Protein AF-A0A971NMQ1-F1 (afdb_monomer)

Structure (mmCIF, N/CA/C/O backbone):
data_AF-A0A971NMQ1-F1
#
_entry.id   AF-A0A971NMQ1-F1
#
loop_
_atom_site.group_PDB
_atom_site.id
_atom_site.type_symbol
_atom_site.label_atom_id
_atom_site.label_alt_id
_atom_site.label_comp_id
_atom_site.label_asym_id
_atom_site.label_entity_id
_atom_site.label_seq_id
_atom_site.pdbx_PDB_ins_code
_atom_site.Cartn_x
_atom_site.Cartn_y
_atom_site.Cartn_z
_atom_site.occupancy
_atom_site.B_iso_or_equiv
_atom_site.auth_seq_id
_atom_site.auth_comp_id
_atom_site.auth_asym_id
_atom_site.auth_atom_id
_atom_site.pdbx_PDB_model_num
ATOM 1 N N . MET A 1 1 ? -0.065 5.776 -20.537 1.00 37.28 1 MET A N 1
ATOM 2 C CA . MET A 1 1 ? 1.237 6.139 -19.947 1.00 37.28 1 MET A CA 1
ATOM 3 C C . MET A 1 1 ? 1.096 6.099 -18.432 1.00 37.28 1 MET A C 1
ATOM 5 O O . MET A 1 1 ? 0.321 6.885 -17.897 1.00 37.28 1 MET A O 1
ATOM 9 N N . GLN A 1 2 ? 1.708 5.125 -17.748 1.00 43.94 2 GLN A N 1
ATOM 10 C CA . GLN A 1 2 ? 1.797 5.170 -16.283 1.00 43.94 2 GLN A CA 1
ATOM 11 C C . GLN A 1 2 ? 2.832 6.233 -15.928 1.00 43.94 2 GLN A C 1
ATOM 13 O O . GLN A 1 2 ? 3.990 6.138 -16.316 1.00 43.94 2 GLN A O 1
ATOM 18 N N . LEU A 1 3 ? 2.344 7.306 -15.316 1.00 49.09 3 LEU A N 1
ATOM 19 C CA . LEU A 1 3 ? 3.115 8.505 -15.040 1.00 49.09 3 LEU A CA 1
ATOM 20 C C . LEU A 1 3 ? 4.008 8.299 -13.829 1.00 49.09 3 LEU A C 1
ATOM 22 O O . LEU A 1 3 ? 3.618 7.667 -12.843 1.00 49.09 3 LEU A O 1
ATOM 26 N N . THR A 1 4 ? 5.196 8.866 -13.931 1.00 57.69 4 THR A N 1
ATOM 27 C CA . THR A 1 4 ? 6.251 8.740 -12.946 1.00 57.69 4 THR A CA 1
ATOM 28 C C . THR A 1 4 ? 5.959 9.711 -11.802 1.00 57.69 4 THR A C 1
ATOM 30 O O . THR A 1 4 ? 5.517 10.835 -12.014 1.00 57.69 4 THR A O 1
ATOM 33 N N . GLU A 1 5 ? 6.222 9.314 -10.559 1.00 63.19 5 GLU A N 1
ATOM 34 C CA . GLU A 1 5 ? 6.249 10.261 -9.427 1.00 63.19 5 GLU A CA 1
ATOM 35 C C . GLU A 1 5 ? 7.406 11.273 -9.534 1.00 63.19 5 GLU A C 1
ATOM 37 O O . GLU A 1 5 ? 7.607 12.085 -8.638 1.00 63.19 5 GLU A O 1
ATOM 42 N N . PHE A 1 6 ? 8.185 11.185 -10.614 1.00 65.06 6 PHE A N 1
ATOM 43 C CA . PHE A 1 6 ? 9.304 12.047 -10.952 1.00 65.06 6 PHE A CA 1
ATOM 44 C C . PHE A 1 6 ? 8.887 13.184 -11.903 1.00 65.06 6 PHE A C 1
ATOM 46 O O . PHE A 1 6 ? 9.724 14.015 -12.235 1.00 65.06 6 PHE A O 1
ATOM 53 N N . ASP A 1 7 ? 7.617 13.226 -12.329 1.00 73.62 7 ASP A N 1
ATOM 54 C CA . ASP A 1 7 ? 7.053 14.262 -13.197 1.00 73.62 7 ASP A CA 1
ATOM 55 C C . ASP A 1 7 ? 5.762 14.829 -12.581 1.00 73.62 7 ASP A C 1
ATOM 57 O O . ASP A 1 7 ? 4.664 14.274 -12.714 1.00 73.62 7 ASP A O 1
ATOM 61 N N . HIS A 1 8 ? 5.904 15.952 -11.875 1.00 76.31 8 HIS A N 1
ATOM 62 C CA . HIS A 1 8 ? 4.793 16.605 -11.189 1.00 76.31 8 HIS A CA 1
ATOM 63 C C . HIS A 1 8 ? 3.729 17.139 -12.162 1.00 76.31 8 HIS A C 1
ATOM 65 O O . HIS A 1 8 ? 2.530 16.995 -11.905 1.00 76.31 8 HIS A O 1
ATOM 71 N N . GLN A 1 9 ? 4.137 17.662 -13.320 1.00 80.81 9 GLN A N 1
ATOM 72 C CA . GLN A 1 9 ? 3.217 18.201 -14.323 1.00 80.81 9 GLN A CA 1
ATOM 73 C C . GLN A 1 9 ? 2.257 17.119 -14.827 1.00 80.81 9 GLN A C 1
ATOM 75 O O . GLN A 1 9 ? 1.037 17.307 -14.878 1.00 80.81 9 GLN A O 1
ATOM 80 N N . SER A 1 10 ? 2.790 15.931 -15.089 1.00 78.38 10 SER A N 1
ATOM 81 C CA . SER A 1 10 ? 1.993 14.761 -15.436 1.00 78.38 10 SER A CA 1
ATOM 82 C C . SER A 1 10 ? 0.978 14.372 -14.347 1.00 78.38 10 SER A C 1
ATOM 84 O O . SER A 1 10 ? -0.166 14.006 -14.652 1.00 78.38 10 SER A O 1
ATOM 86 N N . LEU A 1 11 ? 1.353 14.455 -13.061 1.00 81.25 11 LEU A N 1
ATOM 87 C CA . LEU A 1 11 ? 0.430 14.194 -11.946 1.00 81.25 11 LEU A CA 1
ATOM 88 C C . LEU A 1 11 ? -0.732 15.195 -11.929 1.00 81.25 11 LEU A C 1
ATOM 90 O O . LEU A 1 11 ? -1.880 14.783 -11.716 1.00 81.25 11 LEU A O 1
ATOM 94 N N . ILE A 1 12 ? -0.460 16.476 -12.193 1.00 88.25 12 ILE A N 1
ATOM 95 C CA . ILE A 1 12 ? -1.479 17.529 -12.296 1.00 88.25 12 ILE A CA 1
ATOM 96 C C . ILE A 1 12 ? -2.451 17.218 -13.434 1.00 88.25 12 ILE A C 1
ATOM 98 O O . ILE A 1 12 ? -3.664 17.192 -13.224 1.00 88.25 12 ILE A O 1
ATOM 102 N N . GLU A 1 13 ? -1.941 16.918 -14.628 1.00 88.38 13 GLU A N 1
ATOM 103 C CA . GLU A 1 13 ? -2.766 16.634 -15.806 1.00 88.38 13 GLU A CA 1
ATOM 104 C C . GLU A 1 13 ? -3.654 15.404 -15.622 1.00 88.38 13 GLU A C 1
ATOM 106 O O . GLU A 1 13 ? -4.830 15.417 -15.995 1.00 88.38 13 GLU A O 1
ATOM 111 N N . ARG A 1 14 ? -3.129 14.339 -15.005 1.00 85.50 14 ARG A N 1
ATOM 112 C CA . ARG A 1 14 ? -3.948 13.175 -14.646 1.00 85.50 14 ARG A CA 1
ATOM 113 C C . ARG A 1 14 ? -5.037 13.562 -13.659 1.00 85.50 14 ARG A C 1
ATOM 115 O O . ARG A 1 14 ? -6.192 13.218 -13.879 1.00 85.50 14 ARG A O 1
ATOM 122 N N . THR A 1 15 ? -4.677 14.284 -12.603 1.00 89.00 15 THR A N 1
ATOM 123 C CA . THR A 1 15 ? -5.637 14.704 -11.579 1.00 89.00 15 THR A CA 1
ATOM 124 C C . THR A 1 15 ? -6.744 15.561 -12.195 1.00 89.00 15 THR A C 1
ATOM 126 O O . THR A 1 15 ? -7.912 15.324 -11.908 1.00 89.00 15 THR A O 1
ATOM 129 N N . ARG A 1 16 ? -6.415 16.470 -13.124 1.00 92.19 16 ARG A N 1
ATOM 130 C CA . ARG A 1 16 ? -7.399 17.231 -13.913 1.00 92.19 16 ARG A CA 1
ATOM 131 C C . ARG A 1 16 ? -8.368 16.341 -14.676 1.00 92.19 16 ARG A C 1
ATOM 133 O O . ARG A 1 16 ? -9.557 16.627 -14.675 1.00 92.19 16 ARG A O 1
ATOM 140 N N . ARG A 1 17 ? -7.892 15.260 -15.300 1.00 91.25 17 ARG A N 1
ATOM 141 C CA . ARG A 1 17 ? -8.766 14.302 -16.000 1.00 91.25 17 ARG A CA 1
ATOM 142 C C . ARG A 1 17 ? -9.649 13.515 -15.033 1.00 91.25 17 ARG A C 1
ATOM 144 O O . ARG A 1 17 ? -10.856 13.452 -15.234 1.00 91.25 17 ARG A O 1
ATOM 151 N N . ASP A 1 18 ? -9.060 12.950 -13.982 1.00 87.62 18 ASP A N 1
ATOM 152 C CA . ASP A 1 18 ? -9.757 12.083 -13.021 1.00 87.62 18 ASP A CA 1
ATOM 153 C C . ASP A 1 18 ? -10.814 12.853 -12.207 1.00 87.62 18 ASP A C 1
ATOM 155 O O . ASP A 1 18 ? -11.846 12.301 -11.826 1.00 87.62 18 ASP A O 1
ATOM 159 N N . PHE A 1 19 ? -10.561 14.140 -11.957 1.00 91.25 19 PHE A N 1
ATOM 160 C CA . PHE A 1 19 ? -11.415 15.032 -11.177 1.00 91.25 19 PHE A CA 1
ATOM 161 C C . PHE A 1 19 ? -12.155 16.041 -12.061 1.00 91.25 19 PHE A C 1
ATOM 163 O O . PHE A 1 19 ? -12.760 16.960 -11.521 1.00 91.25 19 PHE A O 1
ATOM 170 N N . ALA A 1 20 ? -12.152 15.885 -13.392 1.00 93.06 20 ALA A N 1
ATOM 171 C CA . ALA A 1 20 ? -12.667 16.884 -14.337 1.00 93.06 20 ALA A CA 1
ATOM 172 C C . ALA A 1 20 ? -14.026 17.512 -13.952 1.00 93.06 20 ALA A C 1
ATOM 174 O O . ALA A 1 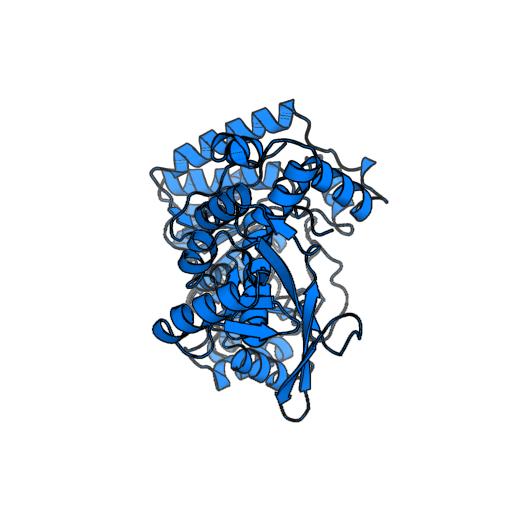20 ? -14.147 18.729 -14.065 1.00 93.06 20 ALA A O 1
ATOM 175 N N . PRO A 1 21 ? -15.029 16.768 -13.428 1.00 92.69 21 PRO A N 1
ATOM 176 C CA . PRO A 1 21 ? -16.318 17.366 -13.066 1.00 92.69 21 PRO A CA 1
ATOM 177 C C . PRO A 1 21 ? -16.278 18.329 -11.864 1.00 92.69 21 PRO A C 1
ATOM 179 O O . PRO A 1 21 ? -17.236 19.067 -11.645 1.00 92.69 21 PRO A O 1
ATOM 182 N N . PHE A 1 22 ? -15.221 18.300 -11.049 1.00 93.94 22 PHE A N 1
ATOM 183 C CA . PHE A 1 22 ? -15.130 19.066 -9.801 1.00 93.94 22 PHE A CA 1
ATOM 184 C C . PHE A 1 22 ? -13.715 19.576 -9.476 1.00 93.94 22 PHE A C 1
ATOM 186 O O . PHE A 1 22 ? -13.487 20.073 -8.376 1.00 93.94 22 PHE A O 1
ATOM 193 N N . TYR A 1 23 ? -12.771 19.497 -10.419 1.00 96.19 23 TYR A N 1
ATOM 194 C CA . TYR A 1 23 ? -11.371 19.883 -10.221 1.00 96.19 23 TYR A CA 1
ATOM 195 C C . TYR A 1 23 ? -11.237 21.340 -9.764 1.00 96.19 23 TYR A C 1
ATOM 197 O O . TYR A 1 23 ? -10.515 21.614 -8.809 1.00 96.19 23 TYR A O 1
ATOM 205 N N . ASP A 1 24 ? -11.977 22.256 -10.392 1.00 95.62 24 ASP A N 1
ATOM 206 C CA . ASP A 1 24 ? -11.922 23.694 -10.088 1.00 95.62 24 ASP A CA 1
ATOM 207 C C . ASP A 1 24 ? -12.629 24.066 -8.773 1.00 95.62 24 ASP A C 1
ATOM 209 O O . ASP A 1 24 ? -12.488 25.181 -8.282 1.00 95.62 24 ASP A O 1
ATOM 213 N N . GLN A 1 25 ? -13.377 23.131 -8.175 1.00 96.12 25 GLN A N 1
ATOM 214 C CA . GLN A 1 25 ? -13.975 23.304 -6.845 1.00 96.12 25 GLN A CA 1
ATOM 215 C C . GLN A 1 25 ? -12.990 22.936 -5.725 1.00 96.12 25 GLN A C 1
ATOM 217 O O . GLN A 1 25 ? -13.249 23.220 -4.555 1.00 96.12 25 GLN A O 1
ATOM 222 N N . LEU A 1 26 ? -11.878 22.273 -6.058 1.00 96.69 26 LEU A N 1
ATOM 223 C CA . LEU A 1 26 ? -10.853 21.902 -5.095 1.00 96.69 26 LEU A CA 1
ATOM 224 C C . LEU A 1 26 ? -9.881 23.063 -4.891 1.00 96.69 26 LEU A C 1
ATOM 226 O O . LEU A 1 26 ? -9.309 23.602 -5.836 1.00 96.69 26 LEU A O 1
ATOM 230 N N . ARG A 1 27 ? -9.644 23.409 -3.625 1.00 96.94 27 ARG A N 1
ATOM 231 C CA . ARG A 1 27 ? -8.594 24.349 -3.234 1.00 96.94 27 ARG A CA 1
ATOM 232 C C . ARG A 1 27 ? -7.231 23.666 -3.355 1.00 96.94 27 ARG A C 1
ATOM 234 O O . ARG A 1 27 ? -6.758 23.038 -2.409 1.00 96.94 27 ARG A O 1
ATOM 241 N N . TRP A 1 28 ? -6.629 23.741 -4.534 1.00 96.00 28 TRP A N 1
ATOM 242 C CA . TRP A 1 28 ? -5.276 23.235 -4.762 1.00 96.00 28 TRP A CA 1
ATOM 243 C C . TRP A 1 28 ? -4.252 24.033 -3.958 1.00 96.00 28 TRP A C 1
ATOM 245 O O . TRP A 1 28 ? -4.402 25.241 -3.765 1.00 96.00 28 TRP A O 1
ATOM 255 N N . ILE A 1 29 ? -3.227 23.339 -3.475 1.00 95.00 29 ILE A N 1
ATOM 256 C CA . ILE A 1 29 ? -2.117 23.959 -2.758 1.00 95.00 29 ILE A CA 1
ATOM 257 C C . ILE A 1 29 ? -1.389 24.975 -3.650 1.00 95.00 29 ILE A C 1
ATOM 259 O O . ILE A 1 29 ? -1.149 24.717 -4.829 1.00 95.00 29 ILE A O 1
ATOM 263 N N . THR A 1 30 ? -1.067 26.146 -3.096 1.00 94.44 30 THR A N 1
ATOM 264 C CA . THR A 1 30 ? -0.229 27.145 -3.779 1.00 94.44 30 THR A CA 1
ATOM 265 C C . THR A 1 30 ? 1.247 26.880 -3.476 1.00 94.44 30 THR A C 1
ATOM 267 O O . THR A 1 30 ? 1.537 26.241 -2.460 1.00 94.44 30 THR A O 1
ATOM 270 N N . PRO A 1 31 ? 2.191 27.374 -4.297 1.00 92.56 31 PRO A N 1
ATOM 271 C CA . PRO A 1 31 ? 3.621 27.240 -4.013 1.00 92.56 31 PRO A CA 1
ATOM 272 C C . PRO A 1 31 ? 4.004 27.734 -2.610 1.00 92.56 31 PRO A C 1
ATOM 274 O O . PRO A 1 31 ? 4.690 27.033 -1.871 1.00 92.56 31 PRO A O 1
ATOM 277 N N . GLU A 1 32 ? 3.475 28.881 -2.182 1.00 93.94 32 GLU A N 1
ATOM 278 C CA . GLU A 1 32 ? 3.764 29.466 -0.866 1.00 93.94 32 GLU A CA 1
ATOM 279 C C . GLU A 1 32 ? 3.236 28.577 0.271 1.00 93.94 32 GLU A C 1
ATOM 281 O O . GLU A 1 32 ? 3.915 28.346 1.272 1.00 93.94 32 GLU A O 1
ATOM 286 N N . ALA A 1 33 ? 2.026 28.027 0.111 1.00 94.50 33 ALA A N 1
ATOM 287 C CA . ALA A 1 33 ? 1.457 27.091 1.078 1.00 94.50 33 ALA A CA 1
ATOM 288 C C . ALA A 1 33 ? 2.234 25.762 1.117 1.00 94.50 33 ALA A C 1
ATOM 290 O O . ALA A 1 33 ? 2.392 25.171 2.187 1.00 94.50 33 ALA A O 1
ATOM 291 N N . ALA A 1 34 ? 2.742 25.296 -0.025 1.00 93.50 34 ALA A N 1
ATOM 292 C CA . ALA A 1 34 ? 3.563 24.094 -0.116 1.00 93.50 34 ALA A CA 1
ATOM 293 C C . ALA A 1 34 ? 4.923 24.259 0.573 1.00 93.50 34 ALA A C 1
ATOM 295 O O . ALA A 1 34 ? 5.380 23.328 1.246 1.00 93.50 34 ALA A O 1
ATOM 296 N N . GLU A 1 35 ? 5.553 25.429 0.459 1.00 93.94 35 GLU A N 1
ATOM 297 C CA . GLU A 1 35 ? 6.781 25.761 1.188 1.00 93.94 35 GLU A CA 1
ATOM 298 C C . GLU A 1 35 ? 6.548 25.756 2.703 1.00 93.94 35 GLU A C 1
ATOM 300 O O . GLU A 1 35 ? 7.294 25.104 3.441 1.00 93.94 35 GLU A O 1
ATOM 305 N N . GLU A 1 36 ? 5.470 26.396 3.164 1.00 94.94 36 GLU A N 1
ATOM 306 C CA . GLU A 1 36 ? 5.085 26.420 4.578 1.00 94.94 36 GLU A CA 1
ATOM 307 C C . GLU A 1 36 ? 4.844 25.007 5.125 1.00 94.94 36 GLU A C 1
ATOM 309 O O . GLU A 1 36 ? 5.415 24.609 6.143 1.00 94.94 36 GLU A O 1
ATOM 314 N N . MET A 1 37 ? 4.043 24.203 4.421 1.00 94.88 37 MET A N 1
ATOM 315 C CA . MET A 1 37 ? 3.755 22.823 4.815 1.00 94.88 37 MET A CA 1
ATOM 316 C C . MET A 1 37 ? 5.003 21.942 4.776 1.00 94.88 37 MET A C 1
ATOM 318 O O . MET A 1 37 ? 5.185 21.086 5.643 1.00 94.88 37 MET A O 1
ATOM 322 N N . THR A 1 38 ? 5.904 22.173 3.820 1.00 94.38 38 THR A N 1
ATOM 323 C CA . THR A 1 38 ? 7.195 21.482 3.760 1.00 94.38 38 THR A CA 1
ATOM 324 C C . THR A 1 38 ? 8.066 21.825 4.961 1.00 94.38 38 THR A C 1
ATOM 326 O O . THR A 1 38 ? 8.637 20.908 5.560 1.00 94.38 38 THR A O 1
ATOM 329 N N . ARG A 1 39 ? 8.146 23.106 5.346 1.00 95.44 39 ARG A N 1
ATOM 330 C CA . ARG A 1 39 ? 8.869 23.545 6.547 1.00 95.44 39 ARG A CA 1
ATOM 331 C C . ARG A 1 39 ? 8.273 22.902 7.794 1.00 95.44 39 ARG A C 1
ATOM 333 O O . ARG A 1 39 ? 8.997 22.251 8.541 1.00 95.44 39 ARG A O 1
ATOM 340 N N . ARG A 1 40 ? 6.949 22.980 7.956 1.00 96.31 40 ARG A N 1
ATOM 341 C CA . ARG A 1 40 ? 6.249 22.401 9.107 1.00 96.31 40 ARG A CA 1
ATOM 342 C C . ARG A 1 40 ? 6.436 20.890 9.210 1.00 96.31 40 ARG A C 1
ATOM 344 O O . ARG A 1 40 ? 6.680 20.359 10.290 1.00 96.31 40 ARG A O 1
ATOM 351 N N . ARG A 1 41 ? 6.349 20.180 8.086 1.00 95.31 41 ARG A N 1
ATOM 352 C CA . ARG A 1 41 ? 6.632 18.744 8.025 1.00 95.31 41 ARG A CA 1
ATOM 353 C C . ARG A 1 41 ? 8.064 18.441 8.453 1.00 95.31 41 ARG A C 1
ATOM 355 O O . ARG A 1 41 ? 8.261 17.476 9.181 1.00 95.31 41 ARG A O 1
ATOM 362 N N . ARG A 1 42 ? 9.046 19.224 7.998 1.00 94.06 42 ARG A N 1
ATOM 363 C CA . ARG A 1 42 ? 10.454 19.027 8.365 1.00 94.06 42 ARG A CA 1
ATOM 364 C C . ARG A 1 42 ? 10.648 19.165 9.872 1.00 94.06 42 ARG A C 1
ATOM 366 O O . ARG A 1 42 ? 11.159 18.234 10.469 1.00 94.06 42 ARG A O 1
ATOM 373 N N . GLU A 1 43 ? 10.122 20.226 10.483 1.00 94.94 43 GLU A N 1
ATOM 374 C CA . GLU A 1 43 ? 10.160 20.416 11.944 1.00 94.94 43 GLU A CA 1
ATOM 375 C C . GLU A 1 43 ? 9.603 19.199 12.703 1.00 94.94 43 GLU A C 1
ATOM 377 O O . GLU A 1 43 ? 10.207 18.713 13.656 1.00 94.94 43 GLU A O 1
ATOM 382 N N . LEU A 1 44 ? 8.456 18.671 12.259 1.00 95.75 44 LEU A N 1
ATOM 383 C CA . LEU A 1 44 ? 7.832 17.498 12.875 1.00 95.75 44 LEU A CA 1
ATOM 384 C C . LEU A 1 44 ? 8.661 16.222 12.676 1.00 95.75 44 LEU A C 1
ATOM 386 O O . LEU A 1 44 ? 8.767 15.411 13.592 1.00 95.75 44 LEU A O 1
ATOM 390 N N . LEU A 1 45 ? 9.249 16.028 11.494 1.00 93.12 45 LEU A N 1
ATOM 391 C CA . LEU A 1 45 ? 10.128 14.890 11.220 1.00 93.12 45 LEU A CA 1
ATOM 392 C C . LEU A 1 45 ? 11.455 14.983 11.988 1.00 93.12 45 LEU A C 1
ATOM 394 O O . LEU A 1 45 ? 11.966 13.948 12.407 1.00 93.12 45 LEU A O 1
ATOM 398 N N . ASP A 1 46 ? 11.970 16.187 12.225 1.00 92.44 46 ASP A N 1
ATOM 399 C CA . ASP A 1 46 ? 13.173 16.418 13.029 1.00 92.44 46 ASP A CA 1
ATOM 400 C C . ASP A 1 46 ? 12.914 16.091 14.511 1.00 92.44 46 ASP A C 1
ATOM 402 O O . ASP A 1 46 ? 13.736 15.449 15.159 1.00 92.44 46 ASP A O 1
ATOM 406 N N . ILE A 1 47 ? 11.730 16.416 15.049 1.00 90.56 47 ILE A N 1
ATOM 407 C CA . ILE A 1 47 ? 11.318 15.943 16.389 1.00 90.56 47 ILE A CA 1
ATOM 408 C C . ILE A 1 47 ? 11.305 14.405 16.442 1.00 90.56 47 ILE A C 1
ATOM 410 O O . ILE A 1 47 ? 11.705 13.785 17.434 1.00 90.56 47 ILE A O 1
ATOM 414 N N . LEU A 1 48 ? 10.850 13.774 15.358 1.00 90.12 48 LEU A N 1
ATOM 415 C CA . LEU A 1 48 ? 10.745 12.324 15.245 1.00 90.12 48 LEU A CA 1
ATOM 416 C C . LEU A 1 48 ? 12.099 11.631 15.057 1.00 90.12 48 LEU A C 1
ATOM 418 O O . LEU A 1 48 ? 12.217 10.477 15.462 1.00 90.12 48 LEU A O 1
ATOM 422 N N . SER A 1 49 ? 13.124 12.288 14.505 1.00 84.88 49 SER A N 1
ATOM 423 C CA . SER A 1 49 ? 14.394 11.626 14.163 1.00 84.88 49 SER A CA 1
ATOM 424 C C . SER A 1 49 ? 15.112 11.008 15.363 1.00 84.88 49 SER A C 1
ATOM 426 O O . SER A 1 49 ? 15.870 10.056 15.198 1.00 84.88 49 SER A O 1
ATOM 428 N N . SER A 1 50 ? 14.861 11.531 16.566 1.00 79.75 50 SER A N 1
ATOM 429 C CA . SER A 1 50 ? 15.477 11.051 17.810 1.00 79.75 50 SER A CA 1
ATOM 430 C C . SER A 1 50 ? 14.608 10.052 18.581 1.00 79.75 50 SER A C 1
ATOM 432 O O . SER A 1 50 ? 15.129 9.311 19.408 1.00 79.75 50 SER A O 1
ATOM 434 N N . ASN A 1 51 ? 13.294 10.026 18.329 1.00 81.19 51 ASN A N 1
ATOM 435 C CA . ASN A 1 51 ? 12.311 9.358 19.198 1.00 81.19 51 ASN A CA 1
ATOM 436 C C . ASN A 1 51 ? 11.340 8.429 18.449 1.00 81.19 51 ASN A C 1
ATOM 438 O O . ASN A 1 51 ? 10.446 7.829 19.050 1.00 81.19 51 ASN A O 1
ATOM 442 N N . ALA A 1 52 ? 11.488 8.310 17.134 1.00 88.19 52 ALA A N 1
ATOM 443 C CA . ALA A 1 52 ? 10.653 7.486 16.281 1.00 88.19 52 ALA A CA 1
ATOM 444 C C . ALA A 1 52 ? 11.494 6.787 15.213 1.00 88.19 52 ALA A C 1
ATOM 446 O O . ALA A 1 52 ? 12.611 7.182 14.886 1.00 88.19 52 ALA A O 1
ATOM 447 N N . ALA A 1 53 ? 10.928 5.726 14.655 1.00 92.31 53 ALA A N 1
ATOM 448 C CA . ALA A 1 53 ? 11.512 5.006 13.541 1.00 92.31 53 ALA A CA 1
ATOM 449 C C . ALA A 1 53 ? 10.717 5.286 12.267 1.00 92.31 53 ALA A C 1
ATOM 451 O O . ALA A 1 53 ? 9.562 5.718 12.292 1.00 92.31 53 ALA A O 1
ATOM 452 N N . THR A 1 54 ? 11.332 5.004 11.124 1.00 92.38 54 THR A N 1
ATOM 453 C CA . THR A 1 54 ? 10.638 5.009 9.840 1.00 92.38 54 THR A CA 1
ATOM 454 C C . THR A 1 54 ? 10.798 3.658 9.158 1.00 92.38 54 THR A C 1
ATOM 456 O O . THR A 1 54 ? 11.780 2.945 9.358 1.00 92.38 54 THR A O 1
ATOM 459 N N . ALA A 1 55 ? 9.793 3.269 8.379 1.00 92.06 55 ALA A N 1
ATOM 460 C CA . ALA A 1 55 ? 9.810 2.047 7.587 1.00 92.06 55 ALA A CA 1
ATOM 461 C C . ALA A 1 55 ? 9.403 2.333 6.139 1.00 92.06 55 ALA A C 1
ATOM 463 O O . ALA A 1 55 ? 8.843 3.389 5.829 1.00 92.06 55 ALA A O 1
ATOM 464 N N . PHE A 1 56 ? 9.655 1.350 5.267 1.00 90.44 56 PHE A N 1
ATOM 465 C CA . PHE A 1 56 ? 9.236 1.362 3.863 1.00 90.44 56 PHE A CA 1
ATOM 466 C C . PHE A 1 56 ? 9.736 2.621 3.146 1.00 90.44 56 PHE A C 1
ATOM 468 O O . PHE A 1 56 ? 8.954 3.490 2.759 1.00 90.44 56 PHE A O 1
ATOM 475 N N . GLY A 1 57 ? 11.064 2.746 3.044 1.00 87.88 57 GLY A N 1
ATOM 476 C CA . GLY A 1 57 ? 11.726 3.882 2.402 1.00 87.88 57 GLY A CA 1
ATOM 477 C C . GLY A 1 57 ? 11.307 5.214 3.014 1.00 87.88 57 GLY A C 1
ATOM 478 O O . GLY A 1 57 ? 10.901 6.106 2.287 1.00 87.88 57 GLY A O 1
ATOM 479 N N . ASN A 1 58 ? 11.330 5.338 4.341 1.00 90.19 58 ASN A N 1
ATOM 480 C CA . ASN A 1 58 ? 11.009 6.570 5.074 1.00 90.19 58 ASN A CA 1
ATOM 481 C C . ASN A 1 58 ? 9.598 7.144 4.815 1.00 90.19 58 ASN A C 1
ATOM 483 O O . ASN A 1 58 ? 9.358 8.327 5.038 1.00 90.19 58 ASN A O 1
ATOM 487 N N . THR A 1 59 ? 8.651 6.329 4.339 1.00 90.00 59 THR A N 1
ATOM 488 C CA . THR A 1 59 ? 7.277 6.781 4.024 1.00 90.00 59 THR A CA 1
ATOM 489 C C . THR A 1 59 ? 6.274 6.532 5.150 1.00 90.00 59 THR A C 1
ATOM 491 O O . THR A 1 59 ? 5.125 6.982 5.071 1.00 90.00 59 THR A O 1
ATOM 494 N N . LYS A 1 60 ? 6.700 5.802 6.187 1.00 92.44 60 LYS A N 1
ATOM 495 C CA . LYS A 1 60 ? 5.861 5.349 7.297 1.00 92.44 60 LYS A CA 1
ATOM 496 C C . LYS A 1 60 ? 6.568 5.586 8.636 1.00 92.44 60 LYS A C 1
ATOM 498 O O . LYS A 1 60 ? 7.252 4.676 9.109 1.00 92.44 60 LYS A O 1
ATOM 503 N N . PRO A 1 61 ? 6.479 6.798 9.210 1.00 95.00 61 PRO A N 1
ATOM 504 C CA . PRO A 1 61 ? 7.023 7.084 10.531 1.00 95.00 61 PRO A CA 1
ATOM 505 C C . PRO A 1 61 ? 6.126 6.491 11.630 1.00 95.00 61 PRO A C 1
ATOM 507 O O . PRO A 1 61 ? 4.897 6.456 11.495 1.00 95.00 61 PRO A O 1
ATOM 510 N N . PHE A 1 62 ? 6.738 5.995 12.706 1.00 96.50 62 PHE A N 1
ATOM 511 C CA . PHE A 1 62 ? 6.039 5.361 13.823 1.00 96.50 62 PHE A CA 1
ATOM 512 C C . PHE A 1 62 ? 6.826 5.423 15.142 1.00 96.50 62 PHE A C 1
ATOM 514 O O . PHE A 1 62 ? 8.056 5.445 15.143 1.00 96.50 62 PHE A O 1
ATOM 521 N N . THR A 1 63 ? 6.113 5.383 16.268 1.00 95.88 63 THR A N 1
ATOM 522 C CA . THR A 1 63 ? 6.668 5.189 17.615 1.00 95.88 63 THR A CA 1
ATOM 523 C C . THR A 1 63 ? 6.498 3.741 18.065 1.00 95.88 63 THR A C 1
ATOM 525 O O . THR A 1 63 ? 5.575 3.042 17.641 1.00 95.88 63 THR A O 1
ATOM 528 N N . GLY A 1 64 ? 7.394 3.268 18.935 1.00 93.69 64 GLY A N 1
ATOM 529 C CA . GLY A 1 64 ? 7.348 1.900 19.452 1.00 93.69 64 GLY A CA 1
ATOM 530 C C . GLY A 1 64 ? 7.499 0.861 18.338 1.00 93.69 64 GLY A C 1
ATOM 531 O O . GLY A 1 64 ? 8.585 0.677 17.795 1.00 93.69 64 GLY A O 1
ATOM 532 N N . SER A 1 65 ? 6.411 0.168 17.992 1.00 94.94 65 SER A N 1
ATOM 533 C CA . SER A 1 65 ? 6.413 -0.841 16.931 1.00 94.94 65 SER A CA 1
ATOM 534 C C . SER A 1 65 ? 5.200 -0.720 16.011 1.00 94.94 65 SER A C 1
ATOM 536 O O . SER A 1 65 ? 4.117 -0.310 16.417 1.00 94.94 65 SER A O 1
ATOM 538 N N . LEU A 1 66 ? 5.360 -1.117 14.749 1.00 96.88 66 LEU A N 1
ATOM 539 C CA . LEU A 1 66 ? 4.219 -1.295 13.849 1.00 96.88 66 LEU A CA 1
ATOM 540 C C . LEU A 1 66 ? 3.366 -2.488 14.292 1.00 96.88 66 LEU A C 1
ATOM 542 O O . LEU A 1 66 ? 3.931 -3.519 14.648 1.00 96.88 66 LEU A O 1
ATOM 546 N N . SER A 1 67 ? 2.037 -2.417 14.158 1.00 97.31 67 SER A N 1
ATOM 547 C CA . SER A 1 67 ? 1.206 -3.613 14.366 1.00 97.31 67 SER A CA 1
ATOM 548 C C . SER A 1 67 ? 1.594 -4.738 13.390 1.00 97.31 67 SER A C 1
ATOM 550 O O . SER A 1 67 ? 2.077 -4.446 12.282 1.00 97.31 67 SER A O 1
ATOM 552 N N . PRO A 1 68 ? 1.405 -6.025 13.743 1.00 97.69 68 PRO A N 1
ATOM 553 C CA . PRO A 1 68 ? 1.732 -7.128 12.839 1.00 97.69 68 PRO A CA 1
ATOM 554 C C . PRO A 1 68 ? 1.034 -6.992 11.478 1.00 97.69 68 PRO A C 1
ATOM 556 O O . PRO A 1 68 ? 1.686 -7.139 10.441 1.00 97.69 68 PRO A O 1
ATOM 559 N N . GLY A 1 69 ? -0.239 -6.572 11.458 1.00 97.31 69 GLY A N 1
ATOM 560 C CA . GLY A 1 69 ? -0.959 -6.288 10.213 1.00 97.31 69 GLY A CA 1
ATOM 561 C C . GLY A 1 69 ? -0.329 -5.153 9.392 1.00 97.31 69 GLY A C 1
ATOM 562 O O . GLY A 1 69 ? -0.235 -5.237 8.168 1.00 97.31 69 GLY A O 1
ATOM 563 N N . CYS A 1 70 ? 0.186 -4.105 10.045 1.00 96.25 70 CYS A N 1
ATOM 564 C CA . CYS A 1 70 ? 0.914 -3.017 9.382 1.00 96.25 70 CYS A CA 1
ATOM 565 C C . CYS A 1 70 ? 2.250 -3.469 8.763 1.00 96.25 70 CYS A C 1
ATOM 567 O O . CYS A 1 70 ? 2.600 -3.000 7.677 1.00 96.25 70 CYS A O 1
ATOM 569 N N . ARG A 1 71 ? 2.987 -4.378 9.419 1.00 95.81 71 ARG A N 1
ATOM 570 C CA . ARG A 1 71 ? 4.215 -4.972 8.857 1.00 95.81 71 ARG A CA 1
ATOM 571 C C . ARG A 1 71 ? 3.905 -5.820 7.623 1.00 95.81 71 ARG A C 1
ATOM 573 O O . ARG A 1 71 ? 4.528 -5.617 6.584 1.00 95.81 71 ARG A O 1
ATOM 580 N N . LEU A 1 72 ? 2.892 -6.685 7.711 1.00 96.38 72 LEU A N 1
ATOM 581 C CA . LEU A 1 72 ? 2.446 -7.544 6.606 1.00 96.38 72 LEU A CA 1
ATOM 582 C C . LEU A 1 72 ? 1.934 -6.736 5.406 1.00 96.38 72 LEU A C 1
ATOM 584 O O . LEU A 1 72 ? 2.256 -7.056 4.262 1.00 96.38 72 LEU A O 1
ATOM 588 N N . CYS A 1 73 ? 1.187 -5.655 5.657 1.00 94.25 73 CYS A N 1
ATOM 589 C CA . CYS A 1 73 ? 0.735 -4.734 4.613 1.00 94.25 73 CYS A CA 1
ATOM 590 C C . CYS A 1 73 ? 1.918 -4.139 3.834 1.00 94.25 73 CYS A C 1
ATOM 592 O O . CYS A 1 73 ? 1.914 -4.161 2.605 1.00 94.25 73 CYS A O 1
ATOM 594 N N . GLY A 1 74 ? 2.945 -3.633 4.524 1.00 90.19 74 GLY A N 1
ATOM 595 C CA . GLY A 1 74 ? 4.096 -3.019 3.855 1.00 90.19 74 GLY A CA 1
ATOM 596 C C . GLY A 1 74 ? 5.067 -4.019 3.227 1.00 90.19 74 GLY A C 1
ATOM 597 O O . GLY A 1 74 ? 5.675 -3.707 2.204 1.00 90.19 74 GLY A O 1
ATOM 598 N N . GLY A 1 75 ? 5.174 -5.225 3.793 1.00 90.62 75 GLY A N 1
ATOM 599 C CA . GLY A 1 75 ? 5.909 -6.344 3.194 1.00 90.62 75 GLY A CA 1
ATOM 600 C C . GLY A 1 75 ? 5.227 -6.924 1.952 1.00 90.62 75 GLY A C 1
ATOM 601 O O . GLY A 1 75 ? 5.859 -7.626 1.171 1.00 90.62 75 GLY A O 1
ATOM 602 N N . GLY A 1 76 ? 3.949 -6.600 1.736 1.00 91.88 76 GLY A N 1
ATOM 603 C CA . GLY A 1 76 ? 3.179 -7.065 0.589 1.00 91.88 76 GLY A CA 1
ATOM 604 C C . GLY A 1 76 ? 2.618 -8.478 0.720 1.00 91.88 76 GLY A C 1
ATOM 605 O O . GLY A 1 76 ? 2.210 -9.081 -0.273 1.00 91.88 76 GLY A O 1
ATOM 606 N N . GLU A 1 77 ? 2.533 -8.980 1.947 1.00 94.31 77 GLU A N 1
ATOM 607 C CA . GLU A 1 77 ? 2.162 -10.360 2.274 1.00 94.31 77 GLU A CA 1
ATOM 608 C C . GLU A 1 77 ? 0.696 -10.478 2.726 1.00 94.31 77 GLU A C 1
ATOM 610 O O . GLU A 1 77 ? 0.297 -11.475 3.329 1.00 94.31 77 GLU A O 1
ATOM 615 N N . TRP A 1 78 ? -0.115 -9.453 2.437 1.00 95.88 78 TRP A N 1
ATOM 616 C CA . TRP A 1 78 ? -1.499 -9.319 2.892 1.00 95.88 78 TRP A CA 1
ATOM 617 C C . TRP A 1 78 ? -2.528 -9.171 1.764 1.00 95.88 78 TRP A C 1
ATOM 619 O O . TRP A 1 78 ? -2.274 -8.503 0.755 1.00 95.88 78 TRP A O 1
ATOM 629 N N . SER A 1 79 ? -3.717 -9.740 1.992 1.00 97.25 79 SER A N 1
ATOM 630 C CA . SER A 1 79 ? -4.925 -9.539 1.186 1.00 97.25 79 SER A CA 1
ATOM 631 C C . SER A 1 79 ? -6.063 -8.887 1.987 1.00 97.25 79 SER A C 1
ATOM 633 O O . SER A 1 79 ? -6.462 -9.388 3.043 1.00 97.25 79 SER A O 1
ATOM 635 N N . CYS A 1 80 ? -6.640 -7.812 1.437 1.00 97.44 80 CYS A N 1
ATOM 636 C CA . CYS A 1 80 ? -7.855 -7.181 1.957 1.00 97.44 80 CYS A CA 1
ATOM 637 C C . CYS A 1 80 ? -9.107 -7.844 1.383 1.00 97.44 80 CYS A C 1
ATOM 639 O O . CYS A 1 80 ? -9.301 -7.819 0.166 1.00 97.44 80 CYS A O 1
ATOM 641 N N . LEU A 1 81 ? -9.981 -8.346 2.250 1.00 98.56 81 LEU A N 1
ATOM 642 C CA . LEU A 1 81 ? -11.331 -8.755 1.889 1.00 98.56 81 LEU A CA 1
ATOM 643 C C . LEU A 1 81 ? -12.326 -7.666 2.293 1.00 98.56 81 LEU A C 1
ATOM 645 O O . LEU A 1 81 ? -12.552 -7.433 3.480 1.00 98.56 81 LEU A O 1
ATOM 649 N N . PHE A 1 82 ? -12.967 -7.036 1.319 1.00 98.31 82 PHE A N 1
ATOM 650 C CA . PHE A 1 82 ? -14.186 -6.266 1.531 1.00 98.31 82 PHE A CA 1
ATOM 651 C C . PHE A 1 82 ? -15.346 -7.257 1.674 1.00 98.31 82 PHE A C 1
ATOM 653 O O . PHE A 1 82 ? -15.680 -7.940 0.716 1.00 98.31 82 PHE A O 1
ATOM 660 N N . ILE A 1 83 ? -15.921 -7.403 2.871 1.00 98.31 83 ILE A N 1
ATOM 661 C CA . ILE A 1 83 ? -16.953 -8.422 3.161 1.00 98.31 83 ILE A CA 1
ATOM 662 C C . ILE A 1 83 ? -18.364 -8.007 2.717 1.00 98.31 83 ILE A C 1
ATOM 664 O O . ILE A 1 83 ? -19.250 -8.851 2.551 1.00 98.31 83 ILE A O 1
ATOM 668 N N . ASN A 1 84 ? -18.568 -6.694 2.592 1.00 97.31 84 ASN A N 1
ATOM 669 C CA . ASN A 1 84 ? -19.796 -6.026 2.182 1.00 97.31 84 ASN A CA 1
ATOM 670 C C . ASN A 1 84 ? -19.488 -4.570 1.770 1.00 97.31 84 ASN A C 1
ATOM 672 O O . ASN A 1 84 ? -18.363 -4.091 1.944 1.00 97.31 84 ASN A O 1
ATOM 676 N N . ASN A 1 85 ? -20.518 -3.846 1.328 1.00 96.94 85 ASN A N 1
ATOM 677 C CA . ASN A 1 85 ? -20.466 -2.415 1.035 1.00 96.94 85 ASN A CA 1
ATOM 678 C C . ASN A 1 85 ? -21.623 -1.648 1.713 1.00 96.94 85 ASN A C 1
ATOM 680 O O . ASN A 1 85 ? -22.255 -0.774 1.117 1.00 96.94 85 ASN A O 1
ATOM 684 N N . ILE A 1 86 ? -21.943 -1.996 2.964 1.00 98.00 86 ILE A N 1
ATOM 685 C CA . ILE A 1 86 ? -23.016 -1.365 3.747 1.00 98.00 86 ILE A CA 1
ATOM 686 C C . ILE A 1 86 ? -22.466 -0.855 5.074 1.00 98.00 86 ILE A C 1
ATOM 688 O O . ILE A 1 86 ? -21.770 -1.580 5.779 1.00 98.00 86 ILE A O 1
ATOM 692 N N . CYS A 1 87 ? -22.785 0.385 5.436 1.00 98.25 87 CYS A N 1
ATOM 693 C CA . CYS A 1 87 ? -22.317 0.981 6.682 1.00 98.25 87 CYS A CA 1
ATOM 694 C C . CYS A 1 87 ? -23.435 1.755 7.383 1.00 98.25 87 CYS A C 1
ATOM 696 O O . CYS A 1 87 ? -24.247 2.426 6.748 1.00 98.25 87 CYS A O 1
ATOM 698 N N . ASN A 1 88 ? -23.468 1.664 8.710 1.00 97.31 88 ASN A N 1
ATOM 699 C CA . ASN A 1 88 ? -24.393 2.396 9.577 1.00 97.31 88 ASN A CA 1
ATOM 700 C C . ASN A 1 88 ? -23.836 3.750 10.057 1.00 97.31 88 ASN A C 1
ATOM 702 O O . ASN A 1 88 ? -24.537 4.481 10.753 1.00 97.31 88 ASN A O 1
ATOM 706 N N . ALA A 1 89 ? -22.602 4.097 9.682 1.00 96.88 89 ALA A N 1
ATOM 707 C CA . ALA A 1 89 ? -22.008 5.410 9.917 1.00 96.88 89 ALA A CA 1
ATOM 708 C C . ALA A 1 89 ? -22.139 6.318 8.679 1.00 96.88 89 ALA A C 1
ATOM 710 O O . ALA A 1 89 ? -22.371 5.859 7.561 1.00 96.88 89 ALA A O 1
ATOM 711 N N . ARG A 1 90 ? -21.967 7.631 8.874 1.00 95.56 90 ARG A N 1
ATOM 712 C CA . ARG A 1 90 ? -22.001 8.650 7.806 1.00 95.56 90 ARG A CA 1
ATOM 713 C C . ARG A 1 90 ? -20.839 9.633 7.937 1.00 95.56 90 ARG A C 1
ATOM 715 O O . ARG A 1 90 ? -21.030 10.846 7.940 1.00 95.56 90 ARG A O 1
ATOM 722 N N . CYS A 1 91 ? -19.629 9.105 8.109 1.00 97.19 91 CYS A N 1
ATOM 723 C CA . CYS A 1 91 ? -18.438 9.926 8.300 1.00 97.19 91 CYS A CA 1
ATOM 724 C C . CYS A 1 91 ? -18.209 10.849 7.095 1.00 97.19 91 CYS A C 1
ATOM 726 O O . CYS A 1 91 ? -18.206 10.386 5.955 1.00 97.19 91 CYS A O 1
ATOM 728 N N . PHE A 1 92 ? -17.944 12.134 7.340 1.00 97.38 92 PHE A N 1
ATOM 729 C CA . PHE A 1 92 ? -17.761 13.126 6.272 1.00 97.38 92 PHE A CA 1
ATOM 730 C C . PHE A 1 92 ? -16.578 12.794 5.338 1.00 97.38 92 PHE A C 1
ATOM 732 O O . PHE A 1 92 ? -16.603 13.131 4.158 1.00 97.38 92 PHE A O 1
ATOM 739 N N . TYR A 1 93 ? -15.567 12.091 5.860 1.00 97.38 93 TYR A N 1
ATOM 740 C CA . TYR A 1 93 ? -14.373 11.649 5.137 1.00 97.38 93 TYR A CA 1
ATOM 741 C C . TYR A 1 93 ? -14.538 10.303 4.409 1.00 97.38 93 TYR A C 1
ATOM 743 O O . TYR A 1 93 ? -13.596 9.867 3.745 1.00 97.38 93 TYR A O 1
ATOM 751 N N . CYS A 1 94 ? -15.682 9.615 4.534 1.00 97.44 94 CYS A N 1
ATOM 752 C CA . CYS A 1 94 ? -15.893 8.285 3.947 1.00 97.44 94 CYS A CA 1
ATOM 753 C C . CYS A 1 94 ? -15.633 8.317 2.431 1.00 97.44 94 CYS A C 1
ATOM 755 O O . CYS A 1 94 ? -16.290 9.088 1.748 1.00 97.44 94 CYS A O 1
ATOM 757 N N . PRO A 1 95 ? -14.709 7.520 1.866 1.00 94.62 95 PRO A N 1
ATOM 758 C CA . PRO A 1 95 ? -14.252 7.704 0.486 1.00 94.62 95 PRO A CA 1
ATOM 759 C C . PRO A 1 95 ? -15.166 7.072 -0.576 1.00 94.62 95 PRO A C 1
ATOM 761 O O . PRO A 1 95 ? -14.818 7.072 -1.756 1.00 94.62 95 PRO A O 1
ATOM 764 N N . SER A 1 96 ? -16.281 6.458 -0.181 1.00 94.00 96 SER A N 1
ATOM 765 C CA . SER A 1 96 ? -17.178 5.739 -1.089 1.00 94.00 96 SER A CA 1
ATOM 766 C C . SER A 1 96 ? -18.586 5.625 -0.519 1.00 94.00 96 SER A C 1
ATOM 768 O O . SER A 1 96 ? -18.781 5.610 0.693 1.00 94.00 96 SER A O 1
ATOM 770 N N . ARG A 1 97 ? -19.577 5.462 -1.397 1.00 93.94 97 ARG A N 1
ATOM 771 C CA . ARG A 1 97 ? -20.949 5.144 -0.995 1.00 93.94 97 ARG A CA 1
ATOM 772 C C . ARG A 1 97 ? -21.014 3.710 -0.460 1.00 93.94 97 ARG A C 1
ATOM 774 O O . ARG A 1 97 ? -20.581 2.803 -1.157 1.00 93.94 97 ARG A O 1
ATOM 781 N N . GLN A 1 98 ? -21.590 3.522 0.731 1.00 94.06 98 GLN A N 1
ATOM 782 C CA . GLN A 1 98 ? -21.700 2.218 1.403 1.00 94.06 98 GLN A CA 1
ATOM 783 C C . GLN A 1 98 ? -23.156 1.932 1.801 1.00 94.06 98 GLN A C 1
ATOM 785 O O . GLN A 1 98 ? -23.548 2.105 2.956 1.00 94.06 98 GLN A O 1
ATOM 790 N N . GLN A 1 99 ? -23.987 1.574 0.821 1.00 94.19 99 GLN A N 1
ATOM 791 C CA . GLN A 1 99 ? -25.443 1.446 0.986 1.00 94.19 99 GLN A CA 1
ATOM 792 C C . GLN A 1 99 ? -26.001 0.066 0.613 1.00 94.19 99 GLN A C 1
ATOM 794 O O . GLN A 1 99 ? -27.208 -0.129 0.724 1.00 94.19 99 GLN A O 1
ATOM 799 N N . GLN A 1 100 ? -25.167 -0.872 0.159 1.00 93.50 100 GLN A N 1
ATOM 800 C CA . GLN A 1 100 ? -25.629 -2.141 -0.406 1.00 93.50 100 GLN A CA 1
ATOM 801 C C . GLN A 1 100 ? -24.828 -3.323 0.136 1.00 93.50 100 GLN A C 1
ATOM 803 O O . GLN A 1 100 ? -23.656 -3.216 0.493 1.00 93.50 100 GLN A O 1
ATOM 808 N N . VAL A 1 101 ? -25.485 -4.473 0.254 1.00 93.94 101 VAL A N 1
ATOM 809 C CA . VAL A 1 101 ? -24.824 -5.700 0.698 1.00 93.94 101 VAL A CA 1
ATOM 810 C C . VAL A 1 101 ? -24.185 -6.378 -0.511 1.00 93.94 101 VAL A C 1
ATOM 812 O O . VAL A 1 101 ? -24.733 -7.338 -1.041 1.00 93.94 101 VAL A O 1
ATOM 815 N N . ASP A 1 102 ? -23.025 -5.875 -0.921 1.00 94.06 102 ASP A N 1
ATOM 816 C CA . ASP A 1 102 ? -22.252 -6.442 -2.033 1.00 94.06 102 ASP A CA 1
ATOM 817 C C . ASP A 1 102 ? -21.652 -7.815 -1.664 1.00 94.06 102 ASP A C 1
ATOM 819 O O . ASP A 1 102 ? -21.558 -8.199 -0.483 1.00 94.06 102 ASP A O 1
ATOM 823 N N . GLU A 1 103 ? -21.244 -8.573 -2.680 1.00 96.56 103 GLU A N 1
ATOM 824 C CA . GLU A 1 103 ? -20.508 -9.822 -2.526 1.00 96.56 103 GLU A CA 1
ATOM 825 C C . GLU A 1 103 ? -19.114 -9.585 -1.921 1.00 96.56 103 GLU A C 1
ATOM 827 O O . GLU A 1 103 ? -18.467 -8.573 -2.208 1.00 96.56 103 GLU A O 1
ATOM 832 N N . PRO A 1 104 ? -18.593 -10.527 -1.109 1.00 97.88 104 PRO A N 1
ATOM 833 C CA . PRO A 1 104 ? -17.238 -10.417 -0.594 1.00 97.88 104 PRO A CA 1
ATOM 834 C C . PRO A 1 104 ? -16.214 -10.396 -1.723 1.00 97.88 104 PRO A C 1
ATOM 836 O O . PRO A 1 104 ? -16.295 -11.202 -2.646 1.00 97.88 104 PRO A O 1
ATOM 839 N N . GLY A 1 105 ? -15.210 -9.532 -1.639 1.00 97.69 105 GLY A N 1
ATOM 840 C CA . GLY A 1 105 ? -14.229 -9.389 -2.706 1.00 97.69 105 GLY A CA 1
ATOM 841 C C . GLY A 1 105 ? -12.953 -8.677 -2.289 1.00 97.69 105 GLY A C 1
ATOM 842 O O . GLY A 1 105 ? -12.891 -8.001 -1.267 1.00 97.69 105 GLY A O 1
ATOM 843 N N . THR A 1 106 ? -11.911 -8.821 -3.097 1.00 95.88 106 THR A N 1
ATOM 844 C CA . THR A 1 106 ? -10.795 -7.870 -3.121 1.00 95.88 106 THR A CA 1
ATOM 845 C C . THR A 1 106 ? -11.154 -6.719 -4.067 1.00 95.88 106 THR A C 1
ATOM 847 O O . THR A 1 106 ? -12.258 -6.648 -4.600 1.00 95.88 106 THR A O 1
ATOM 850 N N . SER A 1 107 ? -10.214 -5.816 -4.340 1.00 89.12 107 SER A N 1
ATOM 851 C CA . SER A 1 107 ? -10.422 -4.746 -5.324 1.00 89.12 107 SER A CA 1
ATOM 852 C C . SER A 1 107 ? -10.649 -5.237 -6.762 1.00 89.12 107 SER A C 1
ATOM 854 O O . SER A 1 107 ? -11.043 -4.439 -7.604 1.00 89.12 107 SER A O 1
ATOM 856 N N . THR A 1 108 ? -10.336 -6.500 -7.074 1.00 92.25 108 THR A N 1
ATOM 857 C CA . THR A 1 108 ? -10.396 -7.040 -8.446 1.00 92.25 108 THR A CA 1
ATOM 858 C C . THR A 1 108 ? -11.125 -8.374 -8.568 1.00 92.25 108 THR A C 1
ATOM 860 O O . THR A 1 108 ? -11.507 -8.747 -9.676 1.00 92.25 108 THR A O 1
ATOM 863 N N . LEU A 1 109 ? -11.311 -9.110 -7.470 1.00 96.56 109 LEU A N 1
ATOM 864 C CA . LEU A 1 109 ? -11.878 -10.457 -7.477 1.00 96.56 109 LEU A CA 1
ATOM 865 C C . LEU A 1 109 ? -13.028 -10.566 -6.483 1.00 96.56 109 LEU A C 1
ATOM 867 O O . LEU A 1 109 ? -12.909 -10.106 -5.353 1.00 96.56 109 LEU A O 1
ATOM 871 N N . ILE A 1 110 ? -14.096 -11.254 -6.877 1.00 97.31 110 ILE A N 1
ATOM 872 C CA . ILE A 1 110 ? -15.232 -11.590 -6.008 1.00 97.31 110 ILE A CA 1
ATOM 873 C C . ILE A 1 110 ? -15.048 -13.007 -5.458 1.00 97.31 110 ILE A C 1
ATOM 875 O O . ILE A 1 110 ? -14.541 -13.884 -6.157 1.00 97.31 110 ILE A O 1
ATOM 879 N N . PHE A 1 111 ? -15.478 -13.253 -4.227 1.00 97.25 111 PHE A N 1
ATOM 880 C CA . PHE A 1 111 ? -15.435 -14.524 -3.514 1.00 97.25 111 PHE A CA 1
ATOM 881 C C . PHE A 1 111 ? -16.782 -14.775 -2.829 1.00 97.25 111 PHE A C 1
ATOM 883 O O . PHE A 1 111 ? -16.949 -14.500 -1.646 1.00 97.25 111 PHE A O 1
ATOM 890 N N . GLU A 1 112 ? -17.745 -15.338 -3.557 1.00 92.06 112 GLU A N 1
ATOM 891 C CA . GLU A 1 112 ? -19.063 -15.685 -2.998 1.00 92.06 112 GLU A CA 1
ATOM 892 C C . GLU A 1 112 ? -18.962 -16.653 -1.809 1.00 92.06 112 GLU A C 1
ATOM 894 O O . GLU A 1 112 ? -19.751 -16.598 -0.863 1.00 92.06 112 GLU A O 1
ATOM 899 N N . HIS A 1 113 ? -17.960 -17.535 -1.832 1.00 94.62 113 HIS A N 1
ATOM 900 C CA . HIS A 1 113 ? -17.732 -18.528 -0.795 1.00 94.62 113 HIS A CA 1
ATOM 901 C C . HIS A 1 113 ? -16.378 -18.331 -0.113 1.00 94.62 113 HIS A C 1
ATOM 903 O O . HIS A 1 113 ? -15.343 -18.191 -0.765 1.00 94.62 113 HIS A O 1
ATOM 909 N N . ALA A 1 114 ? -16.360 -18.448 1.217 1.00 97.00 114 ALA A N 1
ATOM 910 C CA . ALA A 1 114 ? -15.139 -18.338 2.014 1.00 97.00 114 ALA A CA 1
ATOM 911 C C . ALA A 1 114 ? -14.036 -19.313 1.574 1.00 97.00 114 ALA A C 1
ATOM 913 O O . ALA A 1 114 ? -12.858 -18.964 1.602 1.00 97.00 114 ALA A O 1
ATOM 914 N N . LYS A 1 115 ? -14.406 -20.514 1.103 1.00 96.75 115 LYS A N 1
ATOM 915 C CA . LYS A 1 115 ? -13.445 -21.499 0.589 1.00 96.75 115 LYS A CA 1
ATOM 916 C C . LYS A 1 115 ? -12.639 -20.954 -0.594 1.00 96.75 115 LYS A C 1
ATOM 918 O O . LYS A 1 115 ? -11.436 -21.182 -0.654 1.00 96.75 115 LYS A O 1
ATOM 923 N N . ASP A 1 116 ? -13.280 -20.224 -1.501 1.00 97.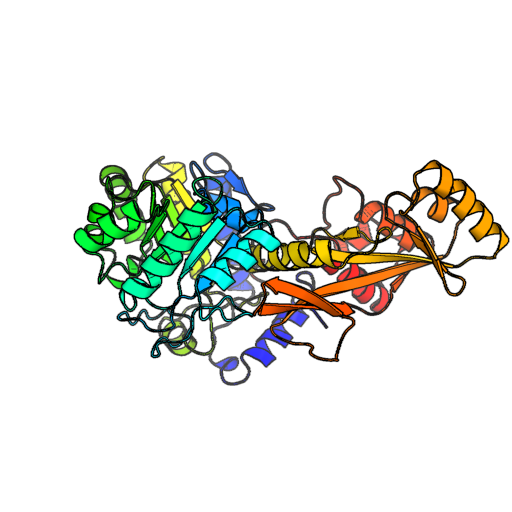38 116 ASP A N 1
ATOM 924 C CA . ASP A 1 116 ? -12.612 -19.663 -2.674 1.00 97.38 116 ASP A CA 1
ATOM 925 C C . ASP A 1 116 ? -11.580 -18.609 -2.280 1.00 97.38 116 ASP A C 1
ATOM 927 O O . ASP A 1 116 ? -10.493 -18.557 -2.853 1.00 97.38 116 ASP A O 1
ATOM 931 N N . TYR A 1 117 ? -11.908 -17.793 -1.275 1.00 98.44 117 TYR A N 1
ATOM 932 C CA . TYR A 1 117 ? -10.971 -16.821 -0.728 1.00 98.44 117 TYR A CA 1
ATOM 933 C C . TYR A 1 117 ? -9.797 -17.509 -0.029 1.00 98.44 117 TYR A C 1
ATOM 935 O O . TYR A 1 117 ? -8.650 -17.132 -0.230 1.00 98.44 117 TYR A O 1
ATOM 943 N N . VAL A 1 118 ? -10.059 -18.563 0.742 1.00 98.44 118 VAL A N 1
ATOM 944 C CA . VAL A 1 118 ? -9.017 -19.350 1.413 1.00 98.44 118 VAL A CA 1
ATOM 945 C C . VAL A 1 118 ? -8.075 -20.030 0.413 1.00 98.44 118 VAL A C 1
ATOM 947 O O . VAL A 1 118 ? -6.863 -19.981 0.599 1.00 98.44 118 VAL A O 1
ATOM 950 N N . ASP A 1 119 ? -8.600 -20.624 -0.660 1.00 98.31 119 ASP A N 1
ATOM 951 C CA . ASP A 1 119 ? -7.765 -21.241 -1.698 1.00 98.31 119 ASP A CA 1
ATOM 952 C C . ASP A 1 119 ? -6.943 -20.176 -2.459 1.00 98.31 119 ASP A C 1
ATOM 954 O O . ASP A 1 119 ? -5.789 -20.414 -2.808 1.00 98.31 119 ASP A O 1
ATOM 958 N N . TYR A 1 120 ? -7.495 -18.971 -2.654 1.00 98.00 120 TYR A N 1
ATOM 959 C CA . TYR A 1 120 ? -6.753 -17.811 -3.163 1.00 98.00 120 TYR A CA 1
ATOM 960 C C . TYR A 1 120 ? -5.613 -17.391 -2.224 1.00 98.00 120 TYR A C 1
ATOM 962 O O . TYR A 1 120 ? -4.489 -17.174 -2.685 1.00 98.00 120 TYR A O 1
ATOM 970 N N . LEU A 1 121 ? -5.882 -17.308 -0.916 1.00 98.19 121 LEU A N 1
ATOM 971 C CA . LEU A 1 121 ? -4.871 -16.973 0.086 1.00 98.19 121 LEU A CA 1
ATOM 972 C C . LEU A 1 121 ? -3.707 -17.974 0.061 1.00 98.19 121 LEU A C 1
ATOM 974 O O . LEU A 1 121 ? -2.544 -17.575 0.083 1.00 98.19 121 LEU A O 1
ATOM 978 N N . GLU A 1 122 ? -4.031 -19.265 -0.032 1.00 97.62 122 GLU A N 1
ATOM 979 C CA . GLU A 1 122 ? -3.063 -20.362 -0.057 1.00 97.62 122 GLU A CA 1
ATOM 980 C C . GLU A 1 122 ? -2.232 -20.359 -1.342 1.00 97.62 122 GLU A C 1
ATOM 982 O O . GLU A 1 122 ? -1.005 -20.402 -1.279 1.00 97.62 122 GLU A O 1
ATOM 987 N N . TYR A 1 123 ? -2.880 -20.234 -2.505 1.00 96.44 123 TYR A N 1
ATOM 988 C CA . TYR A 1 123 ? -2.198 -20.256 -3.800 1.00 96.44 123 TYR A CA 1
ATOM 989 C C . TYR A 1 123 ? -1.140 -19.148 -3.927 1.00 96.44 123 TYR A C 1
ATOM 991 O O . TYR A 1 123 ? -0.047 -19.362 -4.461 1.00 96.44 123 TYR A O 1
ATOM 999 N N . PHE A 1 124 ? -1.454 -17.951 -3.433 1.00 95.50 124 PHE A N 1
ATOM 1000 C CA . PHE A 1 124 ? -0.551 -16.801 -3.490 1.00 95.50 124 PHE A CA 1
ATOM 1001 C C . PHE A 1 124 ? 0.313 -16.627 -2.236 1.00 95.50 124 PHE A C 1
ATOM 1003 O O . PHE A 1 124 ? 1.065 -15.659 -2.162 1.00 95.50 124 PHE A O 1
ATOM 1010 N N . GLY A 1 125 ? 0.247 -17.562 -1.282 1.00 95.81 125 GLY A N 1
ATOM 1011 C CA . GLY A 1 125 ? 1.134 -17.589 -0.119 1.00 95.81 125 GLY A CA 1
ATOM 1012 C C . GLY A 1 125 ? 0.980 -16.384 0.809 1.00 95.81 125 GLY A C 1
ATOM 1013 O O . GLY A 1 125 ? 1.970 -15.893 1.349 1.00 95.81 125 GLY A O 1
ATOM 1014 N N . PHE A 1 126 ? -0.242 -15.876 0.978 1.00 97.44 126 PHE A N 1
ATOM 1015 C CA . PHE A 1 126 ? -0.497 -14.758 1.883 1.00 97.44 126 PHE A CA 1
ATOM 1016 C C . PHE A 1 126 ? -0.230 -15.151 3.342 1.00 97.44 126 PHE A C 1
ATOM 1018 O O . PHE A 1 126 ? -0.665 -16.205 3.803 1.00 97.44 126 PHE A O 1
ATOM 1025 N N . LYS A 1 127 ? 0.447 -14.263 4.080 1.00 98.00 127 LYS A N 1
ATOM 1026 C CA . LYS A 1 127 ? 0.731 -14.400 5.521 1.00 98.00 127 LYS A CA 1
ATOM 1027 C C . LYS A 1 127 ? -0.172 -13.520 6.386 1.00 98.00 127 LYS A C 1
ATOM 1029 O O . LYS A 1 127 ? -0.216 -13.680 7.601 1.00 98.00 127 LYS A O 1
ATOM 1034 N N . GLY A 1 128 ? -0.913 -12.602 5.767 1.00 98.38 128 GLY A N 1
ATOM 1035 C CA . GLY A 1 128 ? -1.926 -11.785 6.422 1.00 98.38 128 GLY A CA 1
ATOM 1036 C C . GLY A 1 128 ? -3.227 -11.715 5.632 1.00 98.38 128 GLY A C 1
ATOM 1037 O O . GLY A 1 128 ? -3.228 -11.676 4.400 1.00 98.38 128 GLY A O 1
ATOM 1038 N N . ALA A 1 129 ? -4.345 -11.613 6.339 1.00 98.56 129 ALA A N 1
ATOM 1039 C CA . ALA A 1 129 ? -5.640 -11.296 5.753 1.00 98.56 129 ALA A CA 1
ATOM 1040 C C . ALA A 1 129 ? -6.362 -10.266 6.617 1.00 98.56 129 ALA A C 1
ATOM 1042 O O . ALA A 1 129 ? -6.260 -10.290 7.839 1.00 98.56 129 ALA A O 1
ATOM 1043 N N . SER A 1 130 ? -7.132 -9.381 5.988 1.00 98.50 130 SER A N 1
ATOM 1044 C CA . SER A 1 130 ? -8.040 -8.518 6.738 1.00 98.50 130 SER A CA 1
ATOM 1045 C C . SER A 1 130 ? -9.455 -8.562 6.225 1.00 98.50 130 SER A C 1
ATOM 1047 O O . SER A 1 130 ? -9.677 -8.770 5.034 1.00 98.50 130 SER A O 1
ATOM 1049 N N . ILE A 1 131 ? -10.391 -8.245 7.110 1.00 98.81 131 ILE A N 1
ATOM 1050 C CA . ILE A 1 131 ? -11.800 -8.083 6.785 1.00 98.81 131 ILE A CA 1
ATOM 1051 C C . ILE A 1 131 ? -12.184 -6.610 6.962 1.00 98.81 131 ILE A C 1
ATOM 1053 O O . ILE A 1 131 ? -12.086 -6.057 8.054 1.00 98.81 131 ILE A O 1
ATOM 1057 N N . SER A 1 132 ? -12.586 -5.974 5.866 1.00 97.75 132 SER A N 1
ATOM 1058 C CA . SER A 1 132 ? -12.985 -4.567 5.754 1.00 97.75 132 SER A CA 1
ATOM 1059 C C . SER A 1 132 ? -14.265 -4.459 4.909 1.00 97.75 132 SER A C 1
ATOM 1061 O O . SER A 1 132 ? -14.983 -5.445 4.751 1.00 97.75 132 SER A O 1
ATOM 1063 N N . GLY A 1 133 ? -14.565 -3.289 4.346 1.00 95.81 133 GLY A N 1
ATOM 1064 C CA . GLY A 1 133 ? -15.752 -3.040 3.523 1.00 95.81 133 GLY A CA 1
ATOM 1065 C C . GLY A 1 133 ? -16.477 -1.783 3.974 1.00 95.81 133 GLY A C 1
ATOM 1066 O O . GLY A 1 133 ? -15.846 -0.755 4.226 1.00 95.81 133 GLY A O 1
ATOM 1067 N N . GLY A 1 134 ? -17.799 -1.889 4.089 1.00 97.00 134 GLY A N 1
ATOM 1068 C CA . GLY A 1 134 ? -18.601 -0.984 4.900 1.00 97.00 134 GLY A CA 1
ATOM 1069 C C . GLY A 1 134 ? -18.351 -1.212 6.385 1.00 97.00 134 GLY A C 1
ATOM 1070 O O . GLY A 1 134 ? -17.317 -0.830 6.923 1.00 97.00 134 GLY A O 1
ATOM 1071 N N . GLU A 1 135 ? -19.299 -1.864 7.041 1.00 98.19 135 GLU A N 1
ATOM 1072 C CA . GLU A 1 135 ? -19.198 -2.263 8.437 1.00 98.19 135 GLU A CA 1
ATOM 1073 C C . GLU A 1 135 ? -19.328 -3.791 8.540 1.00 98.19 135 GLU A C 1
ATOM 1075 O O . GLU A 1 135 ? -20.423 -4.328 8.336 1.00 98.19 135 GLU A O 1
ATOM 1080 N N . PRO A 1 136 ? -18.251 -4.534 8.859 1.00 98.50 136 PRO A N 1
ATOM 1081 C CA . PRO A 1 136 ? -18.308 -5.991 8.985 1.00 98.50 136 PRO A CA 1
ATOM 1082 C C . PRO A 1 136 ? -19.334 -6.506 10.003 1.00 98.50 136 PRO A C 1
ATOM 1084 O O . PRO A 1 136 ? -19.848 -7.616 9.836 1.00 98.50 136 PRO A O 1
ATOM 1087 N N . PHE A 1 137 ? -19.695 -5.715 11.020 1.00 98.38 137 PHE A N 1
ATOM 1088 C CA . PHE A 1 137 ? -20.737 -6.082 11.983 1.00 98.38 137 PHE A CA 1
ATOM 1089 C C . PHE A 1 137 ? -22.169 -5.986 11.424 1.00 98.38 137 PHE A C 1
ATOM 1091 O O . PHE A 1 137 ? -23.073 -6.579 12.019 1.00 98.38 137 PHE A O 1
ATOM 1098 N N . MET A 1 138 ? -22.389 -5.305 10.289 1.00 98.19 138 MET A N 1
ATOM 1099 C CA . MET A 1 138 ? -23.684 -5.285 9.583 1.00 98.19 138 MET A CA 1
ATOM 1100 C C . MET A 1 138 ? -23.993 -6.627 8.907 1.00 98.19 138 MET A C 1
ATOM 1102 O O . MET A 1 138 ? -25.154 -6.988 8.748 1.00 98.19 138 MET A O 1
ATOM 1106 N N . THR A 1 139 ? -22.961 -7.393 8.543 1.00 97.94 139 THR A N 1
ATOM 1107 C CA . THR A 1 139 ? -23.078 -8.750 7.983 1.00 97.94 139 THR A CA 1
ATOM 1108 C C . THR A 1 139 ? -22.325 -9.752 8.855 1.00 97.94 139 THR A C 1
ATOM 1110 O O . THR A 1 139 ? -21.522 -10.541 8.360 1.00 97.94 139 THR A O 1
ATOM 1113 N N . PHE A 1 140 ? -22.546 -9.689 10.171 1.00 98.62 140 PHE A N 1
ATOM 1114 C CA . PHE A 1 140 ? -21.694 -10.353 11.160 1.00 98.62 140 PHE A CA 1
ATOM 1115 C C . PHE A 1 140 ? -21.540 -11.866 10.948 1.00 98.62 140 PHE A C 1
ATOM 1117 O O . PHE A 1 140 ? -20.425 -12.372 11.000 1.00 98.62 140 PHE A O 1
ATOM 1124 N N . GLU A 1 141 ? -22.617 -12.589 10.637 1.00 98.31 141 GLU A N 1
ATOM 1125 C CA . GLU A 1 141 ? -22.538 -14.039 10.398 1.00 98.31 141 GLU A CA 1
ATOM 1126 C C . GLU A 1 141 ? -21.669 -14.379 9.178 1.00 98.31 141 GLU A C 1
ATOM 1128 O O . GLU A 1 141 ? -20.889 -15.331 9.203 1.00 98.31 141 GLU A O 1
ATOM 1133 N N . ARG A 1 142 ? -21.731 -13.555 8.123 1.00 98.31 142 ARG A N 1
ATOM 1134 C CA . ARG A 1 142 ? -20.865 -13.692 6.944 1.00 98.31 142 ARG A CA 1
ATOM 1135 C C . ARG A 1 142 ? -19.407 -13.415 7.311 1.00 98.31 142 ARG A C 1
ATOM 1137 O O . ARG A 1 142 ? -18.527 -14.195 6.961 1.00 98.31 142 ARG A O 1
ATOM 1144 N N . THR A 1 143 ? -19.165 -12.331 8.043 1.00 98.69 143 THR A N 1
ATOM 1145 C CA . THR A 1 143 ? -17.846 -11.961 8.571 1.00 98.69 143 THR A CA 1
ATOM 1146 C C . THR A 1 143 ? -17.237 -13.100 9.388 1.00 98.69 143 THR A C 1
ATOM 1148 O O . THR A 1 143 ? -16.101 -13.501 9.134 1.00 98.69 143 THR A O 1
ATOM 1151 N N . LEU A 1 144 ? -18.013 -13.672 10.312 1.00 98.75 144 LEU A N 1
ATOM 1152 C CA . LEU A 1 144 ? -17.591 -14.784 11.154 1.00 98.75 144 LEU A CA 1
ATOM 1153 C C . LEU A 1 144 ? -17.286 -16.034 10.321 1.00 98.75 144 LEU A C 1
ATOM 1155 O O . LEU A 1 144 ? -16.240 -16.645 10.509 1.00 98.75 144 LEU A O 1
ATOM 1159 N N . ALA A 1 145 ? -18.141 -16.378 9.352 1.00 98.56 145 ALA A N 1
ATOM 1160 C CA . ALA A 1 145 ? -17.922 -17.530 8.480 1.00 98.56 145 ALA A CA 1
ATOM 1161 C C . ALA A 1 145 ? -16.603 -17.429 7.693 1.00 98.56 145 ALA A C 1
ATOM 1163 O O . ALA A 1 145 ? -15.865 -18.412 7.603 1.00 98.56 145 ALA A O 1
ATOM 1164 N N . PHE A 1 146 ? -16.276 -16.251 7.151 1.00 98.75 146 PHE A N 1
ATOM 1165 C CA . PHE A 1 146 ? -14.996 -16.032 6.472 1.00 98.75 146 PHE A CA 1
ATOM 1166 C C . PHE A 1 146 ? -13.817 -16.096 7.447 1.00 98.75 146 PHE A C 1
ATOM 1168 O O . PHE A 1 146 ? -12.859 -16.818 7.172 1.00 98.75 146 PHE A O 1
ATOM 1175 N N . ALA A 1 147 ? -13.899 -15.418 8.596 1.00 98.81 147 ALA A N 1
ATOM 1176 C CA . ALA A 1 147 ? -12.855 -15.447 9.622 1.00 98.81 147 ALA A CA 1
ATOM 1177 C C . ALA A 1 147 ? -12.543 -16.882 10.085 1.00 98.81 147 ALA A C 1
ATOM 1179 O O . ALA A 1 147 ? -11.395 -17.324 10.017 1.00 98.81 147 ALA A O 1
ATOM 1180 N N . SER A 1 148 ? -13.577 -17.648 10.449 1.00 98.69 148 SER A N 1
ATOM 1181 C CA . SER A 1 148 ? -13.432 -19.036 10.890 1.00 98.69 148 SER A CA 1
ATOM 1182 C C . SER A 1 148 ? -12.843 -19.936 9.805 1.00 98.69 148 SER A C 1
ATOM 1184 O O . SER A 1 148 ? -12.021 -20.792 10.112 1.00 98.69 148 SER A O 1
ATOM 1186 N N . GLN A 1 149 ? -13.223 -19.773 8.532 1.00 98.62 149 GLN A N 1
ATOM 1187 C CA . GLN A 1 149 ? -12.658 -20.587 7.445 1.00 98.62 149 GLN A CA 1
ATOM 1188 C C . GLN A 1 149 ? -11.185 -20.264 7.180 1.00 98.62 149 GLN A C 1
ATOM 1190 O O . GLN A 1 149 ? -10.402 -21.184 6.932 1.00 98.62 149 GLN A O 1
ATOM 1195 N N . ILE A 1 150 ? -10.796 -18.989 7.277 1.00 98.75 150 ILE A N 1
ATOM 1196 C CA . ILE A 1 150 ? -9.395 -18.565 7.180 1.00 98.75 150 ILE A CA 1
ATOM 1197 C C . ILE A 1 150 ? -8.585 -19.230 8.299 1.00 98.75 150 ILE A C 1
ATOM 1199 O O . ILE A 1 150 ? -7.668 -20.004 8.015 1.00 98.75 150 ILE A O 1
ATOM 1203 N N . LYS A 1 151 ? -8.956 -19.024 9.568 1.00 98.56 151 LYS A N 1
ATOM 1204 C CA . LYS A 1 151 ? -8.194 -19.588 10.694 1.00 98.56 151 LYS A CA 1
ATOM 1205 C C . LYS A 1 151 ? -8.274 -21.114 10.753 1.00 98.56 151 LYS A C 1
ATOM 1207 O O . LYS A 1 151 ? -7.284 -21.743 11.103 1.00 98.56 151 LYS A O 1
ATOM 1212 N N . LYS A 1 152 ? -9.359 -21.746 10.291 1.00 98.56 152 LYS A N 1
ATOM 1213 C CA . LYS A 1 152 ? -9.424 -23.212 10.144 1.00 98.56 152 LYS A CA 1
ATOM 1214 C C . LYS A 1 152 ? -8.387 -23.756 9.153 1.00 98.56 152 LYS A C 1
ATOM 1216 O O . LYS A 1 152 ? -7.856 -24.838 9.384 1.00 98.56 152 LYS A O 1
ATOM 1221 N N . ARG A 1 153 ? -8.111 -23.057 8.042 1.00 98.44 153 ARG A N 1
ATOM 1222 C CA . ARG A 1 153 ? -7.097 -23.494 7.059 1.00 98.44 153 ARG A CA 1
ATOM 1223 C C . ARG A 1 153 ? -5.679 -23.198 7.532 1.00 98.44 153 ARG A C 1
ATOM 1225 O O . ARG A 1 153 ? -4.788 -24.028 7.360 1.00 98.44 153 ARG A O 1
ATOM 1232 N N . PHE A 1 154 ? -5.453 -22.003 8.062 1.00 98.56 154 PHE A N 1
ATOM 1233 C CA . PHE A 1 154 ? -4.101 -21.489 8.264 1.00 98.56 154 PHE A CA 1
ATOM 1234 C C . PHE A 1 154 ? -3.625 -21.553 9.718 1.00 98.56 154 PHE A C 1
ATOM 1236 O O . PHE A 1 154 ? -2.423 -21.706 9.938 1.00 98.56 154 PHE A O 1
ATOM 1243 N N . GLY A 1 155 ? -4.535 -21.489 10.692 1.00 98.00 155 GLY A N 1
ATOM 1244 C CA . GLY A 1 155 ? -4.199 -21.316 12.104 1.00 98.00 155 GLY A CA 1
ATOM 1245 C C . GLY A 1 155 ? -3.327 -20.077 12.303 1.00 98.00 155 GLY A C 1
ATOM 1246 O O . GLY A 1 155 ? -3.588 -19.029 11.716 1.00 98.00 155 GLY A O 1
ATOM 1247 N N . GLU A 1 156 ? -2.241 -20.241 13.050 1.00 96.69 156 GLU A N 1
ATOM 1248 C CA . GLU A 1 156 ? -1.253 -19.191 13.339 1.00 96.69 156 GLU A CA 1
ATOM 1249 C C . GLU A 1 156 ? -0.344 -18.836 12.151 1.00 96.69 156 GLU A C 1
ATOM 1251 O O . GLU A 1 156 ? 0.418 -17.876 12.212 1.00 96.69 156 GLU A O 1
ATOM 1256 N N . ARG A 1 157 ? -0.415 -19.577 11.032 1.00 97.75 157 ARG A N 1
ATOM 1257 C CA . ARG A 1 157 ? 0.367 -19.256 9.822 1.00 97.75 157 ARG A CA 1
ATOM 1258 C C . ARG A 1 157 ? -0.144 -18.013 9.094 1.00 97.75 157 ARG A C 1
ATOM 1260 O O . ARG A 1 157 ? 0.550 -17.518 8.208 1.00 97.75 157 ARG A O 1
ATOM 1267 N N . ILE A 1 158 ? -1.352 -17.547 9.420 1.00 98.56 158 ILE A N 1
ATOM 1268 C CA . ILE A 1 158 ? -1.911 -16.312 8.880 1.00 98.56 158 ILE A CA 1
ATOM 1269 C C . ILE A 1 158 ? -2.357 -15.404 10.019 1.00 98.56 158 ILE A C 1
ATOM 1271 O O . ILE A 1 158 ? -3.068 -15.834 10.926 1.00 98.56 158 ILE A O 1
ATOM 1275 N N . TYR A 1 159 ? -1.964 -14.141 9.930 1.00 98.81 159 TYR A N 1
ATOM 1276 C CA . TYR A 1 159 ? -2.442 -13.104 10.831 1.00 98.81 159 TYR A CA 1
ATOM 1277 C C . TYR A 1 159 ? -3.727 -12.484 10.273 1.00 98.81 159 TYR A C 1
ATOM 1279 O O . TYR A 1 159 ? -3.740 -11.972 9.147 1.00 98.81 159 TYR A O 1
ATOM 1287 N N . LEU A 1 160 ? -4.811 -12.537 11.039 1.00 98.88 160 LEU A N 1
ATOM 1288 C CA . LEU A 1 160 ? -6.141 -12.089 10.653 1.00 98.88 160 LEU A CA 1
ATOM 1289 C C . LEU A 1 160 ? -6.562 -10.864 11.466 1.00 98.88 160 LEU A C 1
ATOM 1291 O O . LEU A 1 160 ? -6.635 -10.923 12.692 1.00 98.88 160 LEU A O 1
ATOM 1295 N N . TRP A 1 161 ? -6.931 -9.778 10.780 1.00 98.81 161 TRP A N 1
ATOM 1296 C CA . TRP A 1 161 ? -7.483 -8.591 11.439 1.00 98.81 161 TRP A CA 1
ATOM 1297 C C . TRP A 1 161 ? -8.780 -8.074 10.827 1.00 98.81 161 TRP A C 1
ATOM 1299 O O . TRP A 1 161 ? -9.096 -8.330 9.666 1.00 98.81 161 TRP A O 1
ATOM 1309 N N . LEU A 1 162 ? -9.553 -7.328 11.612 1.00 98.88 162 LEU A N 1
ATOM 1310 C CA . LEU A 1 162 ? -10.864 -6.826 11.209 1.00 98.88 162 LEU A CA 1
ATOM 1311 C C . LEU A 1 162 ? -10.994 -5.327 11.473 1.00 98.88 162 LEU A C 1
ATOM 1313 O O . LEU A 1 162 ? -10.662 -4.855 12.554 1.00 98.88 162 LEU A O 1
ATOM 1317 N N . TYR A 1 163 ? -11.513 -4.592 10.493 1.00 98.75 163 TYR A N 1
ATOM 1318 C CA . TYR A 1 163 ? -11.854 -3.176 10.618 1.00 98.75 163 TYR A CA 1
ATOM 1319 C C . TYR A 1 163 ? -13.307 -3.012 11.066 1.00 98.75 163 TYR A C 1
ATOM 1321 O O . TYR A 1 163 ? -14.183 -3.715 10.575 1.00 98.75 163 TYR A O 1
ATOM 1329 N N . THR A 1 164 ? -13.588 -2.065 11.956 1.00 98.69 164 THR A N 1
ATOM 1330 C CA . THR A 1 164 ? -14.957 -1.719 12.361 1.00 98.69 164 THR A CA 1
ATOM 1331 C C . THR A 1 164 ? -15.057 -0.249 12.762 1.00 98.69 164 THR A C 1
ATOM 1333 O O . THR A 1 164 ? -14.099 0.354 13.241 1.00 98.69 164 THR A O 1
ATOM 1336 N N . ASN A 1 165 ? -16.233 0.341 12.594 1.00 97.94 165 ASN A N 1
ATOM 1337 C CA . ASN A 1 165 ? -16.603 1.637 13.155 1.00 97.94 165 ASN A CA 1
ATOM 1338 C C . ASN A 1 165 ? -17.019 1.546 14.639 1.00 97.94 165 ASN A C 1
ATOM 1340 O O . ASN A 1 165 ? -17.216 2.567 15.293 1.00 97.94 165 ASN A O 1
ATOM 1344 N N . GLY A 1 166 ? -17.160 0.330 15.179 1.00 97.44 166 GLY A N 1
ATOM 1345 C CA . GLY A 1 166 ? -17.412 0.058 16.593 1.00 97.44 166 GLY A CA 1
ATOM 1346 C C . GLY A 1 166 ? -18.856 0.230 17.072 1.00 97.44 166 GLY A C 1
ATOM 1347 O O . GLY A 1 166 ? -19.172 -0.245 18.161 1.00 97.44 166 GLY A O 1
ATOM 1348 N N . ILE A 1 167 ? -19.761 0.831 16.288 1.00 98.06 167 ILE A N 1
ATOM 1349 C CA . ILE A 1 167 ? -21.145 1.126 16.715 1.00 98.06 167 ILE A CA 1
ATOM 1350 C C . ILE A 1 167 ? -21.882 -0.151 17.145 1.00 98.06 167 ILE A C 1
ATOM 1352 O O . ILE A 1 167 ? -22.599 -0.163 18.146 1.00 98.06 167 ILE A O 1
ATOM 1356 N N . LEU A 1 168 ? -21.686 -1.237 16.394 1.00 97.94 168 LEU A N 1
ATOM 1357 C CA . LEU A 1 168 ? -22.343 -2.529 16.613 1.00 97.94 168 LEU A CA 1
ATOM 1358 C C . LEU A 1 168 ? -21.474 -3.531 17.385 1.00 97.94 168 LEU A C 1
ATOM 1360 O O . LEU A 1 168 ? -21.847 -4.705 17.478 1.00 97.94 168 LEU A O 1
ATOM 1364 N N . ALA A 1 169 ? -20.332 -3.092 17.923 1.00 97.06 169 ALA A N 1
ATOM 1365 C CA . ALA A 1 169 ? -19.465 -3.939 18.727 1.00 97.06 169 ALA A CA 1
ATOM 1366 C C . ALA A 1 169 ? -20.120 -4.238 20.082 1.00 97.06 169 ALA A C 1
ATOM 1368 O O . ALA A 1 169 ? -20.437 -3.335 20.867 1.00 97.06 169 ALA A O 1
ATOM 1369 N N . ALA A 1 170 ? -20.325 -5.525 20.341 1.00 96.50 170 ALA A N 1
ATOM 1370 C CA . ALA A 1 170 ? -20.939 -6.065 21.545 1.00 96.50 170 ALA A CA 1
ATOM 1371 C C . ALA A 1 170 ? -20.133 -7.274 22.035 1.00 96.50 170 ALA A C 1
ATOM 1373 O O . ALA A 1 170 ? -19.484 -7.951 21.235 1.00 96.50 170 ALA A O 1
ATOM 1374 N N . ASP A 1 171 ? -20.163 -7.524 23.342 1.00 97.62 171 ASP A N 1
ATOM 1375 C CA . ASP A 1 171 ? -19.347 -8.536 24.015 1.00 97.62 171 ASP A CA 1
ATOM 1376 C C . ASP A 1 171 ? -19.520 -9.939 23.415 1.00 97.62 171 ASP A C 1
ATOM 1378 O O . ASP A 1 171 ? -18.535 -10.651 23.221 1.00 97.62 171 ASP A O 1
ATOM 1382 N N . ASP A 1 172 ? -20.750 -10.332 23.072 1.00 98.12 172 ASP A N 1
ATOM 1383 C CA . ASP A 1 172 ? -21.048 -11.623 22.443 1.00 98.12 172 ASP A CA 1
ATOM 1384 C C . ASP A 1 172 ? -20.354 -11.749 21.078 1.00 98.12 172 ASP A C 1
ATOM 1386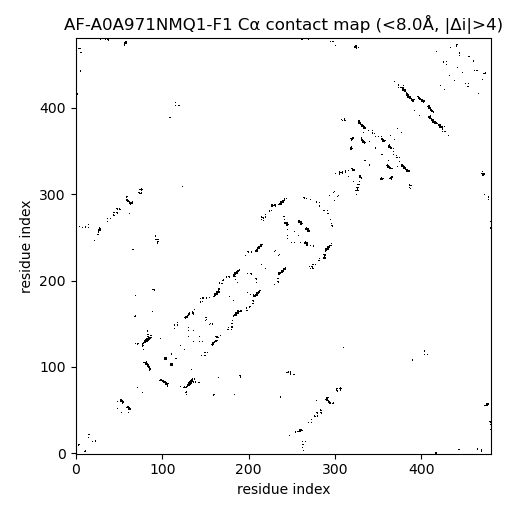 O O . ASP A 1 172 ? -19.687 -12.747 20.798 1.00 98.12 172 ASP A O 1
ATOM 1390 N N . LYS A 1 173 ? -20.431 -10.704 20.249 1.00 98.56 173 LYS A N 1
ATOM 1391 C CA . LYS A 1 173 ? -19.798 -10.671 18.928 1.00 98.56 173 LYS A CA 1
ATOM 1392 C C . LYS A 1 173 ? -18.276 -10.664 19.026 1.00 98.56 173 LYS A C 1
ATOM 1394 O O . LYS A 1 173 ? -17.617 -11.366 18.263 1.00 98.56 173 LYS A O 1
ATOM 1399 N N . LEU A 1 174 ? -17.712 -9.916 19.973 1.00 98.81 174 LEU A N 1
ATOM 1400 C CA . LEU A 1 174 ? -16.266 -9.873 20.205 1.00 98.81 174 LEU A CA 1
ATOM 1401 C C . LEU A 1 174 ? -15.732 -11.244 20.642 1.00 98.81 174 LEU A C 1
ATOM 1403 O O . LEU A 1 174 ? -14.734 -11.711 20.096 1.00 98.81 174 LEU A O 1
ATOM 1407 N N . ARG A 1 175 ? -16.431 -11.943 21.546 1.00 98.81 175 ARG A N 1
ATOM 1408 C CA . ARG A 1 175 ? -16.066 -13.313 21.952 1.00 98.81 175 ARG A CA 1
ATOM 1409 C C . ARG A 1 175 ? -16.161 -14.298 20.790 1.00 98.81 175 ARG A C 1
ATOM 1411 O O . ARG A 1 175 ? -15.251 -15.094 20.605 1.00 98.81 175 ARG A O 1
ATOM 1418 N N . ARG A 1 176 ? -17.197 -14.197 19.952 1.00 98.88 176 ARG A N 1
ATOM 1419 C CA . ARG A 1 176 ? -17.324 -15.034 18.746 1.00 98.88 176 ARG A CA 1
ATOM 1420 C C . ARG A 1 176 ? -16.188 -14.791 17.747 1.00 98.88 176 ARG A C 1
ATOM 1422 O O . ARG A 1 176 ? -15.693 -15.747 17.163 1.00 98.88 176 ARG A O 1
ATOM 1429 N N . LEU A 1 177 ? -15.744 -13.543 17.568 1.00 98.81 177 LEU A N 1
ATOM 1430 C CA . LEU A 1 177 ? -14.576 -13.227 16.735 1.00 98.81 177 LEU A CA 1
ATOM 1431 C C . LEU A 1 177 ? -13.275 -13.800 17.316 1.00 98.81 177 LEU A C 1
ATOM 1433 O O . LEU A 1 177 ? -12.497 -14.386 16.566 1.00 98.81 177 LEU A O 1
ATOM 1437 N N . ARG A 1 178 ? -13.065 -13.692 18.636 1.00 98.69 178 ARG A N 1
ATOM 1438 C CA . ARG A 1 178 ? -11.948 -14.354 19.334 1.00 98.69 178 ARG A CA 1
ATOM 1439 C C . ARG A 1 178 ? -11.966 -15.861 19.092 1.00 98.69 178 ARG A C 1
ATOM 1441 O O . ARG A 1 178 ? -10.952 -16.427 18.708 1.00 98.69 178 ARG A O 1
ATOM 1448 N N . ASP A 1 179 ? -13.118 -16.503 19.280 1.00 98.69 179 ASP A N 1
ATOM 1449 C CA . ASP A 1 179 ? -13.266 -17.957 19.137 1.00 98.69 179 ASP A CA 1
ATOM 1450 C C . ASP A 1 179 ? -13.081 -18.415 17.680 1.00 98.69 179 ASP A C 1
ATOM 1452 O O . ASP A 1 179 ? -12.660 -19.541 17.423 1.00 98.69 179 ASP A O 1
ATOM 1456 N N . ALA A 1 180 ? -13.336 -17.529 16.712 1.00 98.56 180 ALA A N 1
ATOM 1457 C CA . ALA A 1 180 ? -12.990 -17.740 15.309 1.00 98.56 180 ALA A CA 1
ATOM 1458 C C . ALA A 1 180 ? -11.494 -17.545 15.001 1.00 98.56 180 ALA A C 1
ATOM 1460 O O . ALA A 1 180 ? -11.085 -17.824 13.875 1.00 98.56 180 ALA A O 1
ATOM 1461 N N . GLY A 1 181 ? -10.693 -17.090 15.968 1.00 98.44 181 GLY A N 1
ATOM 1462 C CA . GLY A 1 181 ? -9.252 -16.880 15.853 1.00 98.44 181 GLY A CA 1
ATOM 1463 C C . GLY A 1 181 ? -8.849 -15.500 15.327 1.00 98.44 181 GLY A C 1
ATOM 1464 O O . GLY A 1 181 ? -7.816 -15.391 14.677 1.00 98.44 181 GLY A O 1
ATOM 1465 N N . LEU A 1 182 ? -9.660 -14.455 15.528 1.00 98.81 182 LEU A N 1
ATOM 1466 C CA . LEU A 1 182 ? -9.264 -13.091 15.164 1.00 98.81 182 LEU A CA 1
ATOM 1467 C C . LEU A 1 182 ? -8.066 -12.630 16.012 1.00 98.81 182 LEU A C 1
ATOM 1469 O O . LEU A 1 182 ? -8.153 -12.643 17.239 1.00 98.81 182 LEU A O 1
ATOM 1473 N N . ASP A 1 183 ? -6.997 -12.167 15.361 1.00 98.88 183 ASP A N 1
ATOM 1474 C CA . ASP A 1 183 ? -5.760 -11.758 16.037 1.00 98.88 183 ASP A CA 1
ATOM 1475 C C . ASP A 1 183 ? -5.773 -10.262 16.404 1.00 98.88 183 ASP A C 1
ATOM 1477 O O . ASP A 1 183 ? -5.304 -9.871 17.470 1.00 98.88 183 ASP A O 1
ATOM 1481 N N . GLU A 1 184 ? -6.354 -9.413 15.547 1.00 98.88 184 GLU A N 1
ATOM 1482 C CA . GLU A 1 184 ? -6.414 -7.958 15.754 1.00 98.88 184 GLU A CA 1
ATOM 1483 C C . GLU A 1 184 ? -7.755 -7.356 15.326 1.00 98.88 184 GLU A C 1
ATOM 1485 O O . GLU A 1 184 ? -8.325 -7.702 14.289 1.00 98.88 184 GLU A O 1
ATOM 1490 N N . ILE A 1 185 ? -8.253 -6.393 16.097 1.00 98.88 185 ILE A N 1
ATOM 1491 C CA . ILE A 1 185 ? -9.420 -5.588 15.728 1.00 98.88 185 ILE A CA 1
ATOM 1492 C C . ILE A 1 185 ? -9.051 -4.105 15.682 1.00 98.88 185 ILE A C 1
ATOM 1494 O O . ILE A 1 185 ? -8.374 -3.590 16.571 1.00 98.88 185 ILE A O 1
ATOM 1498 N N . ARG A 1 186 ? -9.486 -3.416 14.622 1.00 98.81 186 ARG A N 1
ATOM 1499 C CA . ARG A 1 186 ? -9.197 -2.003 14.363 1.00 98.81 186 ARG A CA 1
ATOM 1500 C C . ARG A 1 186 ? -10.463 -1.166 14.411 1.00 98.81 186 ARG A C 1
ATOM 1502 O O . ARG A 1 186 ? -11.341 -1.331 13.564 1.00 98.81 186 ARG A O 1
ATOM 1509 N N . PHE A 1 187 ? -10.532 -0.244 15.361 1.00 98.75 187 PHE A N 1
ATOM 1510 C CA . PHE A 1 187 ? -11.670 0.648 15.549 1.00 98.75 187 PHE A CA 1
ATOM 1511 C C . PHE A 1 187 ? -11.433 2.012 14.904 1.00 98.75 187 PHE A C 1
ATOM 1513 O O . PHE A 1 187 ? -10.506 2.728 15.280 1.00 98.75 187 PHE A O 1
ATOM 1520 N N . ASN A 1 188 ? -12.328 2.420 14.006 1.00 98.25 188 ASN A N 1
ATOM 1521 C CA . ASN A 1 188 ? -12.435 3.811 13.583 1.00 98.25 188 ASN A CA 1
ATOM 1522 C C . ASN A 1 188 ? -13.371 4.573 14.527 1.00 98.25 188 ASN A C 1
ATOM 1524 O O . ASN A 1 188 ? -14.565 4.733 14.265 1.00 98.25 188 ASN A O 1
ATOM 1528 N N . ILE A 1 189 ? -12.803 5.062 15.631 1.00 97.81 189 ILE A N 1
ATOM 1529 C CA . ILE A 1 189 ? -13.538 5.799 16.669 1.00 97.81 189 ILE A CA 1
ATOM 1530 C C . ILE A 1 189 ? -14.112 7.137 16.177 1.00 97.81 189 ILE A C 1
ATOM 1532 O O . ILE A 1 189 ? -14.999 7.703 16.815 1.00 97.81 189 ILE A O 1
ATOM 1536 N N . GLY A 1 190 ? -13.692 7.627 15.004 1.00 96.75 190 GLY A N 1
ATOM 1537 C CA . GLY A 1 190 ? -14.261 8.830 14.397 1.00 96.75 190 GLY A CA 1
ATOM 1538 C C . GLY A 1 190 ? -15.755 8.701 14.066 1.00 96.75 190 GLY A C 1
ATOM 1539 O O . GLY A 1 190 ? -16.435 9.718 13.950 1.00 96.75 190 GLY A O 1
ATOM 1540 N N . ALA A 1 191 ? -16.284 7.477 13.960 1.00 94.56 191 ALA A N 1
ATOM 1541 C CA . ALA A 1 191 ? -17.713 7.218 13.766 1.00 94.56 191 ALA A CA 1
ATOM 1542 C C . ALA A 1 191 ? -18.561 7.387 15.041 1.00 94.56 191 ALA A C 1
ATOM 1544 O O . ALA A 1 191 ? -19.776 7.544 14.948 1.00 94.56 191 ALA A O 1
ATOM 1545 N N . VAL A 1 192 ? -17.930 7.359 16.218 1.00 95.56 192 VAL A N 1
ATOM 1546 C CA . VAL A 1 192 ? -18.582 7.425 17.538 1.00 95.56 192 VAL A CA 1
ATOM 1547 C C . VAL A 1 192 ? -18.090 8.619 18.355 1.00 95.56 192 VAL A C 1
ATOM 1549 O O . VAL A 1 192 ? -18.063 8.582 19.581 1.00 95.56 192 VAL A O 1
ATOM 1552 N N . GLY A 1 193 ? -17.656 9.681 17.671 1.00 95.75 193 GLY A N 1
ATOM 1553 C CA . GLY A 1 193 ? -17.198 10.901 18.331 1.00 95.75 193 GLY A CA 1
ATOM 1554 C C . GLY A 1 193 ? -15.951 10.700 19.191 1.00 95.75 193 GLY A C 1
ATOM 1555 O O . GLY A 1 193 ? -15.804 11.416 20.165 1.00 95.75 193 GLY A O 1
ATOM 1556 N N . TYR A 1 194 ? -15.074 9.758 18.823 1.00 97.12 194 TYR A N 1
ATOM 1557 C CA . TYR A 1 194 ? -13.817 9.437 19.514 1.00 97.12 194 TYR A CA 1
ATOM 1558 C C . TYR A 1 194 ? -13.985 8.812 20.913 1.00 97.12 194 TYR A C 1
ATOM 1560 O O . TYR A 1 194 ? -13.009 8.662 21.642 1.00 97.12 194 TYR A O 1
ATOM 1568 N N . SER A 1 195 ? -15.190 8.333 21.255 1.00 97.12 195 SER A N 1
ATOM 1569 C CA . SER A 1 195 ? -15.397 7.507 22.453 1.00 97.12 195 SER A CA 1
ATOM 1570 C C . SER A 1 195 ? -14.564 6.217 22.407 1.00 97.12 195 SER A C 1
ATOM 1572 O O . SER A 1 195 ? -14.542 5.499 21.400 1.00 97.12 195 SER A O 1
ATOM 1574 N N . LEU A 1 196 ? -13.931 5.892 23.538 1.00 98.12 196 LEU A N 1
ATOM 1575 C CA . LEU A 1 196 ? -13.146 4.671 23.738 1.00 98.12 196 LEU A CA 1
ATOM 1576 C C . LEU A 1 196 ? -13.970 3.502 24.303 1.00 98.12 196 LEU A C 1
ATOM 1578 O O . LEU A 1 196 ? -13.447 2.398 24.437 1.00 98.12 196 LEU A O 1
ATOM 1582 N N . ASP A 1 197 ? -15.263 3.682 24.589 1.00 96.44 197 ASP A N 1
ATOM 1583 C CA . ASP A 1 197 ? -16.072 2.674 25.297 1.00 96.44 197 ASP A CA 1
ATOM 1584 C C . ASP A 1 197 ? -16.171 1.348 24.538 1.00 96.44 197 ASP A C 1
ATOM 1586 O O . ASP A 1 197 ? -16.092 0.267 25.120 1.00 96.44 197 ASP A O 1
ATOM 1590 N N . ARG A 1 198 ? -16.326 1.416 23.211 1.00 95.44 198 ARG A N 1
ATOM 1591 C CA . ARG A 1 198 ? -16.382 0.223 22.349 1.00 95.44 198 ARG A CA 1
ATOM 1592 C C . ARG A 1 198 ? -15.015 -0.426 22.181 1.00 95.44 198 ARG A C 1
ATOM 1594 O O . ARG A 1 198 ? -14.946 -1.647 22.074 1.00 95.44 198 ARG A O 1
ATOM 1601 N N . VAL A 1 199 ? -13.955 0.379 22.203 1.00 97.75 199 VAL A N 1
ATOM 1602 C CA . VAL A 1 199 ? -12.568 -0.090 22.139 1.00 97.75 199 VAL A CA 1
ATOM 1603 C C . VAL A 1 199 ? -12.237 -0.884 23.401 1.00 97.75 199 VAL A C 1
ATOM 1605 O O . VAL A 1 199 ? -11.797 -2.026 23.304 1.00 97.75 199 VAL A O 1
ATOM 1608 N N . SER A 1 200 ? -12.552 -0.336 24.580 1.00 97.12 200 SER A N 1
ATOM 1609 C CA . SER A 1 200 ? -12.308 -0.983 25.875 1.00 97.12 200 SER A CA 1
ATOM 1610 C C . SER A 1 200 ? -12.981 -2.345 26.011 1.00 97.12 200 SER A C 1
ATOM 1612 O O . SER A 1 200 ? -12.424 -3.233 26.643 1.00 97.12 200 SER A O 1
ATOM 1614 N N . LYS A 1 201 ? -14.145 -2.552 25.384 1.00 97.44 201 LYS A N 1
ATOM 1615 C CA . LYS A 1 201 ? -14.820 -3.861 25.390 1.00 97.44 201 LYS A CA 1
ATOM 1616 C C . LYS A 1 201 ? -14.050 -4.953 24.653 1.00 97.44 201 LYS A C 1
ATOM 1618 O O . LYS A 1 201 ? -14.248 -6.125 24.946 1.00 97.44 201 LYS A O 1
ATOM 1623 N N . ALA A 1 202 ? -13.228 -4.596 23.668 1.00 98.38 202 ALA A N 1
ATOM 1624 C CA . ALA A 1 202 ? -12.426 -5.565 22.928 1.00 98.38 202 ALA A CA 1
ATOM 1625 C C . ALA A 1 202 ? -11.127 -5.932 23.653 1.00 98.38 202 ALA A C 1
ATOM 1627 O O . ALA A 1 202 ? -10.598 -7.022 23.427 1.00 98.38 202 ALA A O 1
ATOM 1628 N N . VAL A 1 203 ? -10.629 -5.048 24.522 1.00 98.19 203 VAL A N 1
ATOM 1629 C CA . VAL A 1 203 ? -9.396 -5.272 25.281 1.00 98.19 203 VAL A CA 1
ATOM 1630 C C . VAL A 1 203 ? -9.589 -6.447 26.236 1.00 98.19 203 VAL A C 1
ATOM 1632 O O . VAL A 1 203 ? -10.609 -6.568 26.912 1.00 98.19 203 VAL A O 1
ATOM 1635 N N . GLY A 1 204 ? -8.627 -7.369 26.237 1.00 96.88 204 GLY A N 1
ATOM 1636 C CA . GLY A 1 204 ? -8.710 -8.625 26.987 1.00 96.88 204 GLY A CA 1
ATOM 1637 C C . GLY A 1 204 ? -9.625 -9.688 26.361 1.00 96.88 204 GLY A C 1
ATOM 1638 O O . GLY A 1 204 ? -9.652 -10.818 26.846 1.00 96.88 204 GLY A O 1
ATOM 1639 N N . ILE A 1 205 ? -10.352 -9.370 25.280 1.00 98.50 205 ILE A N 1
ATOM 1640 C CA . ILE A 1 205 ? -11.110 -10.349 24.482 1.00 98.50 205 ILE A CA 1
ATOM 1641 C C . ILE A 1 205 ? -10.355 -10.701 23.199 1.00 98.50 205 ILE A C 1
ATOM 1643 O O . ILE A 1 205 ? -10.196 -11.883 22.902 1.00 98.50 205 ILE A O 1
ATOM 1647 N N . ILE A 1 206 ? -9.914 -9.695 22.441 1.00 98.62 206 ILE A N 1
ATOM 1648 C CA . ILE A 1 206 ? -9.117 -9.861 21.218 1.00 98.62 206 ILE A CA 1
ATOM 1649 C C . ILE A 1 206 ? -7.635 -9.652 21.568 1.00 98.62 206 ILE A C 1
ATOM 1651 O O . ILE A 1 206 ? -7.354 -8.736 22.342 1.00 98.62 206 ILE A O 1
ATOM 1655 N N . PRO A 1 207 ? -6.692 -10.452 21.024 1.00 98.19 207 PRO A N 1
ATOM 1656 C CA . PRO A 1 207 ? -5.274 -10.354 21.379 1.00 98.19 207 PRO A CA 1
ATOM 1657 C C . PRO A 1 207 ? -4.670 -8.967 21.159 1.00 98.19 207 PRO A C 1
ATOM 1659 O O . PRO A 1 207 ? -3.932 -8.497 22.019 1.00 98.19 207 PRO A O 1
ATOM 1662 N N . HIS A 1 208 ? -5.013 -8.312 20.043 1.00 98.62 208 HIS A N 1
ATOM 1663 C CA . HIS A 1 208 ? -4.586 -6.946 19.759 1.00 98.62 208 HIS A CA 1
ATOM 1664 C C . HIS A 1 208 ? -5.758 -6.016 19.438 1.00 98.62 208 HIS A C 1
ATOM 1666 O O . HIS A 1 208 ? -6.607 -6.302 18.586 1.00 98.62 208 HIS A O 1
ATOM 1672 N N . VAL A 1 209 ? -5.764 -4.848 20.073 1.00 98.81 209 VAL A N 1
ATOM 1673 C CA . VAL A 1 209 ? -6.743 -3.786 19.849 1.00 98.81 209 VAL A CA 1
ATOM 1674 C C . VAL A 1 209 ? -6.032 -2.556 19.309 1.00 98.81 209 VAL A C 1
ATOM 1676 O O . VAL A 1 209 ? -5.131 -1.989 19.920 1.00 98.81 209 VAL A O 1
ATOM 1679 N N . THR A 1 210 ? -6.459 -2.131 18.128 1.00 98.81 210 THR A N 1
ATOM 1680 C CA . THR A 1 210 ? -5.916 -0.971 17.426 1.00 98.81 210 THR A CA 1
ATOM 1681 C C . THR A 1 210 ? -7.008 0.065 17.233 1.00 98.81 210 THR A C 1
ATOM 1683 O O . THR A 1 210 ? -8.148 -0.263 16.905 1.00 98.81 210 THR A O 1
ATOM 1686 N N . ILE A 1 211 ? -6.658 1.334 17.363 1.00 98.81 211 ILE A N 1
ATOM 1687 C CA . ILE A 1 211 ? -7.477 2.434 16.862 1.00 98.81 211 ILE A CA 1
ATOM 1688 C C . ILE A 1 211 ? -6.923 2.817 15.492 1.00 98.81 211 ILE A C 1
ATOM 1690 O O . ILE A 1 211 ? -5.728 3.053 15.355 1.00 98.81 211 ILE A O 1
ATOM 1694 N N . GLU A 1 212 ? -7.767 2.854 14.462 1.00 98.50 212 GLU A N 1
ATOM 1695 C CA . GLU A 1 212 ? -7.382 3.305 13.123 1.00 98.50 212 GLU A CA 1
ATOM 1696 C C . GLU A 1 212 ? -8.333 4.394 12.640 1.00 98.50 212 GLU A C 1
ATOM 1698 O O . GLU A 1 212 ? -9.504 4.133 12.367 1.00 98.50 212 GLU A O 1
ATOM 1703 N N . VAL A 1 213 ? -7.828 5.622 12.535 1.00 98.06 213 VAL A N 1
ATOM 1704 C CA . VAL A 1 213 ? -8.628 6.796 12.179 1.00 98.06 213 VAL A CA 1
ATOM 1705 C C . VAL A 1 213 ? -7.931 7.641 11.115 1.00 98.06 213 VAL A C 1
ATOM 1707 O O . VAL A 1 213 ? -6.697 7.722 11.092 1.00 98.06 213 VAL A O 1
ATOM 1710 N N . PRO A 1 214 ? -8.692 8.327 10.244 1.00 97.69 214 PRO A N 1
ATOM 1711 C CA . PRO A 1 214 ? -8.117 9.413 9.475 1.00 97.69 214 PRO A CA 1
ATOM 1712 C C . PRO A 1 214 ? -7.615 10.497 10.426 1.00 97.69 214 PRO A C 1
ATOM 1714 O O . PRO A 1 214 ? -8.279 10.827 11.412 1.00 97.69 214 PRO A O 1
ATOM 1717 N N . ALA A 1 215 ? -6.474 11.094 10.103 1.00 98.19 215 ALA A N 1
ATOM 1718 C CA . ALA A 1 215 ? -5.991 12.268 10.812 1.00 98.19 215 ALA A CA 1
ATOM 1719 C C . ALA A 1 215 ? -6.823 13.489 10.397 1.00 98.19 215 ALA A C 1
ATOM 1721 O O . ALA A 1 215 ? -6.549 14.133 9.384 1.00 98.19 215 ALA A O 1
ATOM 1722 N N . VAL A 1 216 ? -7.892 13.752 11.149 1.00 98.19 216 VAL A N 1
ATOM 1723 C CA . VAL A 1 216 ? -8.771 14.912 10.968 1.00 98.19 216 VAL A CA 1
ATOM 1724 C C . VAL A 1 216 ? -8.107 16.136 11.615 1.00 98.19 216 VAL A C 1
ATOM 1726 O O . VAL A 1 216 ? -7.892 16.097 12.829 1.00 98.19 216 VAL A O 1
ATOM 1729 N N . PRO A 1 217 ? -7.788 17.205 10.855 1.00 98.12 217 PRO A N 1
ATOM 1730 C CA . PRO A 1 217 ? -7.083 18.381 11.377 1.00 98.12 217 PRO A CA 1
ATOM 1731 C C . PRO A 1 217 ? -7.720 18.997 12.627 1.00 98.12 217 PRO A C 1
ATOM 1733 O O . PRO A 1 217 ? -7.027 19.322 13.582 1.00 98.12 217 PRO A O 1
ATOM 1736 N N . GLU A 1 218 ? -9.048 19.076 12.669 1.00 97.50 218 GLU A N 1
ATOM 1737 C CA . GLU A 1 218 ? -9.807 19.680 13.768 1.00 97.50 218 GLU A CA 1
ATOM 1738 C C . GLU A 1 218 ? -9.860 18.805 15.034 1.00 97.50 218 GLU A C 1
ATOM 1740 O O . GLU A 1 218 ? -10.455 19.205 16.030 1.00 97.50 218 GLU A O 1
ATOM 1745 N N . ARG A 1 219 ? -9.294 17.591 15.002 1.00 97.69 219 ARG A N 1
ATOM 1746 C CA . ARG A 1 219 ? -9.334 16.616 16.109 1.00 97.69 219 ARG A CA 1
ATOM 1747 C C . ARG A 1 219 ? -7.946 16.287 16.661 1.00 97.69 219 ARG A C 1
ATOM 1749 O O . ARG A 1 219 ? -7.812 15.326 17.412 1.00 97.69 219 ARG A O 1
ATOM 1756 N N . VAL A 1 220 ? -6.915 17.050 16.286 1.00 98.50 220 VAL A N 1
ATOM 1757 C CA . VAL A 1 220 ? -5.529 16.826 16.737 1.00 98.50 220 VAL A CA 1
ATOM 1758 C C . VAL A 1 220 ? -5.416 16.920 18.257 1.00 98.50 220 VAL A C 1
ATOM 1760 O O . VAL A 1 220 ? -4.912 15.985 18.874 1.00 98.50 220 VAL A O 1
ATOM 1763 N N . ASP A 1 221 ? -5.934 17.992 18.860 1.00 98.50 221 ASP A N 1
ATOM 1764 C CA . ASP A 1 221 ? -5.826 18.213 20.309 1.00 98.50 221 ASP A CA 1
ATOM 1765 C C . ASP A 1 221 ? -6.552 17.131 21.114 1.00 98.50 221 ASP A C 1
ATOM 1767 O O . ASP A 1 221 ? -6.047 16.655 22.128 1.00 98.50 221 ASP A O 1
ATOM 1771 N N . GLU A 1 222 ? -7.711 16.687 20.630 1.00 98.31 222 GLU A N 1
ATOM 1772 C CA . GLU A 1 222 ? -8.460 15.595 21.250 1.00 98.31 222 GLU A CA 1
ATOM 1773 C C . GLU A 1 222 ? -7.761 14.244 21.087 1.00 98.31 222 GLU A C 1
ATOM 1775 O O . GLU A 1 222 ? -7.700 13.460 22.027 1.00 98.31 222 GLU A O 1
ATOM 1780 N N . LEU A 1 223 ? -7.183 13.960 19.917 1.00 97.94 223 LEU A N 1
ATOM 1781 C CA . LEU A 1 223 ? -6.379 12.752 19.744 1.00 97.94 223 LEU A CA 1
ATOM 1782 C C . LEU A 1 223 ? -5.183 12.738 20.695 1.00 97.94 223 LEU A C 1
ATOM 1784 O O . LEU A 1 223 ? -4.909 11.701 21.291 1.00 97.94 223 LEU A O 1
ATOM 1788 N N . ILE A 1 224 ? -4.501 13.877 20.849 1.00 98.56 224 ILE A N 1
ATOM 1789 C CA . ILE A 1 224 ? -3.382 14.036 21.780 1.00 98.56 224 ILE A CA 1
ATOM 1790 C C . ILE A 1 224 ? -3.837 13.812 23.226 1.00 98.56 224 ILE A C 1
ATOM 1792 O O . ILE A 1 224 ? -3.184 13.059 23.950 1.00 98.56 224 ILE A O 1
ATOM 1796 N N . SER A 1 225 ? -4.952 14.419 23.646 1.00 98.31 225 SER A N 1
ATOM 1797 C CA . SER A 1 225 ? -5.447 14.284 25.021 1.00 98.31 225 SER A CA 1
ATOM 1798 C C . SER A 1 225 ? -5.890 12.857 25.356 1.00 98.31 225 SER A C 1
ATOM 1800 O O . SER A 1 225 ? -5.746 12.434 26.501 1.00 98.31 225 SER A O 1
ATOM 1802 N N . LEU A 1 226 ? -6.348 12.090 24.361 1.00 98.38 226 LEU A N 1
ATOM 1803 C CA . LEU A 1 226 ? -6.734 10.688 24.518 1.00 98.38 226 LEU A CA 1
ATOM 1804 C C . LEU A 1 226 ? -5.545 9.714 24.543 1.00 98.38 226 LEU A C 1
ATOM 1806 O O . LEU A 1 226 ? -5.733 8.568 24.951 1.00 98.38 226 LEU A O 1
ATOM 1810 N N . LEU A 1 227 ? -4.329 10.113 24.139 1.00 98.62 227 LEU A N 1
ATOM 1811 C CA . LEU A 1 227 ? -3.175 9.198 24.079 1.00 98.62 227 LEU A CA 1
ATOM 1812 C C . LEU A 1 227 ? -2.933 8.451 25.407 1.00 98.62 227 LEU A C 1
ATOM 1814 O O . LEU A 1 227 ? -2.838 7.220 25.364 1.00 98.62 227 LEU A O 1
ATOM 1818 N N . PRO A 1 228 ? -2.857 9.112 26.584 1.00 98.44 228 PRO A N 1
ATOM 1819 C CA . PRO A 1 228 ? -2.640 8.410 27.849 1.00 98.44 228 PRO A CA 1
ATOM 1820 C C . PRO A 1 228 ? -3.772 7.429 28.171 1.00 98.44 228 PRO A C 1
ATOM 1822 O O . PRO A 1 228 ? -3.502 6.288 28.541 1.00 98.44 228 PRO A O 1
ATOM 1825 N N . GLU A 1 229 ? -5.021 7.844 27.951 1.00 98.31 229 GLU A N 1
ATOM 1826 C CA . GLU A 1 229 ? -6.207 7.031 28.229 1.00 98.31 229 GLU A CA 1
ATOM 1827 C C . GLU A 1 229 ? -6.279 5.792 27.322 1.00 98.31 229 GLU A C 1
ATOM 1829 O O . GLU A 1 229 ? -6.609 4.702 27.786 1.00 98.31 229 GLU A O 1
ATOM 1834 N N . MET A 1 230 ? -5.913 5.914 26.039 1.00 98.56 230 MET A N 1
ATOM 1835 C CA . MET A 1 230 ? -5.806 4.768 25.128 1.00 98.56 230 MET A CA 1
ATOM 1836 C C . MET A 1 230 ? -4.849 3.708 25.688 1.00 98.56 230 MET A C 1
ATOM 1838 O O . MET A 1 230 ? -5.178 2.521 25.697 1.00 98.56 230 MET A O 1
ATOM 1842 N N . LYS A 1 231 ? -3.680 4.133 26.184 1.00 97.56 231 LYS A N 1
ATOM 1843 C CA . LYS A 1 231 ? -2.680 3.229 26.768 1.00 97.56 231 LYS A CA 1
ATOM 1844 C C . LYS A 1 231 ? -3.179 2.593 28.063 1.00 97.56 231 LYS A C 1
ATOM 1846 O O . LYS A 1 231 ? -3.044 1.385 28.225 1.00 97.56 231 LYS A O 1
ATOM 1851 N N . GLU A 1 232 ? -3.769 3.383 28.959 1.00 98.12 232 GLU A N 1
ATOM 1852 C CA . GLU A 1 232 ? -4.337 2.898 30.226 1.00 98.12 232 GLU A CA 1
ATOM 1853 C C . GLU A 1 232 ? -5.435 1.854 29.993 1.00 98.12 232 GLU A C 1
ATO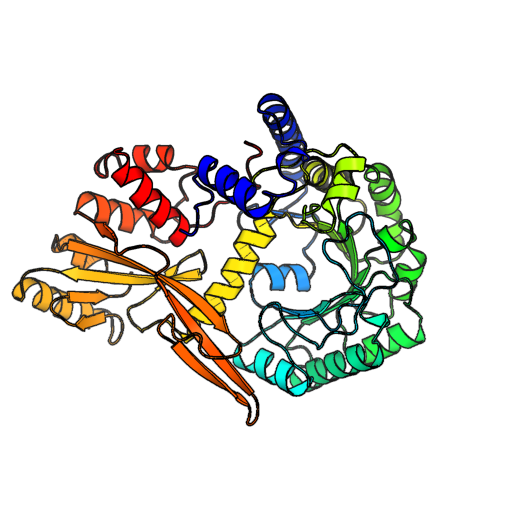M 1855 O O . GLU A 1 232 ? -5.475 0.822 30.660 1.00 98.12 232 GLU A O 1
ATOM 1860 N N . ARG A 1 233 ? -6.281 2.077 28.982 1.00 97.62 233 ARG A N 1
ATOM 1861 C CA . ARG A 1 233 ? -7.339 1.145 28.580 1.00 97.62 233 ARG A CA 1
ATOM 1862 C C . ARG A 1 233 ? -6.823 -0.098 27.852 1.00 97.62 233 ARG A C 1
ATOM 1864 O O . ARG A 1 233 ? -7.647 -0.943 27.525 1.00 97.62 233 ARG A O 1
ATOM 1871 N N . GLY A 1 234 ? -5.518 -0.224 27.598 1.00 97.94 234 GLY A N 1
ATOM 1872 C CA . GLY A 1 234 ? -4.900 -1.400 26.978 1.00 97.94 234 GLY A CA 1
ATOM 1873 C C . GLY A 1 234 ? -4.971 -1.444 25.449 1.00 97.94 234 GLY A C 1
ATOM 1874 O O . GLY A 1 234 ? -4.959 -2.528 24.874 1.00 97.94 234 GLY A O 1
ATOM 1875 N N . VAL A 1 235 ? -5.065 -0.293 24.777 1.00 98.56 235 VAL A N 1
ATOM 1876 C CA . VAL A 1 235 ? -4.909 -0.213 23.314 1.00 98.56 235 VAL A CA 1
ATOM 1877 C C . VAL A 1 235 ? -3.440 -0.432 22.949 1.00 98.56 235 VAL A C 1
ATOM 1879 O O . VAL A 1 235 ? -2.559 0.219 23.508 1.00 98.56 235 VAL A O 1
ATOM 1882 N N . ASP A 1 236 ? -3.169 -1.303 21.977 1.00 98.50 236 ASP A N 1
ATOM 1883 C CA . ASP A 1 236 ? -1.805 -1.601 21.531 1.00 98.50 236 ASP A CA 1
ATOM 1884 C C . ASP A 1 236 ? -1.273 -0.544 20.551 1.00 98.50 236 ASP A C 1
ATOM 1886 O O . ASP A 1 236 ? -0.121 -0.106 20.643 1.00 98.50 236 ASP A O 1
ATOM 1890 N N . PHE A 1 237 ? -2.119 -0.135 19.593 1.00 98.69 237 PHE A N 1
ATOM 1891 C CA . PHE A 1 237 ? -1.707 0.681 18.448 1.00 98.69 237 PHE A CA 1
ATOM 1892 C C . PHE A 1 237 ? -2.697 1.807 18.119 1.00 98.69 237 PHE A C 1
ATOM 1894 O O . PHE A 1 237 ? -3.914 1.617 18.155 1.00 98.69 237 PHE A O 1
ATOM 1901 N N . LEU A 1 238 ? -2.165 2.953 17.685 1.00 98.75 238 LEU A N 1
ATOM 1902 C CA . LEU A 1 238 ? -2.903 4.029 17.019 1.00 98.75 238 LEU A CA 1
ATOM 1903 C C . LEU A 1 238 ? -2.380 4.199 15.586 1.00 98.75 238 LEU A C 1
ATOM 1905 O O . LEU A 1 238 ? -1.286 4.709 15.354 1.00 98.75 238 LEU A O 1
ATOM 1909 N N . ASN A 1 239 ? -3.180 3.799 14.603 1.00 98.50 239 ASN A N 1
ATOM 1910 C CA . ASN A 1 239 ? -2.908 4.007 13.188 1.00 98.50 239 ASN A CA 1
ATOM 1911 C C . ASN A 1 239 ? -3.619 5.270 12.695 1.00 98.50 239 ASN A C 1
ATOM 1913 O O . ASN A 1 239 ? -4.844 5.321 12.593 1.00 98.50 239 ASN A O 1
ATOM 1917 N N . LEU A 1 240 ? -2.836 6.272 12.322 1.00 98.56 240 LEU A N 1
ATOM 1918 C CA . LEU A 1 240 ? -3.310 7.478 11.661 1.00 98.56 240 LEU A CA 1
ATOM 1919 C C . LEU A 1 240 ? -3.118 7.318 10.159 1.00 98.56 240 LEU A C 1
ATOM 1921 O O . LEU A 1 240 ? -2.066 6.863 9.712 1.00 98.56 240 LEU A O 1
ATOM 1925 N N . HIS A 1 241 ? -4.105 7.706 9.361 1.00 96.94 241 HIS A N 1
ATOM 1926 C CA . HIS A 1 241 ? -3.946 7.745 7.910 1.00 96.94 241 HIS A CA 1
ATOM 1927 C C . HIS A 1 241 ? -4.366 9.091 7.333 1.00 96.94 241 HIS A C 1
ATOM 1929 O O . HIS A 1 241 ? -5.276 9.753 7.833 1.00 96.94 241 HIS A O 1
ATOM 1935 N N . GLN A 1 242 ? -3.710 9.491 6.249 1.00 96.31 242 GLN A N 1
ATOM 1936 C CA . GLN A 1 242 ? -4.052 10.731 5.564 1.00 96.31 242 GLN A CA 1
ATOM 1937 C C . GLN A 1 242 ? -5.420 10.604 4.872 1.00 96.31 242 GLN A C 1
ATOM 1939 O O . GLN A 1 242 ? -5.770 9.554 4.315 1.00 96.31 242 GLN A O 1
ATOM 1944 N N . ILE A 1 243 ? -6.215 11.673 4.916 1.00 97.38 243 ILE A N 1
ATOM 1945 C CA . ILE A 1 243 ? -7.518 11.735 4.248 1.00 97.38 243 ILE A CA 1
ATOM 1946 C C . ILE A 1 243 ? -7.313 11.791 2.730 1.00 97.38 243 ILE A C 1
ATOM 1948 O O . ILE A 1 243 ? -6.611 12.656 2.208 1.00 97.38 243 ILE A O 1
ATOM 1952 N N . ARG A 1 244 ? -7.971 10.870 2.017 1.00 95.69 244 ARG A N 1
ATOM 1953 C CA . ARG A 1 244 ? -8.020 10.827 0.549 1.00 95.69 244 ARG A CA 1
ATOM 1954 C C . ARG A 1 244 ? -9.255 11.557 0.029 1.00 95.69 244 ARG A C 1
ATOM 1956 O O . ARG A 1 244 ? -10.366 11.259 0.474 1.00 95.69 244 ARG A O 1
ATOM 1963 N N . CYS A 1 245 ? -9.073 12.406 -0.975 1.00 96.25 245 CYS A N 1
ATOM 1964 C CA . CYS A 1 245 ? -10.165 13.000 -1.738 1.00 96.25 245 CYS A CA 1
ATOM 1965 C C . CYS A 1 245 ? -10.650 12.045 -2.842 1.00 96.25 245 CYS A C 1
ATOM 1967 O O . CYS A 1 245 ? -9.861 11.364 -3.498 1.00 96.25 245 CYS A O 1
ATOM 1969 N N . THR A 1 246 ? -11.962 11.966 -3.026 1.00 95.62 246 THR A N 1
ATOM 1970 C CA . THR A 1 246 ? -12.646 11.124 -4.015 1.00 95.62 246 THR A CA 1
ATOM 1971 C C . THR A 1 246 ? -13.875 11.856 -4.541 1.00 95.62 246 THR A C 1
ATOM 1973 O O . THR A 1 246 ? -14.405 12.730 -3.860 1.00 95.62 246 THR A O 1
ATOM 1976 N N . ALA A 1 247 ? -14.413 11.421 -5.680 1.00 94.69 247 ALA A N 1
ATOM 1977 C CA . ALA A 1 247 ? -15.666 11.959 -6.216 1.00 94.69 247 ALA A CA 1
ATOM 1978 C C . ALA A 1 247 ? -16.862 11.866 -5.245 1.00 94.69 247 ALA A C 1
ATOM 1980 O O . ALA A 1 247 ? -17.831 12.600 -5.397 1.00 94.69 247 ALA A O 1
ATOM 1981 N N . PHE A 1 248 ? -16.813 10.982 -4.243 1.00 95.56 248 PHE A N 1
ATOM 1982 C CA . PHE A 1 248 ? -17.893 10.836 -3.270 1.00 95.56 248 PHE A CA 1
ATOM 1983 C C . PHE A 1 248 ? -17.778 11.805 -2.084 1.00 95.56 248 PHE A C 1
ATOM 1985 O O . PHE A 1 248 ? -18.776 12.401 -1.689 1.00 95.56 248 PHE A O 1
ATOM 1992 N N . ASN A 1 249 ? -16.584 11.968 -1.504 1.00 97.50 249 ASN A N 1
ATOM 1993 C CA . ASN A 1 249 ? -16.400 12.802 -0.308 1.00 97.50 249 ASN A CA 1
ATOM 1994 C C . ASN A 1 249 ? -15.967 14.238 -0.590 1.00 97.50 249 ASN A C 1
ATOM 1996 O O . ASN A 1 249 ? -15.997 15.038 0.343 1.00 97.50 249 ASN A O 1
ATOM 2000 N N . TYR A 1 250 ? -15.597 14.583 -1.829 1.00 97.19 250 TYR A N 1
ATOM 2001 C CA . TYR A 1 250 ? -15.103 15.925 -2.137 1.00 97.19 250 TYR A CA 1
ATOM 2002 C C . TYR A 1 250 ? -16.017 17.059 -1.634 1.00 97.19 250 TYR A C 1
ATOM 2004 O O . TYR A 1 250 ? -15.456 18.002 -1.079 1.00 97.19 250 TYR A O 1
ATOM 2012 N N . PRO A 1 251 ? -17.371 16.993 -1.698 1.00 97.25 251 PRO A N 1
ATOM 2013 C CA . PRO A 1 251 ? -18.199 18.118 -1.260 1.00 97.25 251 PRO A CA 1
ATOM 2014 C C . PRO A 1 251 ? -18.043 18.384 0.241 1.00 97.25 251 PRO A C 1
ATOM 2016 O O . PRO A 1 251 ? -17.950 19.531 0.667 1.00 97.25 251 PRO A O 1
ATOM 2019 N N . ASN A 1 252 ? -17.933 17.313 1.036 1.00 98.00 252 ASN A N 1
ATOM 2020 C CA . ASN A 1 252 ? -17.740 17.391 2.484 1.00 98.00 252 ASN A CA 1
ATOM 2021 C C . ASN A 1 252 ? -16.337 17.882 2.867 1.00 98.00 252 ASN A C 1
ATOM 2023 O O . ASN A 1 252 ? -16.154 18.451 3.941 1.00 98.00 252 ASN A O 1
ATOM 2027 N N . LEU A 1 253 ? -15.328 17.599 2.037 1.00 98.25 253 LEU A N 1
ATOM 2028 C CA . LEU A 1 253 ? -13.959 18.071 2.259 1.00 98.25 253 LEU A CA 1
ATOM 2029 C C . LEU A 1 253 ? -13.827 19.548 1.860 1.00 98.25 253 LEU A C 1
ATOM 2031 O O . LEU A 1 253 ? -13.233 20.329 2.598 1.00 98.25 253 LEU A O 1
ATOM 2035 N N . VAL A 1 254 ? -14.442 19.946 0.742 1.00 97.56 254 VAL A N 1
ATOM 2036 C CA . VAL A 1 254 ? -14.498 21.342 0.280 1.00 97.56 254 VAL A CA 1
ATOM 2037 C C . VAL A 1 254 ? -15.233 22.224 1.286 1.00 97.56 254 VAL A C 1
ATOM 2039 O O . VAL A 1 254 ? -14.734 23.294 1.623 1.00 97.56 254 VAL A O 1
ATOM 2042 N N . SER A 1 255 ? -16.356 21.766 1.853 1.00 97.69 255 SER A N 1
ATOM 2043 C CA . SER A 1 255 ? -17.101 22.537 2.861 1.00 97.69 255 SER A CA 1
ATOM 2044 C C . SER A 1 255 ? -16.313 22.807 4.149 1.00 97.69 255 SER A C 1
ATOM 2046 O O . SER A 1 255 ? -16.747 23.607 4.972 1.00 97.69 255 SER A O 1
ATOM 2048 N N . ARG A 1 256 ? -15.179 22.125 4.350 1.00 97.75 256 ARG A N 1
ATOM 2049 C CA . ARG A 1 256 ? -14.264 22.318 5.485 1.00 97.75 256 ARG A CA 1
ATOM 2050 C C . ARG A 1 256 ? -13.067 23.210 5.162 1.00 97.75 256 ARG A C 1
ATOM 2052 O O . ARG A 1 256 ? -12.264 23.479 6.046 1.00 97.75 256 ARG A O 1
ATOM 2059 N N . GLY A 1 257 ? -12.937 23.671 3.917 1.00 97.06 257 GLY A N 1
ATOM 2060 C CA . GLY A 1 257 ? -11.870 24.585 3.503 1.00 97.06 257 GLY A CA 1
ATOM 2061 C C . GLY A 1 257 ? -10.477 23.954 3.406 1.00 97.06 257 GLY A C 1
ATOM 2062 O O . GLY A 1 257 ? -9.490 24.692 3.375 1.00 97.06 257 GLY A O 1
ATOM 2063 N N . TYR A 1 258 ? -10.396 22.620 3.357 1.00 98.06 258 TYR A N 1
ATOM 2064 C CA . TYR A 1 258 ? -9.139 21.878 3.239 1.00 98.06 258 TYR A CA 1
ATOM 2065 C C . TYR A 1 258 ? -8.400 22.146 1.927 1.00 98.06 258 TYR A C 1
ATOM 2067 O O . TYR A 1 258 ? -9.016 22.444 0.900 1.00 98.06 258 TYR A O 1
ATOM 2075 N N . THR A 1 259 ? -7.082 21.957 1.968 1.00 97.62 259 THR A N 1
ATOM 2076 C CA . THR A 1 259 ? -6.185 22.114 0.824 1.00 97.62 259 THR A CA 1
ATOM 2077 C C . THR A 1 259 ? -5.814 20.751 0.238 1.00 97.62 259 THR A C 1
ATOM 2079 O O . THR A 1 259 ? -5.527 19.795 0.964 1.00 97.62 259 THR A O 1
ATOM 2082 N N . PHE A 1 260 ? -5.806 20.648 -1.092 1.00 96.19 260 PHE A N 1
ATOM 2083 C CA . PHE A 1 260 ? -5.556 19.400 -1.814 1.00 96.19 260 PHE A CA 1
ATOM 2084 C C . PHE A 1 260 ? -4.192 19.395 -2.498 1.00 96.19 260 PHE A C 1
ATOM 2086 O O . PHE A 1 260 ? -3.777 20.393 -3.088 1.00 96.19 260 PHE A O 1
ATOM 2093 N N . VAL A 1 261 ? -3.527 18.239 -2.454 1.00 93.31 261 VAL A N 1
ATOM 2094 C CA . VAL A 1 261 ? -2.216 18.021 -3.083 1.00 93.31 261 VAL A CA 1
ATOM 2095 C C . VAL A 1 261 ? -2.336 17.124 -4.303 1.00 93.31 261 VAL A C 1
ATOM 2097 O O . VAL A 1 261 ? -3.088 16.138 -4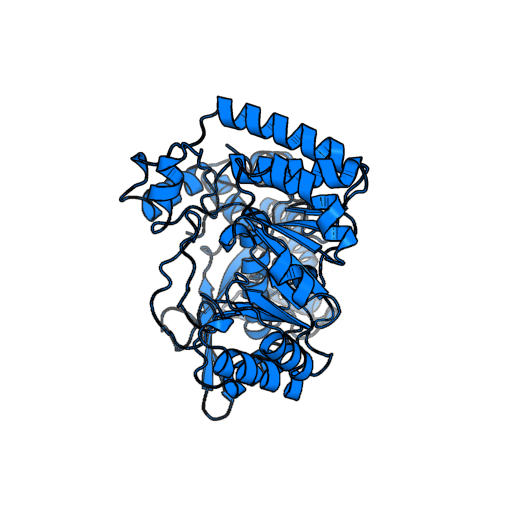.303 1.00 93.31 261 VAL A O 1
ATOM 2100 N N . HIS A 1 262 ? -1.569 17.446 -5.339 1.00 89.94 262 HIS A N 1
ATOM 2101 C CA . HIS A 1 262 ? -1.375 16.566 -6.481 1.00 89.94 262 HIS A CA 1
ATOM 2102 C C . HIS A 1 262 ? -0.450 15.422 -6.084 1.00 89.94 262 HIS A C 1
ATOM 2104 O O . HIS A 1 262 ? 0.574 15.602 -5.441 1.00 89.94 262 HIS A O 1
ATOM 2110 N N . GLY A 1 263 ? -0.831 14.208 -6.453 1.00 84.38 263 GLY A N 1
ATOM 2111 C CA . GLY A 1 263 ? -0.089 13.009 -6.097 1.00 84.38 263 GLY A CA 1
ATOM 2112 C C . GLY A 1 263 ? -0.681 11.792 -6.783 1.00 84.38 263 GLY A C 1
ATOM 2113 O O . GLY A 1 263 ? -1.744 11.898 -7.401 1.00 84.38 263 GLY A O 1
ATOM 2114 N N . PRO A 1 264 ? -0.051 10.608 -6.673 1.00 79.50 264 PRO A N 1
ATOM 2115 C CA . PRO A 1 264 ? -0.624 9.344 -7.150 1.00 79.50 264 PRO A CA 1
ATOM 2116 C C . PRO A 1 264 ? -2.070 9.115 -6.682 1.00 79.50 264 PRO A C 1
ATOM 2118 O O . PRO A 1 264 ? -2.870 8.517 -7.396 1.00 79.50 264 PRO A O 1
ATOM 2121 N N . ALA A 1 265 ? -2.418 9.650 -5.511 1.00 86.69 265 ALA A N 1
ATOM 2122 C CA . ALA A 1 265 ? -3.790 9.934 -5.119 1.00 86.69 265 ALA A CA 1
ATOM 2123 C C . ALA A 1 265 ? -3.874 11.334 -4.502 1.00 86.69 265 ALA A C 1
ATOM 2125 O O . ALA A 1 265 ? -2.963 11.740 -3.783 1.00 86.69 265 ALA A O 1
ATOM 2126 N N . THR A 1 266 ? -4.988 12.027 -4.733 1.00 92.19 266 THR A N 1
ATOM 2127 C CA . THR A 1 266 ? -5.250 13.349 -4.153 1.00 92.19 266 THR A CA 1
ATOM 2128 C C . THR A 1 266 ? -5.545 13.233 -2.659 1.00 92.19 266 THR A C 1
ATOM 2130 O O . THR A 1 266 ? -6.501 12.564 -2.246 1.00 92.19 266 THR A O 1
ATOM 2133 N N . GLY A 1 267 ? -4.710 13.877 -1.846 1.00 94.00 267 GLY A N 1
ATOM 2134 C CA . GLY A 1 267 ? -4.816 13.912 -0.388 1.00 94.00 267 GLY A CA 1
ATOM 2135 C C . GLY A 1 267 ? -5.177 15.292 0.145 1.00 94.00 267 GLY A C 1
ATOM 2136 O O . GLY A 1 267 ? -5.017 16.288 -0.557 1.00 94.00 267 GLY A O 1
ATOM 2137 N N . VAL A 1 268 ? -5.638 15.336 1.394 1.00 97.06 268 VAL A N 1
ATOM 2138 C CA . VAL A 1 268 ? -5.725 16.576 2.180 1.00 97.06 268 VAL A CA 1
ATOM 2139 C C . VAL A 1 268 ? -4.357 16.853 2.800 1.00 97.06 268 VAL A C 1
ATOM 2141 O O . VAL A 1 268 ? -3.812 15.985 3.493 1.00 97.06 268 VAL A O 1
ATOM 2144 N N . ALA A 1 269 ? -3.798 18.035 2.554 1.00 96.19 269 ALA A N 1
ATOM 2145 C CA . ALA A 1 269 ? -2.473 18.402 3.044 1.00 96.19 269 ALA A CA 1
ATOM 2146 C C . ALA A 1 269 ? -2.428 18.494 4.575 1.00 96.19 269 ALA A C 1
ATOM 2148 O O . ALA A 1 269 ? -1.583 17.878 5.224 1.00 96.19 269 ALA A O 1
ATOM 2149 N N . GLU A 1 270 ? -3.403 19.184 5.165 1.00 97.75 270 GLU A N 1
ATOM 2150 C CA . 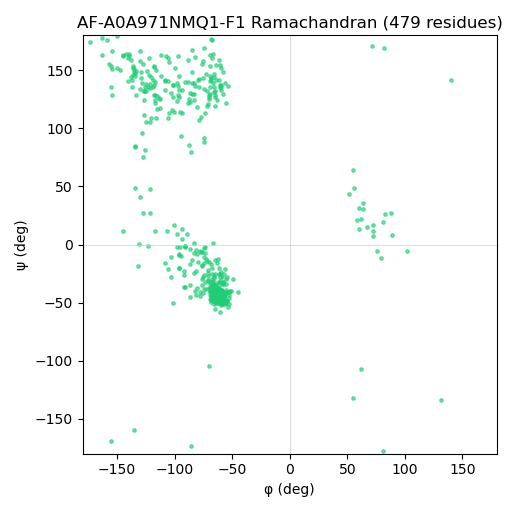GLU A 1 270 ? -3.496 19.406 6.609 1.00 97.75 270 GLU A CA 1
ATOM 2151 C C . GLU A 1 270 ? -3.633 18.087 7.387 1.00 97.75 270 GLU A C 1
ATOM 2153 O O . GLU A 1 270 ? -3.233 17.999 8.543 1.00 97.75 270 GLU A O 1
ATOM 2158 N N . SER A 1 271 ? -4.152 17.035 6.747 1.00 98.00 271 SER A N 1
ATOM 2159 C CA . SER A 1 271 ? -4.286 15.701 7.337 1.00 98.00 271 SER A CA 1
ATOM 2160 C C . SER A 1 271 ? -2.930 15.015 7.557 1.00 98.00 271 SER A C 1
ATOM 2162 O O . SER A 1 271 ? -2.762 14.309 8.550 1.00 98.00 271 SER A O 1
ATOM 2164 N N . GLU A 1 272 ? -1.940 15.240 6.683 1.00 97.19 272 GLU A N 1
ATOM 2165 C CA . GLU A 1 272 ? -0.570 14.760 6.926 1.00 97.19 272 GLU A CA 1
ATOM 2166 C C . GLU A 1 272 ? 0.053 15.486 8.121 1.00 97.19 272 GLU A C 1
ATOM 2168 O O . GLU A 1 272 ? 0.579 14.840 9.028 1.00 97.19 272 GLU A O 1
ATOM 2173 N N . ILE A 1 273 ? -0.063 16.817 8.162 1.00 97.88 273 ILE A N 1
ATOM 2174 C CA . ILE A 1 273 ? 0.452 17.626 9.273 1.00 97.88 273 ILE A CA 1
ATOM 2175 C C . ILE A 1 273 ? -0.213 17.226 10.593 1.00 97.88 273 ILE A C 1
ATOM 2177 O O . ILE A 1 273 ? 0.474 17.068 11.601 1.00 97.88 273 ILE A O 1
ATOM 2181 N N . ALA A 1 274 ? -1.523 16.978 10.590 1.00 98.56 274 ALA A N 1
ATOM 2182 C CA . ALA A 1 274 ? -2.256 16.464 11.741 1.00 98.56 274 ALA A CA 1
ATOM 2183 C C . ALA A 1 274 ? -1.703 15.113 12.226 1.00 98.56 274 ALA A C 1
ATOM 2185 O O . ALA A 1 274 ? -1.418 14.958 13.414 1.00 98.56 274 ALA A O 1
ATOM 2186 N N . ALA A 1 275 ? -1.490 14.152 11.318 1.00 98.25 275 ALA A N 1
ATOM 2187 C CA . ALA A 1 275 ? -0.939 12.844 11.671 1.00 98.25 275 ALA A CA 1
ATOM 2188 C C . ALA A 1 275 ? 0.464 12.956 12.282 1.00 98.25 275 ALA A C 1
ATOM 2190 O O . ALA A 1 275 ? 0.740 12.357 13.322 1.00 98.25 275 ALA A O 1
ATOM 2191 N N . LEU A 1 276 ? 1.336 13.745 11.649 1.00 97.88 276 LEU A N 1
ATOM 2192 C CA . LEU A 1 276 ? 2.703 13.970 12.111 1.00 97.88 276 LEU A CA 1
ATOM 2193 C C . LEU A 1 276 ? 2.747 14.729 13.440 1.00 97.88 276 LEU A C 1
ATOM 2195 O O . LEU A 1 276 ? 3.616 14.449 14.254 1.00 97.88 276 LEU A O 1
ATOM 2199 N N . THR A 1 277 ? 1.800 15.633 13.692 1.00 98.44 277 THR A N 1
ATOM 2200 C CA . THR A 1 277 ? 1.717 16.390 14.951 1.00 98.44 277 THR A CA 1
ATOM 2201 C C . THR A 1 277 ? 1.369 15.472 16.122 1.00 98.44 277 THR A C 1
ATOM 2203 O O . THR A 1 277 ? 2.065 15.488 17.135 1.00 98.44 277 THR A O 1
ATOM 2206 N N . VAL A 1 278 ? 0.348 14.617 15.975 1.00 98.50 278 VAL A N 1
ATOM 2207 C CA . VAL A 1 278 ? -0.008 13.615 16.999 1.00 98.50 278 VAL A CA 1
ATOM 2208 C C . VAL A 1 278 ? 1.153 12.642 17.227 1.00 98.50 278 VAL A C 1
ATOM 2210 O O . VAL A 1 278 ? 1.497 12.344 18.370 1.00 98.50 278 VAL A O 1
ATOM 2213 N N . LEU A 1 279 ? 1.785 12.172 16.146 1.00 97.81 279 LEU A N 1
ATOM 2214 C CA . LEU A 1 279 ? 2.920 11.252 16.212 1.00 97.81 279 LEU A CA 1
ATOM 2215 C C . LEU A 1 279 ? 4.136 11.876 16.917 1.00 97.81 279 LEU A C 1
ATOM 2217 O O . LEU A 1 279 ? 4.710 11.241 17.798 1.00 97.81 279 LEU A O 1
ATOM 2221 N N . ALA A 1 280 ? 4.511 13.107 16.558 1.00 97.12 280 ALA A N 1
ATOM 2222 C CA . ALA A 1 280 ? 5.622 13.839 17.167 1.00 97.12 280 ALA A CA 1
ATOM 2223 C C . ALA A 1 280 ? 5.374 14.096 18.655 1.00 97.12 280 ALA A C 1
ATOM 2225 O O . ALA A 1 280 ? 6.263 13.864 19.470 1.00 97.12 280 ALA A O 1
ATOM 2226 N N . HIS A 1 281 ? 4.148 14.476 19.023 1.00 97.12 281 HIS A N 1
ATOM 2227 C CA . HIS A 1 281 ? 3.770 14.676 20.419 1.00 97.12 281 HIS A CA 1
ATOM 2228 C C . HIS A 1 281 ? 3.866 13.380 21.240 1.00 97.12 281 HIS A C 1
ATOM 2230 O O . HIS A 1 281 ? 4.408 13.378 22.346 1.00 97.12 281 HIS A O 1
ATOM 2236 N N . ALA A 1 282 ? 3.369 12.264 20.693 1.00 96.69 282 ALA A N 1
ATOM 2237 C CA . ALA A 1 282 ? 3.484 10.953 21.329 1.00 96.69 282 ALA A CA 1
ATOM 2238 C C . ALA A 1 282 ? 4.953 10.531 21.500 1.00 96.69 282 ALA A C 1
ATOM 2240 O O . ALA A 1 282 ? 5.326 10.025 22.558 1.00 96.69 282 ALA A O 1
ATOM 2241 N N . ALA A 1 283 ? 5.783 10.764 20.476 1.00 95.50 283 ALA A N 1
ATOM 2242 C CA . ALA A 1 283 ? 7.202 10.420 20.467 1.00 95.50 283 ALA A CA 1
ATOM 2243 C C . ALA A 1 283 ? 8.003 11.223 21.499 1.00 95.50 283 ALA A C 1
ATOM 2245 O O . ALA A 1 283 ? 8.709 10.635 22.312 1.00 95.50 283 ALA A O 1
ATOM 2246 N N . GLU A 1 284 ? 7.863 12.551 21.496 1.00 95.12 284 GLU A N 1
ATOM 2247 C CA . GLU A 1 284 ? 8.599 13.459 22.384 1.00 95.12 284 GLU A CA 1
ATOM 2248 C C . GLU A 1 284 ? 8.302 13.184 23.863 1.00 95.12 284 GLU A C 1
ATOM 2250 O O . GLU A 1 284 ? 9.192 13.248 24.708 1.00 95.12 284 GLU A O 1
ATOM 2255 N N . ARG A 1 285 ? 7.048 12.846 24.183 1.00 94.12 285 ARG A N 1
ATOM 2256 C CA . ARG A 1 285 ? 6.610 12.623 25.567 1.00 94.12 285 ARG A CA 1
ATOM 2257 C C . ARG A 1 285 ? 6.626 11.162 26.002 1.00 94.12 285 ARG A C 1
ATOM 2259 O O . ARG A 1 285 ? 6.390 10.886 27.176 1.00 94.12 285 ARG A O 1
ATOM 2266 N N . GLY A 1 286 ? 6.848 10.223 25.082 1.00 94.06 286 GLY A N 1
ATOM 2267 C CA . GLY A 1 286 ? 6.778 8.788 25.367 1.00 94.06 286 GLY A CA 1
ATOM 2268 C C . GLY A 1 286 ? 5.403 8.323 25.871 1.00 94.06 286 GLY A C 1
ATOM 2269 O O . GLY A 1 286 ? 5.319 7.393 26.680 1.00 94.06 286 GLY A O 1
ATOM 2270 N N . ILE A 1 287 ? 4.322 8.976 25.430 1.00 95.19 287 ILE A N 1
ATOM 2271 C CA . ILE A 1 287 ? 2.950 8.700 25.883 1.00 95.19 287 ILE A CA 1
ATOM 2272 C C . ILE A 1 287 ? 2.141 7.934 24.839 1.00 95.19 287 ILE A C 1
ATOM 2274 O O . ILE A 1 287 ? 2.388 8.016 23.639 1.00 95.19 287 ILE A O 1
ATOM 2278 N N . GLY A 1 288 ? 1.112 7.239 25.317 1.00 96.69 288 GLY A N 1
ATOM 2279 C CA . GLY A 1 288 ? 0.152 6.551 24.465 1.00 96.69 288 GLY A CA 1
ATOM 2280 C C . GLY A 1 288 ? 0.591 5.183 23.934 1.00 96.69 288 GLY A C 1
ATOM 2281 O O . GLY A 1 288 ? 1.645 4.664 24.327 1.00 96.69 288 GLY A O 1
ATOM 2282 N N . PRO A 1 289 ? -0.267 4.562 23.104 1.00 97.75 289 PRO A N 1
ATOM 2283 C CA . PRO A 1 289 ? 0.047 3.326 22.392 1.00 97.75 289 PRO A CA 1
ATOM 2284 C C . PRO A 1 289 ? 1.138 3.559 21.339 1.00 97.75 289 PRO A C 1
ATOM 2286 O O . PRO A 1 289 ? 1.546 4.692 21.084 1.00 97.75 289 PRO A O 1
ATOM 2289 N N . ALA A 1 290 ? 1.591 2.496 20.671 1.00 97.69 290 ALA A N 1
ATOM 2290 C CA . ALA A 1 290 ? 2.467 2.662 19.515 1.00 97.69 290 ALA A CA 1
ATOM 2291 C C . ALA A 1 290 ? 1.706 3.372 18.381 1.00 97.69 290 ALA A C 1
ATOM 2293 O O . ALA A 1 290 ? 0.681 2.884 17.898 1.00 97.69 290 ALA A O 1
ATOM 2294 N N . VAL A 1 291 ? 2.189 4.543 17.968 1.00 98.06 291 VAL A N 1
ATOM 2295 C CA . VAL A 1 291 ? 1.520 5.399 16.984 1.00 98.06 291 VAL A CA 1
ATOM 2296 C C . VAL A 1 291 ? 2.195 5.232 15.631 1.00 98.06 291 VAL A C 1
ATOM 2298 O O . VAL A 1 291 ? 3.416 5.198 15.529 1.00 98.06 291 VAL A O 1
ATOM 2301 N N . ASN A 1 292 ? 1.413 5.141 14.565 1.00 96.56 292 ASN A N 1
ATOM 2302 C CA . ASN A 1 292 ? 1.918 4.963 13.212 1.00 96.56 292 ASN A CA 1
ATOM 2303 C C . ASN A 1 292 ? 1.170 5.862 12.226 1.00 96.56 292 ASN A C 1
ATOM 2305 O O . ASN A 1 292 ? -0.059 5.872 12.215 1.00 96.56 292 ASN A O 1
ATOM 2309 N N . TYR A 1 293 ? 1.901 6.519 11.325 1.00 96.94 293 TYR A N 1
ATOM 2310 C CA . TYR A 1 293 ? 1.322 7.287 10.224 1.00 96.94 293 TYR A CA 1
ATOM 2311 C C . TYR A 1 293 ? 1.402 6.525 8.890 1.00 96.94 293 TYR A C 1
ATOM 2313 O O . TYR A 1 293 ? 2.472 6.255 8.350 1.00 96.94 293 TYR A O 1
ATOM 2321 N N . CYS A 1 294 ? 0.238 6.193 8.336 1.00 94.44 294 CYS A N 1
ATOM 2322 C CA . CYS A 1 294 ? 0.048 5.611 7.012 1.00 94.44 294 CYS A CA 1
ATOM 2323 C C . CYS A 1 294 ? -0.240 6.720 5.983 1.00 94.44 294 CYS A C 1
ATOM 2325 O O . CYS A 1 294 ? -1.390 7.133 5.791 1.00 94.44 294 CYS A O 1
ATOM 2327 N N . SER A 1 295 ? 0.811 7.208 5.323 1.00 92.44 295 SER A N 1
ATOM 2328 C CA . SER A 1 295 ? 0.699 8.223 4.270 1.00 92.44 295 SER A CA 1
ATOM 2329 C C . SER A 1 295 ? 0.028 7.673 3.004 1.00 92.44 295 SER A C 1
ATOM 2331 O O . SER A 1 295 ? 0.099 6.474 2.701 1.00 92.44 295 SER A O 1
ATOM 2333 N N . LEU A 1 296 ? -0.606 8.546 2.209 1.00 90.25 296 LEU A N 1
ATOM 2334 C CA . LEU A 1 296 ? -1.149 8.122 0.912 1.00 90.25 296 LEU A CA 1
ATOM 2335 C C . LEU A 1 296 ? -0.048 7.653 -0.034 1.00 90.25 296 LEU A C 1
ATOM 2337 O O . LEU A 1 296 ? -0.270 6.717 -0.802 1.00 90.25 296 LEU A O 1
ATOM 2341 N N . ILE A 1 297 ? 1.141 8.248 0.047 1.00 88.31 297 ILE A N 1
ATOM 2342 C CA . ILE A 1 297 ? 2.263 7.850 -0.798 1.00 88.31 297 ILE A CA 1
ATOM 2343 C C . ILE A 1 297 ? 2.794 6.465 -0.430 1.00 88.31 297 ILE A C 1
ATOM 2345 O O . ILE A 1 297 ? 3.020 5.651 -1.325 1.00 88.31 297 ILE A O 1
ATOM 2349 N N . TYR A 1 298 ? 2.878 6.135 0.866 1.00 90.25 298 TYR A N 1
ATOM 2350 C CA . TYR A 1 298 ? 3.167 4.772 1.311 1.00 90.25 298 TYR A CA 1
ATOM 2351 C C . TYR A 1 298 ? 2.156 3.792 0.713 1.00 90.25 298 TYR A C 1
ATOM 2353 O O . TYR A 1 298 ? 2.538 2.793 0.099 1.00 90.25 298 TYR A O 1
ATOM 2361 N N . ARG A 1 299 ? 0.859 4.100 0.852 1.00 87.50 299 ARG A N 1
ATOM 2362 C CA . ARG A 1 299 ? -0.219 3.252 0.339 1.00 87.50 299 ARG A CA 1
ATOM 2363 C C . ARG A 1 299 ? -0.038 2.990 -1.156 1.00 87.50 299 ARG A C 1
ATOM 2365 O O . ARG A 1 299 ? -0.110 1.841 -1.578 1.00 87.50 299 ARG A O 1
ATOM 2372 N N . GLN A 1 300 ? 0.207 4.032 -1.942 1.00 86.44 300 GLN A N 1
ATOM 2373 C CA . GLN A 1 300 ? 0.323 3.918 -3.395 1.00 86.44 300 GLN A CA 1
ATOM 2374 C C . GLN A 1 300 ? 1.588 3.171 -3.818 1.00 86.44 300 GLN A C 1
ATOM 2376 O O . GLN A 1 300 ? 1.499 2.232 -4.607 1.00 86.44 300 GLN A O 1
ATOM 2381 N N . ARG A 1 301 ? 2.749 3.506 -3.247 1.00 87.38 301 ARG A N 1
ATOM 2382 C CA . ARG A 1 301 ? 4.020 2.849 -3.580 1.00 87.38 301 ARG A CA 1
ATOM 2383 C C . ARG A 1 301 ? 4.013 1.384 -3.173 1.00 87.38 301 ARG A C 1
ATOM 2385 O O . ARG A 1 301 ? 4.210 0.507 -4.010 1.00 87.38 301 ARG A O 1
ATOM 2392 N N . TYR A 1 302 ? 3.748 1.105 -1.900 1.00 89.25 302 TYR A N 1
ATOM 2393 C CA . TYR A 1 302 ? 4.007 -0.212 -1.325 1.00 89.25 302 TYR A CA 1
ATOM 2394 C C . TYR A 1 302 ? 2.853 -1.194 -1.517 1.00 89.25 302 TYR A C 1
ATOM 2396 O O . TYR A 1 302 ? 3.128 -2.362 -1.781 1.00 89.25 302 TYR A O 1
ATOM 2404 N N . GLN A 1 303 ? 1.581 -0.765 -1.493 1.00 88.12 303 GLN A N 1
ATOM 2405 C CA . GLN A 1 303 ? 0.479 -1.696 -1.791 1.00 88.12 303 GLN A CA 1
ATOM 2406 C C . GLN A 1 303 ? 0.417 -2.048 -3.282 1.00 88.12 303 GLN A C 1
ATOM 2408 O O . GLN A 1 303 ? 0.181 -3.208 -3.623 1.00 88.12 303 GLN A O 1
ATOM 2413 N N . ALA A 1 304 ? 0.668 -1.086 -4.181 1.00 86.31 304 ALA A N 1
ATOM 2414 C CA . ALA A 1 304 ? 0.704 -1.379 -5.613 1.00 86.31 304 ALA A CA 1
ATOM 2415 C C . ALA A 1 304 ? 1.911 -2.257 -5.966 1.00 86.31 304 ALA A C 1
ATOM 2417 O O . ALA A 1 304 ? 1.751 -3.260 -6.660 1.00 86.31 304 ALA A O 1
ATOM 2418 N N . ARG A 1 305 ? 3.098 -1.940 -5.427 1.00 91.31 305 ARG A N 1
ATOM 2419 C CA . ARG A 1 305 ? 4.293 -2.790 -5.537 1.00 91.31 305 ARG A CA 1
ATOM 2420 C C . ARG A 1 305 ? 4.021 -4.206 -5.045 1.00 91.31 305 ARG A C 1
ATOM 2422 O O . ARG A 1 305 ? 4.326 -5.154 -5.757 1.00 91.31 305 ARG A O 1
ATOM 2429 N N . ALA A 1 306 ? 3.420 -4.353 -3.865 1.00 90.62 306 ALA A N 1
ATOM 2430 C CA . ALA A 1 306 ? 3.076 -5.650 -3.295 1.00 90.62 306 ALA A CA 1
ATOM 2431 C C . ALA A 1 306 ? 2.192 -6.485 -4.226 1.00 90.62 306 ALA A C 1
ATOM 2433 O O . ALA A 1 306 ? 2.476 -7.656 -4.468 1.00 90.62 306 ALA A O 1
ATOM 2434 N N . ALA A 1 307 ? 1.130 -5.879 -4.767 1.00 90.31 307 ALA A N 1
ATOM 2435 C CA . ALA A 1 307 ? 0.262 -6.553 -5.721 1.00 90.31 307 ALA A CA 1
ATOM 2436 C C . ALA A 1 307 ? 1.044 -6.986 -6.966 1.00 90.31 307 ALA A C 1
ATOM 2438 O O . ALA A 1 307 ? 1.008 -8.162 -7.320 1.00 90.31 307 ALA A O 1
ATOM 2439 N N . ARG A 1 308 ? 1.798 -6.064 -7.578 1.00 93.25 308 ARG A N 1
ATOM 2440 C CA . ARG A 1 308 ? 2.576 -6.355 -8.786 1.00 93.25 308 ARG A CA 1
ATOM 2441 C C . ARG A 1 308 ? 3.590 -7.473 -8.561 1.00 93.25 308 ARG A C 1
ATOM 2443 O O . ARG A 1 308 ? 3.600 -8.427 -9.325 1.00 93.25 308 ARG A O 1
ATOM 2450 N N . HIS A 1 309 ? 4.360 -7.408 -7.478 1.00 94.31 309 HIS A N 1
ATOM 2451 C CA . HIS A 1 309 ? 5.376 -8.406 -7.154 1.00 94.31 309 HIS A CA 1
ATOM 2452 C C . HIS A 1 309 ? 4.785 -9.816 -7.029 1.00 94.31 309 HIS A C 1
ATOM 2454 O O . HIS A 1 309 ? 5.331 -10.763 -7.587 1.00 94.31 309 HIS A O 1
ATOM 2460 N N . ARG A 1 310 ? 3.639 -9.979 -6.350 1.00 93.62 310 ARG A N 1
ATOM 2461 C CA . ARG A 1 310 ? 2.991 -11.298 -6.213 1.00 93.62 310 ARG A CA 1
ATOM 2462 C C . ARG A 1 310 ? 2.603 -11.909 -7.555 1.00 93.62 310 ARG A C 1
ATOM 2464 O O . ARG A 1 310 ? 2.751 -13.112 -7.750 1.00 93.62 310 ARG A O 1
ATOM 2471 N N . TRP A 1 311 ? 2.086 -11.093 -8.467 1.00 94.31 311 TRP A N 1
ATOM 2472 C CA . TRP A 1 311 ? 1.703 -11.545 -9.803 1.00 94.31 311 TRP A CA 1
ATOM 2473 C C . TRP A 1 311 ? 2.936 -11.782 -10.683 1.00 94.31 311 TRP A C 1
ATOM 2475 O O . TRP A 1 311 ? 2.981 -12.764 -11.421 1.00 94.31 311 TRP A O 1
ATOM 2485 N N . ALA A 1 312 ? 3.954 -10.926 -10.563 1.00 96.00 312 ALA A N 1
ATOM 2486 C CA . ALA A 1 312 ? 5.212 -11.023 -11.294 1.00 96.00 312 ALA A CA 1
ATOM 2487 C C . ALA A 1 312 ? 5.924 -12.357 -11.041 1.00 96.00 312 ALA A C 1
ATOM 2489 O O . ALA A 1 312 ? 6.353 -12.999 -11.994 1.00 96.00 312 ALA A O 1
ATOM 2490 N N . GLU A 1 313 ? 5.968 -12.821 -9.788 1.00 94.62 313 GLU A N 1
ATOM 2491 C CA . GLU A 1 313 ? 6.587 -14.107 -9.420 1.00 94.62 313 GLU A CA 1
ATOM 2492 C C . GLU A 1 313 ? 5.955 -15.314 -10.122 1.00 94.62 313 GLU A C 1
ATOM 2494 O O . GLU A 1 313 ? 6.586 -16.356 -10.282 1.00 94.62 313 GLU A O 1
ATOM 2499 N N . ARG A 1 314 ? 4.697 -15.191 -10.558 1.00 94.38 314 ARG A N 1
ATOM 2500 C CA . ARG A 1 314 ? 3.999 -16.244 -11.304 1.00 94.38 314 ARG A CA 1
ATOM 2501 C C . ARG A 1 314 ? 4.139 -16.103 -12.819 1.00 94.38 314 ARG A C 1
ATOM 2503 O O . ARG A 1 314 ? 3.970 -17.095 -13.515 1.00 94.38 314 ARG A O 1
ATOM 2510 N N . LEU A 1 315 ? 4.420 -14.898 -13.314 1.00 95.81 315 LEU A N 1
ATOM 2511 C CA . LEU A 1 315 ? 4.414 -14.553 -14.741 1.00 95.81 315 LEU A CA 1
ATOM 2512 C C . LEU A 1 315 ? 5.810 -14.392 -15.361 1.00 95.81 315 LEU A C 1
ATOM 2514 O O . LEU A 1 315 ? 5.930 -14.412 -16.592 1.00 95.81 315 LEU A O 1
ATOM 2518 N N . LYS A 1 316 ? 6.845 -14.150 -14.550 1.00 95.50 316 LYS A N 1
ATOM 2519 C CA . LYS A 1 316 ? 8.202 -13.911 -15.049 1.00 95.50 316 LYS A CA 1
ATOM 2520 C C . LYS A 1 316 ? 8.801 -15.184 -15.642 1.00 95.50 316 LYS A C 1
ATOM 2522 O O . LYS A 1 316 ? 8.580 -16.291 -15.150 1.00 95.50 316 LYS A O 1
ATOM 2527 N N . LYS A 1 317 ? 9.600 -15.018 -16.687 1.00 94.75 317 LYS A N 1
ATOM 2528 C CA . LYS A 1 317 ? 10.430 -16.082 -17.263 1.00 94.75 317 LYS A CA 1
ATOM 2529 C C . LYS A 1 317 ? 11.760 -16.181 -16.511 1.00 94.75 317 LYS A C 1
ATOM 2531 O O . LYS A 1 317 ? 12.126 -15.280 -15.763 1.00 94.75 317 LYS A O 1
ATOM 2536 N N . GLY A 1 318 ? 12.509 -17.264 -16.736 1.00 93.50 318 GLY A N 1
ATOM 2537 C CA . GLY A 1 318 ? 13.802 -17.496 -16.068 1.00 93.50 318 GLY A CA 1
ATOM 2538 C C . GLY A 1 318 ? 14.845 -16.393 -16.301 1.00 93.50 318 GLY A C 1
ATOM 2539 O O . GLY A 1 318 ? 15.583 -16.055 -15.384 1.00 93.50 318 GLY A O 1
ATOM 2540 N N . HIS A 1 319 ? 14.837 -15.772 -17.484 1.00 94.75 319 HIS A N 1
ATOM 2541 C CA . HIS A 1 319 ? 15.719 -14.659 -17.858 1.00 94.75 319 HIS A CA 1
ATOM 2542 C C . HIS A 1 319 ? 15.156 -13.267 -17.511 1.00 94.75 319 HIS A C 1
ATOM 2544 O O . HIS A 1 319 ? 15.671 -12.265 -17.992 1.00 94.75 319 HIS A O 1
ATOM 2550 N N . GLU A 1 320 ? 14.055 -13.183 -16.761 1.00 96.69 320 GLU A N 1
ATOM 2551 C CA . GLU A 1 320 ? 13.428 -11.915 -16.377 1.00 96.69 320 GLU A CA 1
ATOM 2552 C C . GLU A 1 320 ? 13.570 -11.663 -14.872 1.00 96.69 320 GLU A C 1
ATOM 2554 O O . GLU A 1 320 ? 13.471 -12.577 -14.043 1.00 96.69 320 GLU A O 1
ATOM 2559 N N . ASP A 1 321 ? 13.732 -10.390 -14.520 1.00 95.94 321 ASP A N 1
ATOM 2560 C CA . ASP A 1 321 ? 13.827 -9.931 -13.136 1.00 95.94 321 ASP A CA 1
ATOM 2561 C C . ASP A 1 321 ? 12.540 -9.228 -12.699 1.00 95.94 321 ASP A C 1
ATOM 2563 O O . ASP A 1 321 ? 11.763 -8.742 -13.524 1.00 95.94 321 ASP A O 1
ATOM 2567 N N . ILE A 1 322 ? 12.337 -9.119 -11.387 1.00 96.06 322 ILE A N 1
ATOM 2568 C CA . ILE A 1 322 ? 11.315 -8.242 -10.810 1.00 96.06 322 ILE A CA 1
ATOM 2569 C C . ILE A 1 322 ? 12.013 -6.980 -10.307 1.00 96.06 322 ILE A C 1
ATOM 2571 O O . ILE A 1 322 ? 12.980 -7.061 -9.550 1.00 96.06 322 ILE A O 1
ATOM 2575 N N . THR A 1 323 ? 11.541 -5.813 -10.738 1.00 94.75 323 THR A N 1
ATOM 2576 C CA . THR A 1 323 ? 12.091 -4.520 -10.316 1.00 94.75 323 THR A CA 1
ATOM 2577 C C . THR A 1 323 ? 11.680 -4.174 -8.884 1.00 94.75 323 THR A C 1
ATOM 2579 O O . THR A 1 323 ? 10.762 -4.774 -8.318 1.00 94.75 323 THR A O 1
ATOM 2582 N N . GLU A 1 324 ? 12.291 -3.145 -8.287 1.00 91.69 324 GLU A N 1
ATOM 2583 C CA . GLU A 1 324 ? 11.918 -2.696 -6.938 1.00 91.69 324 GLU A CA 1
ATOM 2584 C C . GLU A 1 324 ? 10.436 -2.307 -6.848 1.00 91.69 324 GLU A C 1
ATOM 2586 O O . GLU A 1 324 ? 9.778 -2.563 -5.835 1.00 91.69 324 GLU A O 1
ATOM 2591 N N . THR A 1 325 ? 9.892 -1.744 -7.932 1.00 91.25 325 THR A N 1
ATOM 2592 C CA . THR A 1 325 ? 8.486 -1.346 -8.033 1.00 91.25 325 THR A CA 1
ATOM 2593 C C . THR A 1 325 ? 7.545 -2.526 -8.286 1.00 91.25 325 THR A C 1
ATOM 2595 O O . THR A 1 325 ? 6.329 -2.344 -8.226 1.00 91.25 325 THR A O 1
ATOM 2598 N N . GLY A 1 326 ? 8.059 -3.738 -8.509 1.00 93.94 326 GLY A N 1
ATOM 2599 C CA . GLY A 1 326 ? 7.284 -4.959 -8.740 1.00 93.94 326 GLY A CA 1
ATOM 2600 C C . GLY A 1 326 ? 6.926 -5.222 -10.206 1.00 93.94 326 GLY A C 1
ATOM 2601 O O . GLY A 1 326 ? 6.126 -6.117 -10.467 1.00 93.94 326 GLY A O 1
ATOM 2602 N N . MET A 1 327 ? 7.465 -4.455 -11.160 1.00 95.50 327 MET A N 1
ATOM 2603 C CA . MET A 1 327 ? 7.303 -4.742 -12.592 1.00 95.50 327 MET A CA 1
ATOM 2604 C C . MET A 1 327 ? 8.196 -5.913 -13.014 1.00 95.50 327 MET A C 1
ATOM 2606 O O . MET A 1 327 ? 9.203 -6.193 -12.370 1.00 95.50 327 MET A O 1
ATOM 2610 N N . ILE A 1 328 ? 7.850 -6.583 -14.114 1.00 97.44 328 ILE A N 1
ATOM 2611 C CA . ILE A 1 328 ? 8.730 -7.575 -14.744 1.00 97.44 328 ILE A CA 1
ATOM 2612 C C . ILE A 1 328 ? 9.647 -6.836 -15.715 1.00 97.44 328 ILE A C 1
ATOM 2614 O O . ILE A 1 328 ? 9.156 -6.151 -16.612 1.00 97.44 328 ILE A O 1
ATOM 2618 N N . ARG A 1 329 ? 10.958 -7.005 -15.572 1.00 97.31 329 ARG A N 1
ATOM 2619 C CA . ARG A 1 329 ? 11.966 -6.492 -16.497 1.00 97.31 329 ARG A CA 1
ATOM 2620 C C . ARG A 1 329 ? 12.495 -7.607 -17.385 1.00 97.31 329 ARG A C 1
ATOM 2622 O O . ARG A 1 329 ? 12.931 -8.646 -16.893 1.00 97.31 329 ARG A O 1
ATOM 2629 N N . SER A 1 330 ? 12.521 -7.345 -18.685 1.00 97.25 330 SER A N 1
ATOM 2630 C CA . SER A 1 330 ? 13.202 -8.173 -19.675 1.00 97.25 330 SER A CA 1
ATOM 2631 C C . SER A 1 330 ? 14.364 -7.388 -20.271 1.00 97.25 330 SER A C 1
ATOM 2633 O O . SER A 1 330 ? 14.175 -6.266 -20.746 1.00 97.25 330 SER A O 1
ATOM 2635 N N . LEU A 1 331 ? 15.560 -7.970 -20.224 1.00 97.25 331 LEU A N 1
ATOM 2636 C CA . LEU A 1 331 ? 16.746 -7.433 -20.881 1.00 97.25 331 LEU A CA 1
ATOM 2637 C C . LEU A 1 331 ? 17.049 -8.278 -22.108 1.00 97.25 331 LEU A C 1
ATOM 2639 O O . LEU A 1 331 ? 16.918 -9.505 -22.080 1.00 97.25 331 LEU A O 1
ATOM 2643 N N . SER A 1 332 ? 17.465 -7.626 -23.188 1.00 97.12 332 SER A N 1
ATOM 2644 C CA . SER A 1 332 ? 17.996 -8.332 -24.347 1.00 97.12 332 SER A CA 1
ATOM 2645 C C . SER A 1 332 ? 19.064 -7.531 -25.059 1.00 97.12 332 SER A C 1
ATOM 2647 O O . SER A 1 332 ? 18.979 -6.306 -25.114 1.00 97.12 332 SER A O 1
ATOM 2649 N N . CYS A 1 333 ? 20.011 -8.220 -25.681 1.00 95.81 333 CYS A N 1
ATOM 2650 C CA . CYS A 1 333 ? 20.986 -7.602 -26.560 1.00 95.81 333 CYS A CA 1
ATOM 2651 C C . CYS A 1 333 ? 20.886 -8.126 -27.991 1.00 95.81 333 CYS A C 1
ATOM 2653 O O . CYS A 1 333 ? 20.406 -9.237 -28.247 1.00 95.81 333 CYS A O 1
ATOM 2655 N N . ALA A 1 334 ? 21.315 -7.284 -28.925 1.00 91.88 334 ALA A N 1
ATOM 2656 C CA . ALA A 1 334 ? 21.557 -7.654 -30.311 1.00 91.88 334 ALA A CA 1
ATOM 2657 C C . ALA A 1 334 ? 23.007 -7.315 -30.668 1.00 91.88 334 ALA A C 1
ATOM 2659 O O . ALA A 1 334 ? 23.506 -6.243 -30.311 1.00 91.88 334 ALA A O 1
ATOM 2660 N N . ALA A 1 335 ? 23.662 -8.248 -31.351 1.00 90.44 335 ALA A N 1
ATOM 2661 C CA . ALA A 1 335 ? 25.032 -8.151 -31.833 1.00 90.44 335 ALA A CA 1
ATOM 2662 C C . ALA A 1 335 ? 25.228 -9.144 -32.989 1.00 90.44 335 ALA A C 1
ATOM 2664 O O . ALA A 1 335 ? 24.326 -9.936 -33.290 1.00 90.44 335 ALA A O 1
ATOM 2665 N N . ASP A 1 336 ? 26.409 -9.122 -33.606 1.00 92.62 336 ASP A N 1
ATOM 2666 C CA . ASP A 1 336 ? 26.783 -10.116 -34.608 1.00 92.62 336 ASP A CA 1
ATOM 2667 C C . ASP A 1 336 ? 26.714 -11.543 -34.036 1.00 92.62 336 ASP A C 1
ATOM 2669 O O . ASP A 1 336 ? 26.987 -11.745 -32.847 1.00 92.62 336 ASP A O 1
ATOM 2673 N N . PRO A 1 337 ? 26.381 -12.560 -34.857 1.00 92.94 337 PRO A N 1
ATOM 2674 C CA . PRO A 1 337 ? 26.218 -13.932 -34.383 1.00 92.94 337 PRO A CA 1
ATOM 2675 C C . PRO A 1 337 ? 27.404 -14.461 -33.570 1.00 92.94 337 PRO A C 1
ATOM 2677 O O . PRO A 1 337 ? 27.176 -15.072 -32.534 1.00 92.94 337 PRO A O 1
ATOM 2680 N N . SER A 1 338 ? 28.640 -14.152 -33.973 1.00 93.88 338 SER A N 1
ATOM 2681 C CA . SER A 1 338 ? 29.856 -14.566 -33.260 1.00 93.88 338 SER A CA 1
ATOM 2682 C C . SER A 1 338 ? 29.968 -13.962 -31.857 1.00 93.88 338 SER A C 1
ATOM 2684 O O . SER A 1 338 ? 30.423 -14.632 -30.931 1.00 93.88 338 SER A O 1
ATOM 2686 N N . VAL A 1 339 ? 29.524 -12.714 -31.676 1.00 93.75 339 VAL A N 1
ATOM 2687 C CA . VAL A 1 339 ? 29.478 -12.054 -30.364 1.00 93.75 339 VAL A CA 1
ATOM 2688 C C . VAL A 1 339 ? 28.418 -12.714 -29.490 1.00 93.75 339 VAL A C 1
ATOM 2690 O O . VAL A 1 339 ? 28.674 -12.997 -28.322 1.00 93.75 339 VAL A O 1
ATOM 2693 N N . LEU A 1 340 ? 27.242 -13.007 -30.053 1.00 94.06 340 LEU A N 1
ATOM 2694 C CA . LEU A 1 340 ? 26.177 -13.703 -29.328 1.00 94.06 340 LEU A CA 1
ATOM 2695 C C . LEU A 1 340 ? 26.607 -15.115 -28.899 1.00 94.06 340 LEU A C 1
ATOM 2697 O O . LEU A 1 340 ? 26.343 -15.492 -27.762 1.00 94.06 340 LEU A O 1
ATOM 2701 N N . ASP A 1 341 ? 27.320 -15.853 -29.753 1.00 93.50 341 ASP A N 1
ATOM 2702 C CA . ASP A 1 341 ? 27.851 -17.184 -29.425 1.00 93.50 341 ASP A CA 1
ATOM 2703 C C . ASP A 1 341 ? 28.880 -17.112 -28.276 1.00 93.50 341 ASP A C 1
ATOM 2705 O O . ASP A 1 341 ? 28.872 -17.935 -27.353 1.00 93.50 341 ASP A O 1
ATOM 2709 N N . GLY A 1 342 ? 29.740 -16.084 -28.283 1.00 94.25 342 GLY A N 1
ATOM 2710 C CA . GLY A 1 342 ? 30.674 -15.809 -27.187 1.00 94.25 342 GLY A CA 1
ATOM 2711 C C . GLY A 1 342 ? 29.967 -15.466 -25.870 1.00 94.25 342 GLY A C 1
ATOM 2712 O O . GLY A 1 342 ? 30.351 -15.959 -24.805 1.00 94.25 342 GLY A O 1
ATOM 2713 N N . LEU A 1 343 ? 28.894 -14.672 -25.931 1.00 94.12 343 LEU A N 1
ATOM 2714 C CA . LEU A 1 343 ? 28.066 -14.350 -24.766 1.00 94.12 343 LEU A CA 1
ATOM 2715 C C . LEU A 1 343 ? 27.346 -15.585 -24.214 1.00 94.12 343 LEU A C 1
ATOM 2717 O O . LEU A 1 343 ? 27.382 -15.801 -23.007 1.00 94.12 343 LEU A O 1
ATOM 2721 N N . GLU A 1 344 ? 26.753 -16.428 -25.062 1.00 93.56 344 GLU A N 1
ATOM 2722 C CA . GLU A 1 344 ? 26.101 -17.674 -24.627 1.00 93.56 344 GLU A CA 1
ATOM 2723 C C . GLU A 1 344 ? 27.093 -18.631 -23.952 1.00 93.56 344 GLU A C 1
ATOM 2725 O O . GLU A 1 344 ? 26.778 -19.216 -22.914 1.00 93.56 344 GLU A O 1
ATOM 2730 N N . THR A 1 345 ? 28.320 -18.720 -24.475 1.00 92.38 345 THR A N 1
ATOM 2731 C CA . THR A 1 345 ? 29.411 -19.480 -23.839 1.00 92.38 345 THR A CA 1
ATOM 2732 C C . THR A 1 345 ? 29.734 -18.925 -22.450 1.00 92.38 345 THR A C 1
ATOM 2734 O O . THR A 1 345 ? 29.892 -19.683 -21.495 1.00 92.38 345 THR A O 1
ATOM 2737 N N . SER A 1 346 ? 29.778 -17.597 -22.320 1.00 91.00 346 SER A N 1
ATOM 2738 C CA . SER A 1 346 ? 30.058 -16.917 -21.050 1.00 91.00 346 SER A CA 1
ATOM 2739 C C . SER A 1 346 ? 28.918 -17.113 -20.042 1.00 91.00 346 SER A C 1
ATOM 2741 O O . SER A 1 346 ? 29.156 -17.360 -18.865 1.00 91.00 346 SER A O 1
ATOM 2743 N N . PHE A 1 347 ? 27.666 -17.070 -20.501 1.00 92.75 347 PHE A N 1
ATOM 2744 C CA . PHE A 1 347 ? 26.482 -17.273 -19.665 1.00 92.75 347 PHE A CA 1
ATOM 2745 C C . PHE A 1 347 ? 26.316 -18.719 -19.205 1.00 92.75 347 PHE A C 1
ATOM 2747 O O . PHE A 1 347 ? 25.798 -18.961 -18.115 1.00 92.75 347 PHE A O 1
ATOM 2754 N N . ALA A 1 348 ? 26.756 -19.692 -20.007 1.00 87.75 348 ALA A N 1
ATOM 2755 C CA . ALA A 1 348 ? 26.707 -21.101 -19.633 1.00 87.75 348 ALA A CA 1
ATOM 2756 C C . ALA A 1 348 ? 27.493 -21.396 -18.342 1.00 87.75 348 ALA A C 1
ATOM 2758 O O . ALA A 1 348 ? 27.111 -22.304 -17.605 1.00 87.75 348 ALA A O 1
ATOM 2759 N N . ALA A 1 349 ? 28.532 -20.609 -18.036 1.00 82.31 349 ALA A N 1
ATOM 2760 C CA . ALA A 1 349 ? 29.297 -20.726 -16.796 1.00 82.31 349 ALA A CA 1
ATOM 2761 C C . ALA A 1 349 ? 28.523 -20.259 -15.544 1.00 82.31 349 ALA A C 1
ATOM 2763 O O . ALA A 1 349 ? 28.815 -20.718 -14.443 1.00 82.31 349 ALA A O 1
ATOM 2764 N N . GLU A 1 350 ? 27.527 -19.384 -15.708 1.00 77.38 350 GLU A N 1
ATOM 2765 C CA . GLU A 1 350 ? 26.794 -18.723 -14.616 1.00 77.38 350 GLU A CA 1
ATOM 2766 C C . GLU A 1 350 ? 25.476 -19.438 -14.248 1.00 77.38 350 GLU A C 1
ATOM 2768 O O . GLU A 1 350 ? 24.959 -19.274 -13.143 1.00 77.38 350 GLU A O 1
ATOM 2773 N N . GLY A 1 351 ? 24.923 -20.268 -15.145 1.00 71.56 351 GLY A N 1
ATOM 2774 C CA . GLY A 1 351 ? 23.802 -21.165 -14.833 1.00 71.56 351 GLY A CA 1
ATOM 2775 C C . GLY A 1 351 ? 22.728 -21.288 -15.919 1.00 71.56 351 GLY A C 1
ATOM 2776 O O . GLY A 1 351 ? 22.317 -20.319 -16.563 1.00 71.56 351 GLY A O 1
ATOM 2777 N N . ALA A 1 352 ? 22.216 -22.511 -16.096 1.00 69.69 352 ALA A N 1
ATOM 2778 C CA . ALA A 1 352 ? 21.151 -22.810 -17.050 1.00 69.69 352 ALA A CA 1
ATOM 2779 C C . ALA A 1 352 ? 19.824 -22.124 -16.658 1.00 69.69 352 ALA A C 1
ATOM 2781 O O . ALA A 1 352 ? 19.366 -22.235 -15.523 1.00 69.69 352 ALA A O 1
ATOM 2782 N N . GLY A 1 353 ? 19.182 -21.441 -17.614 1.00 82.44 353 GLY A N 1
ATOM 2783 C CA . GLY A 1 353 ? 17.851 -20.833 -17.449 1.00 82.44 353 GLY A CA 1
ATOM 2784 C C . GLY A 1 353 ? 17.825 -19.319 -17.211 1.00 82.44 353 GLY A C 1
ATOM 2785 O O . GLY A 1 353 ? 16.743 -18.732 -17.232 1.00 82.44 353 GLY A O 1
ATOM 2786 N N . LEU A 1 354 ? 18.987 -18.677 -17.051 1.00 89.88 354 LEU A N 1
ATOM 2787 C CA . LEU A 1 354 ? 19.110 -17.220 -16.900 1.00 89.88 354 LEU A CA 1
ATOM 2788 C C . LEU A 1 354 ? 19.108 -16.455 -18.229 1.00 89.88 354 LEU A C 1
ATOM 2790 O O . LEU A 1 354 ? 19.071 -15.226 -18.226 1.00 89.88 354 LEU A O 1
ATOM 2794 N N . TYR A 1 355 ? 19.140 -17.155 -19.360 1.00 95.12 355 TYR A N 1
ATOM 2795 C CA . TYR A 1 355 ? 19.146 -16.550 -20.686 1.00 95.12 355 TYR A CA 1
ATOM 2796 C C . TYR A 1 355 ? 18.358 -17.380 -21.703 1.00 95.12 355 TYR A C 1
ATOM 2798 O O . TYR A 1 355 ? 18.031 -18.545 -21.472 1.00 95.12 355 TYR A O 1
ATOM 2806 N N . GLN A 1 356 ? 18.017 -16.755 -22.828 1.00 94.69 356 GLN A N 1
ATOM 2807 C CA . GLN A 1 356 ? 17.367 -17.394 -23.966 1.00 94.69 356 GLN A CA 1
ATOM 2808 C C . GLN A 1 356 ? 17.679 -16.635 -25.255 1.00 94.69 356 GLN A C 1
ATOM 2810 O O . GLN A 1 356 ? 17.407 -15.439 -25.353 1.00 94.69 356 GLN A O 1
ATOM 2815 N N . ARG A 1 357 ? 18.145 -17.333 -26.293 1.00 93.12 357 ARG A N 1
ATOM 2816 C CA . ARG A 1 357 ? 18.238 -16.761 -27.639 1.00 93.12 357 ARG A CA 1
ATOM 2817 C C . ARG A 1 357 ? 16.928 -16.933 -28.398 1.00 93.12 357 ARG A C 1
ATOM 2819 O O . ARG A 1 357 ? 16.356 -18.022 -28.445 1.00 93.12 357 ARG A O 1
ATOM 2826 N N . LYS A 1 358 ? 16.427 -15.848 -28.988 1.00 93.38 358 LYS A N 1
ATOM 2827 C CA . LYS A 1 358 ? 15.208 -15.853 -29.806 1.00 93.38 358 LYS A CA 1
ATOM 2828 C C . LYS A 1 358 ? 15.233 -14.701 -30.803 1.00 93.38 358 LYS A C 1
ATOM 2830 O O . LYS A 1 358 ? 15.535 -13.573 -30.433 1.00 93.38 358 LYS A O 1
ATOM 2835 N N . ASN A 1 359 ? 14.857 -14.976 -32.054 1.00 89.75 359 ASN A N 1
ATOM 2836 C CA . ASN A 1 359 ? 14.712 -13.969 -33.115 1.00 89.75 359 ASN A CA 1
ATOM 2837 C C . ASN A 1 359 ? 15.954 -13.064 -33.276 1.00 89.75 359 ASN A C 1
ATOM 2839 O O . ASN A 1 359 ? 15.826 -11.847 -33.374 1.00 89.75 359 ASN A O 1
ATOM 2843 N N . GLY A 1 360 ? 17.157 -13.648 -33.241 1.00 89.06 360 GLY A N 1
ATOM 2844 C CA . GLY A 1 360 ? 18.412 -12.899 -33.393 1.00 89.06 360 GLY A CA 1
ATOM 2845 C C . GLY A 1 360 ? 18.806 -12.028 -32.193 1.00 89.06 360 GLY A C 1
ATOM 2846 O O . GLY A 1 360 ? 19.771 -11.280 -32.288 1.00 89.06 360 GLY A O 1
ATOM 2847 N N . ARG A 1 361 ? 18.092 -12.125 -31.066 1.00 94.38 361 ARG A N 1
ATOM 2848 C CA . ARG A 1 361 ? 18.428 -11.447 -29.808 1.00 94.38 361 ARG A CA 1
ATOM 2849 C C . ARG A 1 361 ? 18.735 -12.459 -28.718 1.00 94.38 361 ARG A C 1
ATOM 2851 O O . ARG A 1 361 ? 18.158 -13.550 -28.698 1.00 94.38 361 ARG A O 1
ATOM 2858 N N . LEU A 1 362 ? 19.594 -12.066 -27.790 1.00 95.75 362 LEU A N 1
ATOM 2859 C CA . LEU A 1 362 ? 19.879 -12.824 -26.580 1.00 95.75 362 LEU A CA 1
ATOM 2860 C C . LEU A 1 362 ? 19.194 -12.132 -25.401 1.00 95.75 362 LEU A C 1
ATOM 2862 O O . LEU A 1 362 ? 19.526 -10.998 -25.074 1.00 95.75 362 LEU A O 1
ATOM 2866 N N . TYR A 1 363 ? 18.198 -12.788 -24.809 1.00 97.06 363 TYR A N 1
ATOM 2867 C CA . TYR A 1 363 ? 17.514 -12.344 -23.595 1.00 97.06 363 TYR A CA 1
ATOM 2868 C C . TYR A 1 363 ? 18.246 -12.884 -22.376 1.00 97.06 363 TYR A C 1
ATOM 2870 O O . TYR A 1 363 ? 18.669 -14.037 -22.402 1.00 97.06 363 TYR A O 1
ATOM 2878 N N . PHE A 1 364 ? 18.380 -12.093 -21.316 1.00 96.19 364 PHE A N 1
ATOM 2879 C CA . PHE A 1 364 ? 19.172 -12.480 -20.149 1.00 96.19 364 PHE A CA 1
ATOM 2880 C C . PHE A 1 364 ? 18.703 -11.784 -18.866 1.00 96.19 364 PHE A C 1
ATOM 2882 O O . PHE A 1 364 ? 18.184 -10.672 -18.907 1.00 96.19 364 PHE A O 1
ATOM 2889 N N . GLY A 1 365 ? 18.899 -12.436 -17.720 1.00 94.12 365 GLY A N 1
ATOM 2890 C CA . GLY A 1 365 ? 18.677 -11.830 -16.406 1.00 94.12 365 GLY A CA 1
ATOM 2891 C C . GLY A 1 365 ? 19.811 -10.876 -16.023 1.00 94.12 365 GLY A C 1
ATOM 2892 O O . GLY A 1 365 ? 20.948 -11.036 -16.464 1.00 94.12 365 GLY A O 1
ATOM 2893 N N . ARG A 1 366 ? 19.543 -9.899 -15.151 1.00 91.88 366 ARG A N 1
ATOM 2894 C CA . ARG A 1 366 ? 20.502 -8.839 -14.773 1.00 91.88 366 ARG A CA 1
ATOM 2895 C C . ARG A 1 366 ? 21.854 -9.332 -14.260 1.00 91.88 366 ARG A C 1
ATOM 2897 O O . ARG A 1 366 ? 22.842 -8.610 -14.420 1.00 91.88 366 ARG A O 1
ATOM 2904 N N . ALA A 1 367 ? 21.912 -10.520 -13.659 1.00 91.50 367 ALA A N 1
ATOM 2905 C CA . ALA A 1 367 ? 23.163 -11.142 -13.217 1.00 91.50 367 ALA A CA 1
ATOM 2906 C C . ALA A 1 367 ? 24.188 -11.279 -14.361 1.00 91.50 367 ALA A C 1
ATOM 2908 O O . ALA A 1 367 ? 25.385 -11.151 -14.140 1.00 91.50 367 ALA A O 1
ATOM 2909 N N . LEU A 1 368 ? 23.709 -11.426 -15.598 1.00 93.31 368 LEU A N 1
ATOM 2910 C CA . LEU A 1 368 ? 24.515 -11.635 -16.799 1.00 93.31 368 LEU A CA 1
ATOM 2911 C C . LEU A 1 368 ? 24.861 -10.335 -17.549 1.00 93.31 368 LEU A C 1
ATOM 2913 O O . LEU A 1 368 ? 25.303 -10.372 -18.692 1.00 93.31 368 LEU A O 1
ATOM 2917 N N . MET A 1 369 ? 24.660 -9.167 -16.931 1.00 92.75 369 MET A N 1
ATOM 2918 C CA . MET A 1 369 ? 24.893 -7.872 -17.588 1.00 92.75 369 MET A CA 1
ATOM 2919 C C . MET A 1 369 ? 26.373 -7.601 -17.889 1.00 92.75 369 MET A C 1
ATOM 2921 O O . MET A 1 369 ? 26.686 -6.992 -18.906 1.00 92.75 369 MET A O 1
ATOM 2925 N N . ALA A 1 370 ? 27.292 -8.027 -17.016 1.00 92.44 370 ALA A N 1
ATOM 2926 C CA . ALA A 1 370 ? 28.700 -7.642 -17.131 1.00 92.44 370 ALA A CA 1
ATOM 2927 C C . ALA A 1 370 ? 29.366 -8.126 -18.440 1.00 92.44 370 ALA A C 1
ATOM 2929 O O . ALA A 1 370 ? 29.972 -7.292 -19.115 1.00 92.44 370 ALA A O 1
ATOM 2930 N N . PRO A 1 371 ? 29.200 -9.394 -18.879 1.00 92.81 371 PRO A N 1
ATOM 2931 C CA . PRO A 1 371 ? 29.705 -9.828 -20.184 1.00 92.81 371 PRO A CA 1
ATOM 2932 C C . PRO A 1 371 ? 29.093 -9.059 -21.364 1.00 92.81 371 PRO A C 1
ATOM 2934 O O . PRO A 1 371 ? 29.781 -8.796 -22.345 1.00 92.81 371 PRO A O 1
ATOM 2937 N N . VAL A 1 372 ? 27.820 -8.659 -21.268 1.00 93.50 372 VAL A N 1
ATOM 2938 C CA . VAL A 1 372 ? 27.124 -7.904 -22.328 1.00 93.50 372 VAL A CA 1
ATOM 2939 C C . VAL A 1 372 ? 27.726 -6.514 -22.500 1.00 93.50 372 VAL A C 1
ATOM 2941 O O . VAL A 1 372 ? 27.978 -6.100 -23.630 1.00 93.50 372 VAL A O 1
ATOM 2944 N N . LEU A 1 373 ? 28.000 -5.823 -21.389 1.00 93.06 373 LEU A N 1
ATOM 2945 C CA . LEU A 1 373 ? 28.669 -4.520 -21.408 1.00 93.06 373 LEU A CA 1
ATOM 2946 C C . LEU A 1 373 ? 30.097 -4.636 -21.947 1.00 93.06 373 LEU A C 1
ATOM 2948 O O . LEU A 1 373 ? 30.488 -3.848 -22.801 1.00 93.06 373 LEU A O 1
ATOM 2952 N N . ALA A 1 374 ? 30.848 -5.653 -21.512 1.00 92.81 374 ALA A N 1
ATOM 2953 C CA . ALA A 1 374 ? 32.213 -5.893 -21.983 1.00 92.81 374 ALA A CA 1
ATOM 2954 C C . ALA A 1 374 ? 32.279 -6.173 -23.495 1.00 92.81 374 ALA A C 1
ATOM 2956 O O . ALA A 1 374 ? 33.242 -5.792 -24.155 1.00 92.81 374 ALA A O 1
ATOM 2957 N N . ALA A 1 375 ? 31.244 -6.807 -24.051 1.00 90.56 375 ALA A N 1
ATOM 2958 C CA . ALA A 1 375 ? 31.118 -7.051 -25.484 1.00 90.56 375 ALA A CA 1
ATOM 2959 C C . ALA A 1 375 ? 30.681 -5.811 -26.292 1.00 90.56 375 ALA A C 1
ATOM 2961 O O . ALA A 1 375 ? 30.617 -5.889 -27.518 1.00 90.56 375 ALA A O 1
ATOM 2962 N N . GLY A 1 376 ? 30.333 -4.694 -25.638 1.00 87.81 376 GLY A N 1
ATOM 2963 C CA . GLY A 1 376 ? 29.812 -3.494 -26.300 1.00 87.81 376 GLY A CA 1
ATOM 2964 C C . GLY A 1 376 ? 28.492 -3.728 -27.044 1.00 87.81 376 GLY A C 1
ATOM 2965 O O . GLY A 1 376 ? 28.167 -2.998 -27.980 1.00 87.81 376 GLY A O 1
ATOM 2966 N N . ALA A 1 377 ? 27.745 -4.774 -26.676 1.00 86.44 377 ALA A N 1
ATOM 2967 C CA . ALA A 1 377 ? 26.512 -5.139 -27.359 1.00 86.44 377 ALA A CA 1
ATOM 2968 C C . ALA A 1 377 ? 25.390 -4.140 -27.041 1.00 86.44 377 ALA A C 1
ATOM 2970 O O . ALA A 1 377 ? 25.291 -3.624 -25.927 1.00 86.44 377 ALA A O 1
ATOM 2971 N N . SER A 1 378 ? 24.502 -3.903 -28.011 1.00 86.62 378 SER A N 1
ATOM 2972 C CA . SER A 1 378 ? 23.334 -3.039 -27.794 1.00 86.62 378 SER A CA 1
ATOM 2973 C C . SER A 1 378 ? 22.452 -3.597 -26.678 1.00 86.62 378 SER A C 1
ATOM 2975 O O . SER A 1 378 ? 22.200 -4.801 -26.646 1.00 86.62 378 SER A O 1
ATOM 2977 N N . LEU A 1 379 ? 21.949 -2.744 -25.784 1.00 95.62 379 LEU A N 1
ATOM 2978 C CA . LEU A 1 379 ? 21.055 -3.160 -24.707 1.00 95.62 379 LEU A CA 1
ATOM 2979 C C . LEU A 1 379 ? 19.637 -2.673 -24.992 1.00 95.62 379 LEU A C 1
ATOM 2981 O O . LEU A 1 379 ? 19.419 -1.508 -25.293 1.00 95.62 379 LEU A O 1
ATOM 2985 N N . ARG A 1 380 ? 18.655 -3.559 -24.849 1.00 97.00 380 ARG A N 1
ATOM 2986 C CA . ARG A 1 380 ? 17.235 -3.210 -24.820 1.00 97.00 380 ARG A CA 1
ATOM 2987 C C . ARG A 1 380 ? 16.631 -3.611 -23.495 1.00 97.00 380 ARG A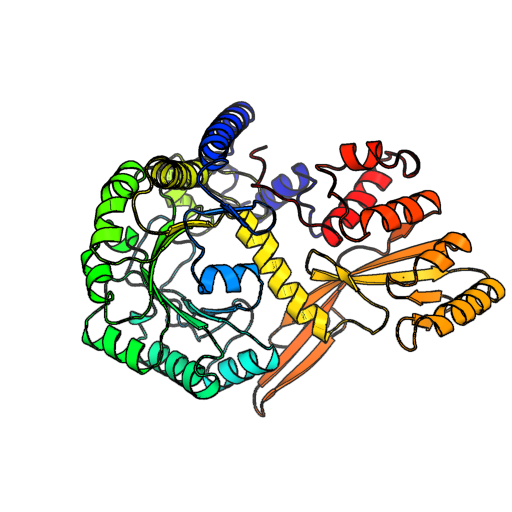 C 1
ATOM 2989 O O . ARG A 1 380 ? 16.832 -4.739 -23.038 1.00 97.00 380 ARG A O 1
ATOM 2996 N N . VAL A 1 381 ? 15.832 -2.710 -22.945 1.00 97.25 381 VAL A N 1
ATOM 2997 C CA . VAL A 1 381 ? 15.081 -2.913 -21.712 1.00 97.25 381 VAL A CA 1
ATOM 2998 C C . VAL A 1 381 ? 13.590 -2.812 -22.008 1.00 97.25 381 VAL A C 1
ATOM 3000 O O . VAL A 1 381 ? 13.129 -1.837 -22.601 1.00 97.25 381 VAL A O 1
ATOM 3003 N N . SER A 1 382 ? 12.833 -3.812 -21.567 1.00 97.06 382 SER A N 1
ATOM 3004 C CA . SER A 1 382 ? 11.373 -3.836 -21.655 1.00 97.06 382 SER A CA 1
ATOM 3005 C C . SER A 1 382 ? 10.780 -4.062 -20.268 1.00 97.06 382 SER A C 1
ATOM 3007 O O . SER A 1 382 ? 11.251 -4.922 -19.518 1.00 97.06 382 SER A O 1
ATOM 3009 N N . TYR A 1 383 ? 9.711 -3.336 -19.939 1.00 97.25 383 TYR A N 1
ATOM 3010 C CA . TYR A 1 383 ? 8.998 -3.490 -18.671 1.00 97.25 383 TYR A CA 1
ATOM 3011 C C . TYR A 1 383 ? 7.564 -3.941 -18.893 1.00 97.25 383 TYR A C 1
ATOM 3013 O O . TYR A 1 383 ? 6.865 -3.449 -19.783 1.00 97.25 383 TYR A O 1
ATOM 3021 N N . TYR A 1 384 ? 7.107 -4.842 -18.031 1.00 96.81 384 TYR A N 1
ATOM 3022 C CA . TYR A 1 384 ? 5.751 -5.358 -18.061 1.00 96.81 384 TYR A CA 1
ATOM 3023 C C . TYR A 1 384 ? 5.072 -5.187 -16.711 1.00 96.81 384 TYR A C 1
ATOM 3025 O O . TYR A 1 384 ? 5.640 -5.479 -15.657 1.00 96.81 384 TYR A O 1
ATOM 3033 N N . LEU A 1 385 ? 3.825 -4.734 -16.767 1.00 95.62 385 LEU A N 1
ATOM 3034 C CA . LEU A 1 385 ? 2.956 -4.544 -15.627 1.00 95.62 385 LEU A CA 1
ATOM 3035 C C . LEU A 1 385 ? 2.108 -5.803 -15.421 1.00 95.62 385 LEU A C 1
ATOM 3037 O O . LEU A 1 385 ? 1.249 -6.095 -16.258 1.00 95.62 385 LEU A O 1
ATOM 3041 N N . PRO A 1 386 ? 2.313 -6.540 -14.321 1.00 96.06 386 PRO A N 1
ATOM 3042 C CA . PRO A 1 386 ? 1.512 -7.712 -14.033 1.00 96.06 386 PRO A CA 1
ATOM 3043 C C . PRO A 1 386 ? 0.209 -7.323 -13.318 1.00 96.06 386 PRO A C 1
ATOM 3045 O O . PRO A 1 386 ? 0.196 -6.477 -12.416 1.00 96.06 386 PRO A O 1
ATOM 3048 N N . SER A 1 387 ? -0.894 -7.961 -13.696 1.00 95.31 387 SER A N 1
ATOM 3049 C CA . SER A 1 387 ? -2.223 -7.739 -13.121 1.00 95.31 387 SER A CA 1
ATOM 3050 C C . SER A 1 387 ? -2.989 -9.047 -12.947 1.00 95.31 387 SER A C 1
ATOM 3052 O O . SER A 1 387 ? -2.631 -10.080 -13.509 1.00 95.31 387 SER A O 1
ATOM 3054 N N . ILE A 1 388 ? -4.051 -8.998 -12.142 1.00 96.19 388 ILE A N 1
ATOM 3055 C CA . ILE A 1 388 ? -4.967 -10.117 -11.916 1.00 96.19 388 ILE A CA 1
ATOM 3056 C C . ILE A 1 388 ? -6.389 -9.715 -12.304 1.00 96.19 388 ILE A C 1
ATOM 3058 O O . ILE A 1 388 ? -6.841 -8.615 -11.975 1.00 96.19 388 ILE A O 1
ATOM 3062 N N . HIS A 1 389 ? -7.093 -10.623 -12.968 1.00 96.50 389 HIS A N 1
ATOM 3063 C CA . HIS A 1 389 ? -8.433 -10.422 -13.501 1.00 96.50 389 HIS A CA 1
ATOM 3064 C C . HIS A 1 389 ? -9.332 -11.633 -13.205 1.00 96.50 389 HIS A C 1
ATOM 3066 O O . HIS A 1 389 ? -8.838 -12.757 -13.069 1.00 96.50 389 HIS A O 1
ATOM 3072 N N . PRO A 1 390 ? -10.661 -11.433 -13.114 1.00 95.50 390 PRO A N 1
ATOM 3073 C CA . PRO A 1 390 ? -11.607 -12.537 -12.953 1.00 95.50 390 PRO A CA 1
ATOM 3074 C C . PRO A 1 390 ? -11.753 -13.387 -14.226 1.00 95.50 390 PRO A C 1
ATOM 3076 O O . PRO A 1 390 ? -12.184 -14.531 -14.146 1.00 95.50 390 PRO A O 1
ATOM 3079 N N . SER A 1 391 ? -11.414 -12.833 -15.392 1.00 95.00 391 SER A N 1
ATOM 3080 C CA . SER A 1 391 ? -11.461 -13.497 -16.698 1.00 95.00 391 SER A CA 1
ATOM 3081 C C . SER A 1 391 ? -10.460 -12.854 -17.663 1.00 95.00 391 SER A C 1
ATOM 3083 O O . SER A 1 391 ? -9.912 -11.788 -17.374 1.00 95.00 391 SER A O 1
ATOM 3085 N N . VAL A 1 392 ? -10.203 -13.521 -18.790 1.00 94.62 392 VAL A N 1
ATOM 3086 C CA . VAL A 1 392 ? -9.268 -13.062 -19.826 1.00 94.62 392 VAL A CA 1
ATOM 3087 C C . VAL A 1 392 ? -9.783 -11.769 -20.458 1.00 94.62 392 VAL A C 1
ATOM 3089 O O . VAL A 1 392 ? -10.926 -11.717 -20.910 1.00 94.62 392 VAL A O 1
ATOM 3092 N N . THR A 1 393 ? -8.942 -10.732 -20.535 1.00 93.19 393 THR A N 1
ATOM 3093 C CA . THR A 1 393 ? -9.321 -9.465 -21.187 1.00 93.19 393 THR A CA 1
ATOM 3094 C C . THR A 1 393 ? -9.068 -9.467 -22.695 1.00 93.19 393 THR A C 1
ATOM 3096 O O . THR A 1 393 ? -9.582 -8.598 -23.398 1.00 93.19 393 THR A O 1
ATOM 3099 N N . TYR A 1 394 ? -8.250 -10.409 -23.182 1.00 92.62 394 TYR A N 1
ATOM 3100 C CA . TYR A 1 394 ? -7.736 -10.505 -24.556 1.00 92.62 394 TYR A CA 1
ATOM 3101 C C . TYR A 1 394 ? -6.898 -9.300 -25.012 1.00 92.62 394 TYR A C 1
ATOM 3103 O O . TYR A 1 394 ? -6.603 -9.162 -26.197 1.00 92.62 394 TYR A O 1
ATOM 3111 N N . ARG A 1 395 ? -6.482 -8.429 -24.083 1.00 92.25 395 ARG A N 1
ATOM 3112 C CA . ARG A 1 395 ? -5.645 -7.256 -24.386 1.00 92.25 395 ARG A CA 1
ATOM 3113 C C . ARG A 1 395 ? -4.156 -7.542 -24.259 1.00 92.25 395 ARG A C 1
ATOM 3115 O O . ARG A 1 395 ? -3.355 -6.869 -24.898 1.00 92.25 395 ARG A O 1
ATOM 3122 N N . ASN A 1 396 ? -3.791 -8.516 -23.430 1.00 95.12 396 ASN A N 1
ATOM 3123 C CA . ASN A 1 396 ? -2.411 -8.796 -23.059 1.00 95.12 396 ASN A CA 1
ATOM 3124 C C . ASN A 1 396 ? -2.142 -10.306 -23.036 1.00 95.12 396 ASN A C 1
ATOM 3126 O O . ASN A 1 396 ? -3.076 -11.094 -22.856 1.00 95.12 396 ASN A O 1
ATOM 3130 N N . PRO A 1 397 ? -0.870 -10.729 -23.147 1.00 95.38 397 PRO A N 1
ATOM 3131 C CA . PRO A 1 397 ? -0.472 -12.087 -22.804 1.00 95.38 397 PRO A CA 1
ATOM 3132 C C . PRO A 1 397 ? -0.914 -12.445 -21.384 1.00 95.38 397 PRO A C 1
ATOM 3134 O O . PRO A 1 397 ? -0.751 -11.648 -20.453 1.00 95.38 397 PRO A O 1
ATOM 3137 N N . TYR A 1 398 ? -1.447 -13.653 -21.229 1.00 96.25 398 TYR A N 1
ATOM 3138 C CA . TYR A 1 398 ? -2.069 -14.089 -19.989 1.00 96.25 398 TYR A CA 1
ATOM 3139 C C . TYR A 1 398 ? -1.727 -15.534 -19.634 1.00 96.25 398 TYR A C 1
ATOM 3141 O O . TYR A 1 398 ? -1.299 -16.325 -20.476 1.00 96.25 398 TYR A O 1
ATOM 3149 N N . GLN A 1 399 ? -1.950 -15.862 -18.367 1.00 96.19 399 GLN A N 1
ATOM 3150 C CA . GLN A 1 399 ? -1.889 -17.202 -17.811 1.00 96.19 399 GLN A CA 1
ATOM 3151 C C . GLN A 1 399 ? -3.123 -17.433 -16.940 1.00 96.19 399 GLN A C 1
ATOM 3153 O O . GLN A 1 399 ? -3.421 -16.646 -16.038 1.00 96.19 399 GLN A O 1
ATOM 3158 N N . GLU A 1 400 ? -3.829 -18.533 -17.182 1.00 96.62 400 GLU A N 1
ATOM 3159 C CA . GLU A 1 400 ? -4.904 -18.969 -16.298 1.00 96.62 400 GLU A CA 1
ATOM 3160 C C . GLU A 1 400 ? -4.341 -19.663 -15.058 1.00 96.62 400 GLU A C 1
ATOM 3162 O O . GLU A 1 400 ? -3.453 -20.515 -15.122 1.00 96.62 400 GLU A O 1
ATOM 3167 N N . VAL A 1 401 ? -4.894 -19.302 -13.908 1.00 95.81 401 VAL A N 1
ATOM 3168 C CA . VAL A 1 401 ? -4.533 -19.833 -12.603 1.00 95.81 401 VAL A CA 1
ATOM 3169 C C . VAL A 1 401 ? -5.771 -20.457 -11.986 1.00 95.81 401 VAL A C 1
ATOM 3171 O O . VAL A 1 401 ? -6.683 -19.771 -11.516 1.00 95.81 401 VAL A O 1
ATOM 3174 N N . ARG A 1 402 ? -5.809 -21.787 -11.975 1.00 95.88 402 ARG A N 1
ATOM 3175 C CA . ARG A 1 402 ? -6.884 -22.537 -11.334 1.00 95.88 402 ARG A CA 1
ATOM 3176 C C . ARG A 1 402 ? -6.657 -22.573 -9.824 1.00 95.88 402 ARG A C 1
ATOM 3178 O O . ARG A 1 402 ? -5.790 -23.300 -9.350 1.00 95.88 402 ARG A O 1
ATOM 3185 N N . LEU A 1 403 ? -7.455 -21.813 -9.075 1.00 95.06 403 LEU A N 1
ATOM 3186 C CA . LEU A 1 403 ? -7.397 -21.784 -7.610 1.00 95.06 403 LEU A CA 1
ATOM 3187 C C . LEU A 1 403 ? -8.024 -23.043 -7.012 1.00 95.06 403 LEU A C 1
ATOM 3189 O O . LEU A 1 403 ? -7.501 -23.625 -6.067 1.00 95.06 403 LEU A O 1
ATOM 3193 N N . ASN A 1 404 ? -9.153 -23.480 -7.575 1.00 94.19 404 ASN A N 1
ATOM 3194 C CA . ASN A 1 404 ? -9.817 -24.719 -7.189 1.00 94.19 404 ASN A CA 1
ATOM 3195 C C . ASN A 1 404 ? -10.688 -25.276 -8.329 1.00 94.19 404 ASN A C 1
ATOM 3197 O O . ASN A 1 404 ? -10.614 -24.841 -9.479 1.00 94.19 404 ASN A O 1
ATOM 3201 N N . ARG A 1 405 ? -11.524 -26.283 -8.039 1.00 92.94 405 ARG A N 1
ATOM 3202 C CA . ARG A 1 405 ? -12.372 -26.915 -9.063 1.00 92.94 405 ARG A CA 1
ATOM 3203 C C . ARG A 1 405 ? -13.350 -25.945 -9.737 1.00 92.94 405 ARG A C 1
ATOM 3205 O O . ARG A 1 405 ? -13.641 -26.176 -10.906 1.00 92.94 405 ARG A O 1
ATOM 3212 N N . LYS A 1 406 ? -13.824 -24.919 -9.019 1.00 91.62 406 LYS A N 1
ATOM 3213 C CA . LYS A 1 406 ? -14.875 -23.976 -9.434 1.00 91.62 406 LYS A CA 1
ATOM 3214 C C . LYS A 1 406 ? -14.362 -22.570 -9.757 1.00 91.62 406 LYS A C 1
ATOM 3216 O O . LYS A 1 406 ? -15.094 -21.807 -10.375 1.00 91.62 406 LYS A O 1
ATOM 3221 N N . LYS A 1 407 ? -13.140 -22.219 -9.346 1.00 94.25 407 LYS A N 1
ATOM 3222 C CA . LYS A 1 407 ? -12.590 -20.873 -9.506 1.00 94.25 407 LYS A CA 1
ATOM 3223 C C . LYS A 1 407 ? -11.241 -20.876 -10.208 1.00 94.25 407 LYS A C 1
ATOM 3225 O O . LYS A 1 407 ? -10.277 -21.482 -9.735 1.00 94.25 407 LYS A O 1
ATOM 3230 N N . THR A 1 408 ? -11.190 -20.113 -11.288 1.00 96.50 408 THR A N 1
ATOM 3231 C CA . THR A 1 408 ? -9.982 -19.744 -12.022 1.00 96.50 408 THR A CA 1
ATOM 3232 C C . THR A 1 408 ? -9.872 -18.224 -12.010 1.00 96.50 408 THR A C 1
ATOM 3234 O O . THR A 1 408 ? -10.883 -17.525 -12.035 1.00 96.50 408 THR A O 1
ATOM 3237 N N . VAL A 1 409 ? -8.648 -17.721 -11.927 1.00 96.94 409 VAL A N 1
ATOM 3238 C CA . VAL A 1 409 ? -8.314 -16.305 -12.107 1.00 96.94 409 VAL A CA 1
ATOM 3239 C C . VAL A 1 409 ? -7.306 -16.186 -13.235 1.00 96.94 409 VAL A C 1
ATOM 3241 O O . VAL A 1 409 ? -6.645 -17.161 -13.588 1.00 96.94 409 VAL A O 1
ATOM 3244 N N . VAL A 1 410 ? -7.178 -14.996 -13.803 1.00 97.62 410 VAL A N 1
ATOM 3245 C CA . VAL A 1 410 ? -6.270 -14.747 -14.920 1.00 97.62 410 VAL A CA 1
ATOM 3246 C C . VAL A 1 410 ? -5.198 -13.775 -14.476 1.00 97.62 410 VAL A C 1
ATOM 3248 O O . VAL A 1 410 ? -5.506 -12.710 -13.945 1.00 97.62 410 VAL A O 1
ATOM 3251 N N . LEU A 1 411 ? -3.941 -14.147 -14.686 1.00 97.44 411 LEU A N 1
ATOM 3252 C CA . LEU A 1 411 ? -2.811 -13.245 -14.550 1.00 97.44 411 LEU A CA 1
ATOM 3253 C C . LEU A 1 411 ? -2.443 -12.722 -15.934 1.00 97.44 411 LEU A C 1
ATOM 3255 O O . LEU A 1 411 ? -2.255 -13.510 -16.856 1.00 97.44 411 LEU A O 1
ATOM 3259 N N . GLU A 1 412 ? -2.330 -11.410 -16.080 1.00 96.62 412 GLU A N 1
ATOM 3260 C CA . GLU A 1 412 ? -1.930 -10.767 -17.332 1.00 96.62 412 GLU A CA 1
ATOM 3261 C C . GLU A 1 412 ? -0.627 -9.996 -17.152 1.00 96.62 412 GLU A C 1
ATOM 3263 O O . GLU A 1 412 ? -0.320 -9.526 -16.056 1.00 96.62 412 GLU A O 1
ATOM 3268 N N . ARG A 1 413 ? 0.130 -9.837 -18.240 1.00 95.44 413 ARG A N 1
ATOM 3269 C CA . ARG A 1 413 ? 1.284 -8.930 -18.298 1.00 95.44 413 ARG A CA 1
ATOM 3270 C C . ARG A 1 413 ? 1.138 -7.942 -19.448 1.00 95.44 413 ARG A C 1
ATOM 3272 O O . ARG A 1 413 ? 1.335 -8.296 -20.607 1.00 95.44 413 ARG A O 1
ATOM 3279 N N . ALA A 1 414 ? 0.821 -6.695 -19.129 1.00 95.56 414 ALA A N 1
ATOM 3280 C CA . ALA A 1 414 ? 0.762 -5.613 -20.108 1.00 95.56 414 ALA A CA 1
ATOM 3281 C C . ALA A 1 414 ? 2.152 -5.007 -20.326 1.00 95.56 414 ALA A C 1
ATOM 3283 O O . ALA A 1 414 ? 2.945 -4.951 -19.390 1.00 95.56 414 ALA A O 1
ATOM 3284 N N . SER A 1 415 ? 2.457 -4.516 -21.527 1.00 94.44 415 SER A N 1
ATOM 3285 C CA . SER A 1 415 ? 3.624 -3.640 -21.714 1.00 94.44 415 SER A CA 1
ATOM 3286 C C . SER A 1 415 ? 3.409 -2.357 -20.899 1.00 94.44 415 SER A C 1
ATOM 3288 O O . SER A 1 415 ? 2.366 -1.712 -21.015 1.00 94.44 415 SER A O 1
ATOM 3290 N N . ALA A 1 416 ? 4.356 -2.033 -20.014 1.00 90.19 416 ALA A N 1
ATOM 3291 C CA . ALA A 1 416 ? 4.269 -0.852 -19.155 1.00 90.19 416 ALA A CA 1
ATOM 3292 C C . ALA A 1 416 ? 4.728 0.413 -19.897 1.00 90.19 416 ALA A C 1
ATOM 3294 O O . ALA A 1 416 ? 4.114 1.474 -19.764 1.00 90.19 416 ALA A O 1
ATOM 3295 N N . VAL A 1 417 ? 5.790 0.272 -20.692 1.00 86.44 417 VAL A N 1
ATOM 3296 C CA . VAL A 1 417 ? 6.388 1.305 -21.547 1.00 86.44 417 VAL A CA 1
ATOM 3297 C C . VAL A 1 417 ? 6.859 0.675 -22.859 1.00 86.44 417 VAL A C 1
ATOM 3299 O O . VAL A 1 417 ? 6.977 -0.552 -22.949 1.00 86.44 417 VAL A O 1
ATOM 3302 N N . ALA A 1 418 ? 7.116 1.510 -23.867 1.00 88.94 418 ALA A N 1
ATOM 3303 C CA . ALA A 1 418 ? 7.740 1.065 -25.108 1.00 88.94 418 ALA A CA 1
ATOM 3304 C C . ALA A 1 418 ? 9.138 0.481 -24.840 1.00 88.94 418 ALA A C 1
ATOM 3306 O O . ALA A 1 418 ? 9.779 0.830 -23.850 1.00 88.94 418 ALA A O 1
ATOM 3307 N N . ASP A 1 419 ? 9.605 -0.403 -25.723 1.00 94.44 419 ASP A N 1
ATOM 3308 C CA . ASP A 1 419 ? 10.961 -0.949 -25.642 1.00 94.44 419 ASP A CA 1
ATOM 3309 C C . ASP A 1 419 ? 11.995 0.184 -25.677 1.00 94.44 419 ASP A C 1
ATOM 3311 O O . ASP A 1 419 ? 11.960 1.046 -26.557 1.00 94.44 419 ASP A O 1
ATOM 3315 N N . LEU A 1 420 ? 12.922 0.163 -24.722 1.00 95.19 420 LEU A N 1
ATOM 3316 C CA . LEU A 1 420 ? 13.948 1.185 -24.574 1.00 95.19 420 LEU A CA 1
ATOM 3317 C C . LEU A 1 420 ? 15.288 0.629 -25.045 1.00 95.19 420 LEU A C 1
ATOM 3319 O O . LEU A 1 420 ? 15.877 -0.218 -24.373 1.00 95.19 420 LEU A O 1
ATOM 3323 N N . ASP A 1 421 ? 15.766 1.105 -26.192 1.00 94.88 421 ASP A N 1
ATOM 3324 C CA . ASP A 1 421 ? 17.123 0.832 -26.667 1.00 94.88 421 ASP A CA 1
ATOM 3325 C C . ASP A 1 421 ? 18.114 1.809 -26.011 1.00 94.88 421 ASP A C 1
ATOM 3327 O O . ASP A 1 421 ? 17.894 3.028 -25.987 1.00 94.88 421 ASP A O 1
ATOM 3331 N N . LEU A 1 422 ? 19.186 1.248 -25.455 1.00 94.12 422 LEU A N 1
ATOM 3332 C CA . LEU A 1 422 ? 20.234 1.931 -24.708 1.00 94.12 422 LEU A CA 1
ATOM 3333 C C . LEU A 1 422 ? 21.569 1.779 -25.443 1.00 94.12 422 LEU A C 1
ATOM 3335 O O . LEU A 1 422 ? 22.010 0.660 -25.731 1.00 94.12 422 LEU A O 1
ATOM 3339 N N . GLY A 1 423 ? 22.204 2.915 -25.741 1.00 89.75 423 GLY A N 1
ATOM 3340 C CA . GLY A 1 423 ? 23.590 2.949 -26.214 1.00 89.75 423 GLY A CA 1
ATOM 3341 C C . GLY A 1 423 ? 24.591 2.541 -25.119 1.00 89.75 423 GLY A C 1
ATOM 3342 O O . GLY A 1 423 ? 24.181 2.330 -23.979 1.00 89.75 423 GLY A O 1
ATOM 3343 N N . PRO A 1 424 ? 25.900 2.456 -25.422 1.00 87.81 424 PRO A N 1
ATOM 3344 C CA . PRO A 1 424 ? 26.921 2.024 -24.458 1.00 87.81 424 PRO A CA 1
ATOM 3345 C C . PRO A 1 424 ? 26.909 2.814 -23.137 1.00 87.81 424 PRO A C 1
ATOM 3347 O O . PRO A 1 424 ? 26.721 2.217 -22.078 1.00 87.81 424 PRO A O 1
ATOM 3350 N N . ASP A 1 425 ? 26.979 4.148 -23.197 1.00 90.25 425 ASP A N 1
ATOM 3351 C CA . ASP A 1 425 ? 26.950 5.014 -22.005 1.00 90.25 425 ASP A CA 1
ATOM 3352 C C . ASP A 1 425 ? 25.637 4.870 -21.214 1.00 90.25 425 ASP A C 1
ATOM 3354 O O . ASP A 1 425 ? 25.620 4.864 -19.981 1.00 90.25 425 ASP A O 1
ATOM 3358 N N . GLU A 1 426 ? 24.509 4.717 -21.918 1.00 93.62 426 GLU A N 1
ATOM 3359 C CA . GLU A 1 426 ? 23.204 4.485 -21.293 1.00 93.62 426 GLU A CA 1
ATOM 3360 C C . GLU A 1 426 ? 23.128 3.108 -20.624 1.00 93.62 426 GLU A C 1
ATOM 3362 O O . GLU A 1 426 ? 22.525 2.975 -19.560 1.00 93.62 426 GLU A O 1
ATOM 3367 N N . ALA A 1 427 ? 23.744 2.085 -21.217 1.00 93.38 427 ALA A N 1
ATOM 3368 C CA . ALA A 1 427 ? 23.793 0.737 -20.669 1.00 93.38 427 ALA A CA 1
ATOM 3369 C C . ALA A 1 427 ? 24.663 0.678 -19.403 1.00 93.38 427 ALA A C 1
ATOM 3371 O O . ALA A 1 427 ? 24.273 0.031 -18.427 1.00 93.38 427 ALA A O 1
ATOM 3372 N N . GLU A 1 428 ? 25.784 1.402 -19.371 1.00 91.88 428 GLU A N 1
ATOM 3373 C CA . GLU A 1 428 ? 26.601 1.567 -18.165 1.00 91.88 428 GLU A CA 1
ATOM 3374 C C . GLU A 1 428 ? 25.837 2.299 -17.057 1.00 91.88 428 GLU A C 1
ATOM 3376 O O . GLU A 1 428 ? 25.761 1.801 -15.927 1.00 91.88 428 GLU A O 1
ATOM 3381 N N . ALA A 1 429 ? 25.198 3.428 -17.383 1.00 92.81 429 ALA A N 1
ATOM 3382 C CA . ALA A 1 429 ? 24.362 4.171 -16.443 1.00 92.81 429 ALA A CA 1
ATOM 3383 C C . ALA A 1 429 ? 23.202 3.313 -15.915 1.00 92.81 429 ALA A C 1
ATOM 3385 O O . ALA A 1 429 ? 22.894 3.338 -14.725 1.00 92.81 429 ALA A O 1
ATOM 3386 N N . PHE A 1 430 ? 22.587 2.494 -16.771 1.00 94.31 430 PHE A N 1
ATOM 3387 C CA . PHE A 1 430 ? 21.504 1.590 -16.395 1.00 94.31 430 PHE A CA 1
ATOM 3388 C C . PHE A 1 430 ? 22.000 0.478 -15.466 1.00 94.31 430 PHE A C 1
ATOM 3390 O O . PHE A 1 430 ? 21.371 0.170 -14.449 1.00 94.31 430 PHE A O 1
ATOM 3397 N N . ASN A 1 431 ? 23.153 -0.114 -15.777 1.00 92.81 431 ASN A N 1
ATOM 3398 C CA . ASN A 1 431 ? 23.799 -1.125 -14.948 1.00 92.81 431 ASN A CA 1
ATOM 3399 C C . ASN A 1 431 ? 24.153 -0.570 -13.561 1.00 92.81 431 ASN A C 1
ATOM 3401 O O . ASN A 1 431 ? 23.877 -1.242 -12.562 1.00 92.81 431 ASN A O 1
ATOM 3405 N N . ALA A 1 432 ? 24.687 0.653 -13.503 1.00 90.69 432 ALA A N 1
ATOM 3406 C CA . ALA A 1 432 ? 24.962 1.365 -12.261 1.00 90.69 432 ALA A CA 1
ATOM 3407 C C . ALA A 1 432 ? 23.667 1.669 -11.494 1.00 90.69 432 ALA A C 1
ATOM 3409 O O . ALA A 1 432 ? 23.551 1.299 -10.331 1.00 90.69 432 ALA A O 1
ATOM 3410 N N . LEU A 1 433 ? 22.652 2.241 -12.149 1.00 90.06 433 LEU A N 1
ATOM 3411 C CA . LEU A 1 433 ? 21.376 2.598 -11.525 1.00 90.06 433 LEU A CA 1
ATOM 3412 C C . LEU A 1 433 ? 20.662 1.390 -10.925 1.00 90.06 433 LEU A C 1
ATOM 3414 O O . LEU A 1 433 ? 20.068 1.528 -9.861 1.00 90.06 433 LEU A O 1
ATOM 3418 N N . THR A 1 434 ? 20.694 0.234 -11.597 1.00 89.81 434 THR A N 1
ATOM 3419 C CA . THR A 1 434 ? 19.960 -0.989 -11.217 1.00 89.81 434 THR A CA 1
ATOM 3420 C C . THR A 1 434 ? 20.739 -1.933 -10.301 1.00 89.81 434 THR A C 1
ATOM 3422 O O . THR A 1 434 ? 20.192 -2.945 -9.860 1.00 89.81 434 THR A O 1
ATOM 3425 N N . GLY A 1 435 ? 21.993 -1.606 -9.973 1.00 83.56 435 GLY A N 1
ATOM 3426 C CA . GLY A 1 435 ? 22.823 -2.384 -9.054 1.00 83.56 435 GLY A CA 1
ATOM 3427 C C . GLY A 1 435 ? 22.244 -2.476 -7.635 1.00 83.56 435 GLY A C 1
ATOM 3428 O O . GLY A 1 435 ? 21.413 -1.664 -7.217 1.00 83.56 435 GLY A O 1
ATOM 3429 N N . ALA A 1 436 ? 22.677 -3.483 -6.876 1.00 72.75 436 ALA A N 1
ATOM 3430 C CA . ALA A 1 436 ? 22.286 -3.637 -5.476 1.00 72.75 436 ALA A CA 1
ATOM 3431 C C . ALA A 1 436 ? 22.888 -2.518 -4.605 1.00 72.75 436 ALA A C 1
ATOM 3433 O O . ALA A 1 436 ? 24.034 -2.121 -4.807 1.00 72.75 436 ALA A O 1
ATOM 3434 N N . GLY A 1 437 ? 22.117 -2.017 -3.632 1.00 68.44 437 GLY A N 1
ATOM 3435 C CA . GLY A 1 437 ? 22.578 -1.010 -2.663 1.00 68.44 437 GLY A CA 1
ATOM 3436 C C . GLY A 1 437 ? 22.776 0.405 -3.221 1.00 68.44 437 GLY A C 1
ATOM 3437 O O . GLY A 1 437 ? 23.364 1.242 -2.544 1.00 68.44 437 GLY A O 1
ATOM 3438 N N . GLN A 1 438 ? 22.309 0.677 -4.439 1.00 76.12 438 GLN A N 1
ATOM 3439 C CA . GLN A 1 438 ? 22.497 1.966 -5.105 1.00 76.12 438 GLN A CA 1
ATOM 3440 C C . GLN A 1 438 ? 21.459 2.993 -4.650 1.00 76.12 438 GLN A C 1
ATOM 3442 O O . GLN A 1 438 ? 20.270 2.684 -4.546 1.00 76.12 438 GLN A O 1
ATOM 3447 N N . THR A 1 439 ? 21.907 4.224 -4.400 1.00 72.06 439 THR A N 1
ATOM 3448 C CA . THR A 1 439 ? 21.032 5.332 -4.005 1.00 72.06 439 THR A CA 1
ATOM 3449 C C . THR A 1 439 ? 20.151 5.750 -5.177 1.00 72.06 439 THR A C 1
ATOM 3451 O O . THR A 1 439 ? 20.641 6.014 -6.275 1.00 72.06 439 THR A O 1
ATOM 3454 N N . VAL A 1 440 ? 18.842 5.843 -4.940 1.00 77.56 440 VAL A N 1
ATOM 3455 C CA . VAL A 1 440 ? 17.890 6.354 -5.931 1.00 77.56 440 VAL A CA 1
ATOM 3456 C C . VAL A 1 440 ? 18.119 7.859 -6.099 1.00 77.56 440 VAL A C 1
ATOM 3458 O O . VAL A 1 440 ? 18.077 8.579 -5.098 1.00 77.56 440 VAL A O 1
ATOM 3461 N N . PRO A 1 441 ? 18.350 8.361 -7.325 1.00 82.25 441 PRO A N 1
ATOM 3462 C CA . PRO A 1 441 ? 18.422 9.796 -7.565 1.00 82.25 441 PRO A CA 1
ATOM 3463 C C . PRO A 1 441 ? 17.144 10.490 -7.084 1.00 82.25 441 PRO A C 1
ATOM 3465 O O . PRO A 1 441 ? 16.042 9.980 -7.291 1.00 82.25 441 PRO A O 1
ATOM 3468 N N . ALA A 1 442 ? 17.291 11.656 -6.451 1.00 74.56 442 ALA A N 1
ATOM 3469 C CA . ALA A 1 442 ? 16.149 12.420 -5.950 1.00 74.56 442 ALA A CA 1
ATOM 3470 C C . ALA A 1 442 ? 15.195 12.811 -7.089 1.00 74.56 442 ALA A C 1
ATOM 3472 O O . ALA A 1 442 ? 13.981 12.694 -6.957 1.00 74.56 442 ALA A O 1
ATOM 3473 N N . ASP A 1 443 ? 15.746 13.191 -8.238 1.00 78.62 443 ASP A N 1
ATOM 3474 C CA . ASP A 1 443 ? 15.038 13.628 -9.435 1.00 78.62 443 ASP A CA 1
ATOM 3475 C C . ASP A 1 443 ? 15.846 13.281 -10.701 1.00 78.62 443 ASP A C 1
ATOM 3477 O O . ASP A 1 443 ? 16.930 12.685 -10.642 1.00 78.62 443 ASP A O 1
ATOM 3481 N N . LEU A 1 444 ? 15.291 13.631 -11.864 1.00 83.25 444 LEU A N 1
ATOM 3482 C CA . LEU A 1 444 ? 15.960 13.433 -13.148 1.00 83.25 444 LEU A CA 1
ATOM 3483 C C . LEU A 1 444 ? 17.229 14.282 -13.280 1.00 83.25 444 LEU A C 1
ATOM 3485 O O . LEU A 1 444 ? 18.218 13.814 -13.839 1.00 83.25 444 LEU A O 1
ATOM 3489 N N . ASP A 1 445 ? 17.259 15.490 -12.721 1.00 84.94 445 ASP A N 1
ATOM 3490 C CA . ASP A 1 445 ? 18.440 16.351 -12.799 1.00 84.94 445 ASP A CA 1
ATOM 3491 C C . ASP A 1 445 ? 19.628 15.771 -12.022 1.00 84.94 445 ASP A C 1
ATOM 3493 O O . ASP A 1 445 ? 20.773 15.858 -12.469 1.00 84.94 445 ASP A O 1
ATOM 3497 N N . ALA A 1 446 ? 19.372 15.139 -10.878 1.00 86.62 446 ALA A N 1
ATOM 3498 C CA . ALA A 1 446 ? 20.351 14.399 -10.100 1.00 86.62 446 ALA A CA 1
ATOM 3499 C C . ALA A 1 446 ? 20.877 13.198 -10.889 1.00 86.62 446 ALA A C 1
ATOM 3501 O O . ALA A 1 446 ? 22.091 13.000 -10.932 1.00 86.62 446 ALA A O 1
ATOM 3502 N N . LEU A 1 447 ? 20.000 12.454 -11.573 1.00 88.81 447 LEU A N 1
ATOM 3503 C CA . LEU A 1 447 ? 20.409 11.362 -12.459 1.00 88.81 447 LEU A CA 1
ATOM 3504 C C . LEU A 1 447 ? 21.355 11.870 -13.563 1.00 88.81 447 LEU A C 1
ATOM 3506 O O . LEU A 1 447 ? 22.440 11.323 -13.737 1.00 88.81 447 LEU A O 1
ATOM 3510 N N . PHE A 1 448 ? 21.001 12.954 -14.258 1.00 90.56 448 PHE A N 1
ATOM 3511 C CA . PHE A 1 448 ? 21.837 13.514 -15.327 1.00 90.56 448 PHE A CA 1
ATOM 3512 C C . PHE A 1 448 ? 23.100 14.234 -14.832 1.00 90.56 448 PHE A C 1
ATOM 3514 O O . PHE A 1 448 ? 23.956 14.602 -15.639 1.00 90.56 448 PHE A O 1
ATOM 3521 N N . ARG A 1 449 ? 23.220 14.527 -13.532 1.00 90.88 449 ARG A N 1
ATOM 3522 C CA . ARG A 1 449 ? 24.489 14.954 -12.918 1.00 90.88 449 ARG A CA 1
ATOM 3523 C C . ARG A 1 449 ? 25.389 13.756 -12.624 1.00 90.88 449 ARG A C 1
ATOM 3525 O O . ARG A 1 449 ? 26.594 13.869 -12.805 1.00 90.88 449 ARG A O 1
ATOM 3532 N N . LEU A 1 450 ? 24.807 12.636 -12.195 1.00 90.31 450 LEU A N 1
ATOM 3533 C CA . LEU A 1 450 ? 25.536 11.395 -11.923 1.00 90.31 450 LEU A CA 1
ATOM 3534 C C . LEU A 1 450 ? 26.057 10.736 -13.207 1.00 90.31 450 LEU A C 1
ATOM 3536 O O . LEU A 1 450 ? 27.169 10.220 -13.214 1.00 90.31 450 LEU A O 1
ATOM 3540 N N . PHE A 1 451 ? 25.283 10.795 -14.292 1.00 91.94 451 PHE A N 1
ATOM 3541 C CA . PHE A 1 451 ? 25.621 10.171 -15.571 1.00 91.94 451 PHE A CA 1
ATOM 3542 C C . PHE A 1 451 ? 25.581 11.205 -16.704 1.00 91.94 451 PHE A C 1
ATOM 3544 O O . PHE A 1 451 ? 24.586 11.295 -17.416 1.00 91.94 451 PHE A O 1
ATOM 3551 N N . PRO A 1 452 ? 26.632 12.017 -16.905 1.00 88.62 452 PRO A N 1
ATOM 3552 C CA . PRO A 1 452 ? 26.623 13.043 -17.951 1.00 88.62 452 PRO A CA 1
ATOM 3553 C C . PRO A 1 452 ? 26.549 12.465 -19.379 1.00 88.62 452 PRO A C 1
ATOM 3555 O O . PRO A 1 452 ? 26.028 13.134 -20.270 1.00 88.62 452 PRO A O 1
ATOM 3558 N N . GLY A 1 453 ? 27.015 11.225 -19.593 1.00 87.06 453 GLY A N 1
ATOM 3559 C CA . GLY A 1 453 ? 27.059 10.563 -20.907 1.00 87.06 453 GLY A CA 1
ATOM 3560 C C . GLY A 1 453 ? 25.693 10.228 -21.522 1.00 87.06 453 GLY A C 1
ATOM 3561 O O . GLY A 1 453 ? 25.583 10.106 -22.736 1.00 87.06 453 GLY A O 1
ATOM 3562 N N . ILE A 1 454 ? 24.617 10.160 -20.728 1.00 91.00 454 ILE A N 1
ATOM 3563 C CA . ILE A 1 454 ? 23.274 9.815 -21.242 1.00 91.00 454 ILE A CA 1
ATOM 3564 C C . ILE A 1 454 ? 22.537 11.007 -21.886 1.00 91.00 454 ILE A C 1
ATOM 3566 O O . ILE A 1 454 ? 21.453 10.839 -22.444 1.00 91.00 454 ILE A O 1
ATOM 3570 N N . GLY A 1 455 ? 23.116 12.213 -21.822 1.00 87.19 455 GLY A N 1
ATOM 3571 C CA . GLY A 1 455 ? 22.541 13.437 -22.389 1.00 87.19 455 GLY A CA 1
ATOM 3572 C C . GLY A 1 455 ? 21.311 13.968 -21.636 1.00 87.19 455 GLY A C 1
ATOM 3573 O O . GLY A 1 455 ? 20.778 13.326 -20.741 1.00 87.19 455 GLY A O 1
ATOM 3574 N N . ARG A 1 456 ? 20.858 15.184 -21.981 1.00 89.12 456 ARG A N 1
ATOM 3575 C CA . ARG A 1 456 ? 19.717 15.880 -21.330 1.00 89.12 456 ARG A CA 1
ATOM 3576 C C . ARG A 1 456 ? 18.647 16.357 -22.312 1.00 89.12 456 ARG A C 1
ATOM 3578 O O . ARG A 1 456 ? 17.973 17.355 -22.078 1.00 89.12 456 ARG A O 1
ATOM 3585 N N . THR A 1 457 ? 18.525 15.690 -23.454 1.00 91.12 457 THR A N 1
ATOM 3586 C CA . THR A 1 457 ? 17.467 16.010 -24.420 1.00 91.12 457 THR A CA 1
ATOM 3587 C C . THR A 1 457 ? 16.098 15.651 -23.838 1.00 91.12 457 THR A C 1
ATOM 3589 O O . THR A 1 457 ? 16.002 14.825 -22.930 1.00 91.12 457 THR A O 1
ATOM 3592 N N . LEU A 1 458 ? 15.020 16.219 -24.386 1.00 86.31 458 LEU A N 1
ATOM 3593 C CA . LEU A 1 458 ? 13.655 15.871 -23.971 1.00 86.31 458 LEU A CA 1
ATOM 3594 C C . LEU A 1 458 ? 13.389 14.357 -24.090 1.00 86.31 458 LEU A C 1
ATOM 3596 O O . LEU A 1 458 ? 12.799 13.750 -23.202 1.00 86.31 458 LEU A O 1
ATOM 3600 N N . GLN A 1 459 ? 13.905 13.729 -25.150 1.00 88.75 459 GLN A N 1
ATOM 3601 C CA . GLN A 1 459 ? 13.815 12.282 -25.352 1.00 88.75 459 GLN A CA 1
ATOM 3602 C C . GLN A 1 459 ? 14.572 11.494 -24.270 1.00 88.75 459 GLN A C 1
ATOM 3604 O O . GLN A 1 459 ? 14.087 10.462 -23.810 1.00 88.75 459 GLN A O 1
ATOM 3609 N N . ALA A 1 460 ? 15.747 11.972 -23.844 1.00 89.62 460 ALA A N 1
ATOM 3610 C CA . ALA A 1 460 ? 16.493 11.360 -22.747 1.00 89.62 460 ALA A CA 1
ATOM 3611 C C . ALA A 1 460 ? 15.736 11.504 -21.416 1.00 89.62 460 ALA A C 1
ATOM 3613 O O . ALA A 1 460 ? 15.631 10.534 -20.670 1.00 89.62 460 ALA A O 1
ATOM 3614 N N . GLN A 1 461 ? 15.153 12.675 -21.143 1.00 88.50 461 GLN A N 1
ATOM 3615 C CA . GLN A 1 461 ? 14.317 12.915 -19.960 1.00 88.50 461 GLN A CA 1
ATOM 3616 C C . GLN A 1 461 ? 13.118 11.965 -19.903 1.00 88.50 461 GLN A C 1
ATOM 3618 O O . GLN A 1 461 ? 12.888 11.336 -18.870 1.00 88.50 461 GLN A O 1
ATOM 3623 N N . GLU A 1 462 ? 12.400 11.795 -21.015 1.00 87.44 462 GLU A N 1
ATOM 3624 C CA . GLU A 1 462 ? 11.271 10.866 -21.095 1.00 87.44 462 GLU A CA 1
ATOM 3625 C C . GLU A 1 462 ? 11.717 9.413 -20.871 1.00 87.44 462 GLU A C 1
ATOM 3627 O O . GLU A 1 462 ? 11.167 8.717 -20.010 1.00 87.44 462 GLU A O 1
ATOM 3632 N N . LYS A 1 463 ? 12.757 8.968 -21.592 1.00 91.38 463 LYS A N 1
ATOM 3633 C CA . LYS A 1 463 ? 13.300 7.606 -21.493 1.00 91.38 463 LYS A CA 1
ATOM 3634 C C . LYS A 1 463 ? 13.739 7.279 -20.063 1.00 91.38 463 LYS A C 1
ATOM 3636 O O . LYS A 1 463 ? 13.343 6.261 -19.497 1.00 91.38 463 LYS A O 1
ATOM 3641 N N . TRP A 1 464 ? 14.542 8.146 -19.454 1.00 91.00 464 TRP A N 1
ATOM 3642 C CA . TRP A 1 464 ? 15.088 7.907 -18.120 1.00 91.00 464 TRP A CA 1
ATOM 3643 C C . TRP A 1 464 ? 14.067 8.114 -17.004 1.00 91.00 464 TRP A C 1
ATOM 3645 O O . TRP A 1 464 ? 14.135 7.421 -15.989 1.00 91.00 464 TRP A O 1
ATOM 3655 N N . GLY A 1 465 ? 13.063 8.971 -17.211 1.00 88.50 465 GLY A N 1
ATOM 3656 C CA . GLY A 1 465 ? 11.892 9.046 -16.339 1.00 88.50 465 GLY A CA 1
ATOM 3657 C C . GLY A 1 465 ? 11.159 7.708 -16.277 1.00 88.50 465 GLY A C 1
ATOM 3658 O O . GLY A 1 465 ? 10.874 7.206 -15.186 1.00 88.50 465 GLY A O 1
ATOM 3659 N N . GLN A 1 466 ? 10.910 7.095 -17.437 1.00 89.88 466 GLN A N 1
ATOM 3660 C CA . GLN A 1 466 ? 10.286 5.774 -17.535 1.00 89.88 466 GLN A CA 1
ATOM 3661 C C . GLN A 1 466 ? 11.125 4.682 -16.852 1.00 89.88 466 GLN A C 1
ATOM 3663 O O . GLN A 1 466 ? 10.573 3.889 -16.087 1.00 89.88 466 GLN A O 1
ATOM 3668 N N . ILE A 1 467 ? 12.447 4.672 -17.065 1.00 92.38 467 ILE A N 1
ATOM 3669 C CA . ILE A 1 467 ? 13.367 3.730 -16.404 1.00 92.38 467 ILE A CA 1
ATOM 3670 C C . ILE A 1 467 ? 13.309 3.894 -14.885 1.00 92.38 467 ILE A C 1
ATOM 3672 O O . ILE A 1 467 ? 13.078 2.915 -14.183 1.00 92.38 467 ILE A O 1
ATOM 3676 N N . LEU A 1 468 ? 13.464 5.115 -14.363 1.00 89.38 468 LEU A N 1
ATOM 3677 C CA . LEU A 1 468 ? 13.432 5.359 -12.918 1.00 89.38 468 LEU A CA 1
ATOM 3678 C C . LEU A 1 468 ? 12.111 4.914 -12.291 1.00 89.38 468 LEU A C 1
ATOM 3680 O O . LEU A 1 468 ? 12.118 4.263 -11.249 1.00 89.38 468 LEU A O 1
ATOM 3684 N N . HIS A 1 469 ? 10.987 5.210 -12.943 1.00 86.81 469 HIS A N 1
ATOM 3685 C CA . HIS A 1 469 ? 9.672 4.785 -12.471 1.00 86.81 469 HIS A CA 1
ATOM 3686 C C . HIS A 1 469 ? 9.494 3.270 -12.452 1.00 86.81 469 HIS A C 1
ATOM 3688 O O . HIS A 1 469 ? 8.838 2.743 -11.555 1.00 86.81 469 HIS A O 1
ATOM 3694 N N . ALA A 1 470 ? 10.041 2.569 -13.442 1.00 91.25 470 ALA A N 1
ATOM 3695 C CA . ALA A 1 470 ? 9.943 1.124 -13.501 1.00 91.25 470 ALA A CA 1
ATOM 3696 C C . ALA A 1 470 ? 10.903 0.449 -12.513 1.00 91.25 470 ALA A C 1
ATOM 3698 O O . ALA A 1 470 ? 10.550 -0.573 -11.924 1.00 91.25 470 ALA A O 1
ATOM 3699 N N . GLU A 1 471 ? 12.083 1.024 -12.287 1.00 91.31 471 GLU A N 1
ATOM 3700 C CA . GLU A 1 471 ? 13.174 0.386 -11.549 1.00 91.31 471 GLU A CA 1
ATOM 3701 C C . GLU A 1 471 ? 13.186 0.672 -10.056 1.00 91.31 471 GLU A C 1
ATOM 3703 O O . GLU A 1 471 ? 13.541 -0.221 -9.283 1.00 91.31 471 GLU A O 1
ATOM 3708 N N . ARG A 1 472 ? 12.828 1.897 -9.647 1.00 87.88 472 ARG A N 1
ATOM 3709 C CA . ARG A 1 472 ? 13.112 2.415 -8.305 1.00 87.88 472 ARG A CA 1
ATOM 3710 C C . ARG A 1 472 ? 11.890 2.992 -7.606 1.00 87.88 472 ARG A C 1
ATOM 3712 O O . ARG A 1 472 ? 11.045 3.645 -8.215 1.00 87.88 472 ARG A O 1
ATOM 3719 N N . LEU A 1 473 ? 11.820 2.787 -6.291 1.00 85.38 473 LEU A N 1
ATOM 3720 C CA . LEU A 1 473 ? 10.864 3.486 -5.435 1.00 85.38 473 LEU A CA 1
ATOM 3721 C C . LEU A 1 473 ? 11.529 4.702 -4.794 1.00 85.38 473 LEU A C 1
ATOM 3723 O O . LEU A 1 473 ? 12.609 4.608 -4.219 1.00 85.38 473 LEU A O 1
ATOM 3727 N N . ARG A 1 474 ? 10.853 5.854 -4.841 1.00 83.19 474 ARG A N 1
ATOM 3728 C CA . ARG A 1 474 ? 11.286 7.021 -4.068 1.00 83.19 474 ARG A CA 1
ATOM 3729 C C . ARG A 1 474 ? 11.142 6.746 -2.570 1.00 83.19 474 ARG A C 1
ATOM 3731 O O . ARG A 1 474 ? 10.122 6.212 -2.112 1.00 83.19 474 ARG A O 1
ATOM 3738 N N . SER A 1 475 ? 12.134 7.183 -1.804 1.00 84.25 475 SER A N 1
ATOM 3739 C CA . SER A 1 475 ? 12.027 7.299 -0.352 1.00 84.25 475 SER A CA 1
ATOM 3740 C C . SER A 1 475 ? 11.325 8.597 0.058 1.00 84.25 475 SER A C 1
ATOM 3742 O O . SER A 1 475 ? 11.284 9.553 -0.709 1.00 84.25 475 SER A O 1
ATOM 3744 N N . GLY A 1 476 ? 10.825 8.653 1.288 1.00 86.06 476 GLY A N 1
ATOM 3745 C CA . GLY A 1 476 ? 10.249 9.848 1.897 1.00 86.06 476 GLY A CA 1
ATOM 3746 C C . GLY A 1 476 ? 8.796 10.116 1.507 1.00 86.06 476 GLY A C 1
ATOM 3747 O O . GLY A 1 476 ? 8.221 9.483 0.617 1.00 86.06 476 GLY A O 1
ATOM 3748 N N . LEU A 1 477 ? 8.189 11.059 2.222 1.00 84.94 477 LEU A N 1
ATOM 3749 C CA . LEU A 1 477 ? 6.825 11.519 1.969 1.00 84.94 477 LEU A CA 1
ATOM 3750 C C . LEU A 1 477 ? 6.721 12.259 0.622 1.00 84.94 477 LEU A C 1
ATOM 3752 O O . LEU A 1 477 ? 7.728 12.618 0.017 1.00 84.94 477 LEU A O 1
ATOM 3756 N N . LEU A 1 478 ? 5.495 12.442 0.127 1.00 80.88 478 LEU A N 1
ATOM 3757 C CA . LEU A 1 478 ? 5.244 13.107 -1.154 1.00 80.88 478 LEU A CA 1
ATOM 3758 C C . LEU A 1 478 ? 5.586 14.596 -1.050 1.00 80.88 478 LEU A C 1
ATOM 3760 O O . LEU A 1 478 ? 5.217 15.239 -0.071 1.00 80.88 478 LEU A O 1
ATOM 3764 N N . GLU A 1 479 ? 6.275 15.153 -2.038 1.00 78.00 479 GLU A N 1
ATOM 3765 C CA . GLU A 1 479 ? 6.490 16.600 -2.113 1.00 78.00 479 GLU A CA 1
ATOM 3766 C C . GLU A 1 479 ? 5.153 17.328 -2.292 1.00 78.00 479 GLU A C 1
ATOM 3768 O O . GLU A 1 479 ? 4.242 16.831 -2.948 1.00 78.00 479 GLU A O 1
ATOM 3773 N N . TYR A 1 480 ? 5.006 18.479 -1.639 1.00 75.12 480 TYR A N 1
ATOM 3774 C CA . TYR A 1 480 ? 3.763 19.249 -1.698 1.00 75.12 480 TYR A CA 1
ATOM 3775 C C . TYR A 1 480 ? 3.606 20.004 -3.027 1.00 75.12 480 TYR A C 1
ATOM 3777 O O . TYR A 1 480 ? 2.490 20.415 -3.345 1.00 75.12 480 TYR A O 1
ATOM 3785 N N . TYR A 1 481 ? 4.704 20.180 -3.772 1.00 63.09 481 TYR A N 1
ATOM 3786 C CA . TYR A 1 481 ? 4.790 20.900 -5.037 1.00 63.09 481 TYR A CA 1
ATOM 3787 C C . TYR A 1 481 ? 5.965 20.400 -5.879 1.00 63.09 481 TYR A C 1
ATOM 3789 O O . TYR A 1 481 ? 6.942 19.925 -5.255 1.00 63.09 481 TYR A O 1
#

Sequence (481 aa):
MQLTEFDHQSLIERTRRDFAPFYDQLRWITPEAAEEMTRRRRELLDILSSNAATAFGNTKPFTGSLSPGCRLCGGGEWSCLFINNICNARCFYCPSRQQQVDEPGTSTLIFEHAKDYVDYLEYFGFKGASISGGEPFMTFERTLAFASQIKKRFGERIYLWLYTNGILAADDKLRRLRDAGLDEIRFNIGAVGYSLDRVSKAVGIIPHVTIEVPAVPERVDELISLLPEMKERGVDFLNLHQIRCTAFNYPNLVSRGYTFVHGPATGVAESEIAALTVLAHAAERGIGPAVNYCSLIYRQRYQARAARHRWAERLKKGHEDITETGMIRSLSCAADPSVLDGLETSFAAEGAGLYQRKNGRLYFGRALMAPVLAAGASLRVSYYLPSIHPSVTYRNPYQEVRLNRKKTVVLERASAVADLDLGPDEAEAFNALTGAGQTVPADLDALFRLFPGIGRTLQAQEKWGQILHAERLRSGLLEYY

Radius of gyration: 24.31 Å; Cα contacts (8 Å, |Δi|>4): 925; chains: 1; bounding box: 58×56×65 Å

pLDDT: mean 93.33, std 7.23, range [37.28, 98.88]

Secondary structure (DSSP, 8-state):
----TT-HHHHHHHHHHHTTTTGGGS-BPPHHHHHHHHHHHHHHHHHHHTT-EEETTTTEEESS---HHHHHHHHT-EEEEE--EE-S---TT--S--EE-PPPB-SS-B-SSHHHHHHHHHHTT-SEEEEESS-GGGGHHHHHHHHHHHHHHHGGGSEEEEEE-STT--HHHHHHHHHTT--EEEE-GGGGTT--HHHHHHBTTBSEEEEEEE--GGGHHHHHHHHHHHHHTT--EEEEEPPBP-TTTHHHHHTTT--EE-SSS-E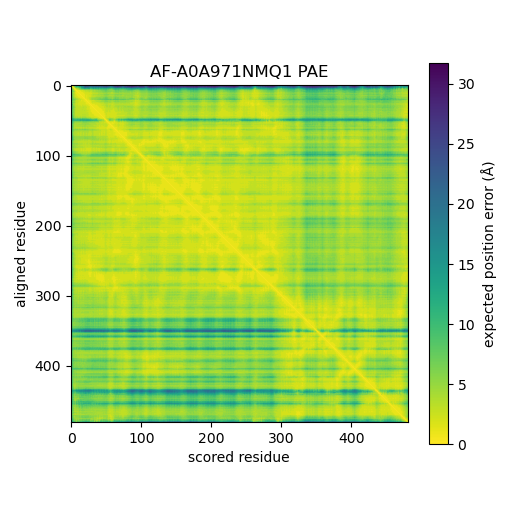EHHHHHHHHHHHHHHHHHT-SSEEEEE-HHHIIIIIHHHHHHHHHHHH--TTEEE-TTSPEEEEEEE--HHHHHHHHHHHHTT-TTSEEEETTEEEE-GGGHHHHHHTT-EEEEEEEEEEEESS--SSS-EEEEE-SSS-EEEEEEEE-S--EEE-HHHHHHHHHHHSTTPPPPSSHHHHHHH-GGG--SHHHHHHHHHHHHHH-PPPSSPP--

Foldseek 3Di:
DPFFLQDLVVLVVVCCVQCVVCSVLAFAADPVNLVVLVVLLVVLVVLQPVQWDADDQRAKIWGDDDDPQRVLLLVLLEFEKACAQAAPFDQLLPFDRRHGGDAIDGPFGGDNDLVLVLLVNVVLVRQEYEYHHHACLVVLVSSLRNLLSNCVVQPNSHAYEYEHCLPNQDLVSLLSSVVSPHQEYEHAPSRVVNDCPSQLSNAVSHNAGEYEYELDLVCLVVLLVCQQVQVVSPHAEYEYEFRFDHPVSPVSCSVVVFYWFRDVTITGSSRQSSLSSSRSSCRNVVTHHIYMYDYPLSCVQRNLQSQLQSLCVVVEFLQWDQASSNKIKKKKWADPPVLVVVLVVVVVVVDPRQWDDDPRIIIGHLVSLPSCLVSQTKMKMWIWGKDKHQDDPVPFDWDWDDSDPPGIIIIGIHGPDPIDIAGSLRSVLLNQQQDPPHDQQPHVVSSCVVRVPLDDDPVSRVRVSSSSRRHDDHRHHRRRD

Solvent-accessible surface area (backbone atoms only — not comparable to full-atom values): 25408 Å² total; per-residue (Å²): 127,83,75,36,98,77,38,67,68,58,35,46,56,48,48,45,64,79,33,55,95,52,43,90,70,50,48,63,63,47,73,71,57,26,52,52,52,51,51,53,47,47,57,37,49,60,58,25,67,83,46,38,50,64,39,81,52,54,22,30,46,32,24,92,58,75,53,71,68,57,50,30,44,63,72,34,31,48,48,62,30,27,56,31,28,30,42,97,65,83,55,62,71,46,63,58,88,36,84,42,84,45,72,25,21,46,100,63,42,79,34,91,42,52,66,58,46,44,35,47,38,58,75,71,64,44,43,23,39,35,41,33,55,40,28,38,72,80,46,39,70,61,46,48,52,37,46,31,50,42,32,71,74,44,44,88,65,35,50,34,34,37,44,35,50,41,84,77,63,44,68,70,59,45,48,53,40,32,77,31,56,42,43,32,41,30,32,22,31,74,65,56,80,62,53,56,71,54,57,46,64,36,40,92,54,30,83,34,35,30,40,39,36,66,23,49,57,96,45,36,70,59,54,52,68,41,27,56,55,42,33,74,56,55,36,55,31,36,39,27,28,43,39,57,60,34,97,66,18,39,67,57,44,48,78,67,69,53,40,36,33,68,44,103,60,42,30,36,51,58,13,48,53,27,32,42,48,44,45,27,54,30,31,76,67,72,45,37,36,24,31,33,38,49,35,64,55,39,50,55,55,34,47,50,19,23,54,14,34,63,42,24,76,75,69,54,52,68,24,36,44,73,32,73,38,12,27,31,35,41,37,33,32,47,60,58,68,70,58,48,53,53,48,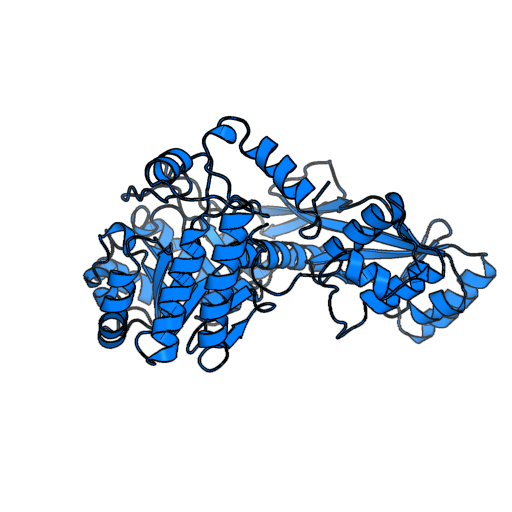51,59,58,44,59,77,78,43,92,53,37,52,50,79,56,96,79,28,43,30,31,23,77,90,60,44,64,67,43,60,76,67,68,44,43,37,31,44,36,40,26,41,34,44,71,33,66,55,84,83,84,81,48,61,68,46,82,43,71,57,50,99,88,43,57,37,22,40,34,44,38,78,55,53,76,77,41,79,30,56,72,57,39,42,52,47,47,53,55,67,70,38,87,94,52,82,74,60,91,42,68,68,51,43,45,66,76,38,62,76,54,54,84,48,72,68,39,51,53,53,52,45,54,49,47,48,46,47,47,69,82,61,44,68,74,65,63,116

Mean predicted aligned error: 4.72 Å

Nearest PDB structures (foldseek):
  8vdw-assembly1_A  TM=5.432E-01  e=2.403E-04  Veillonella parvula
  8kdq-assembly1_A  TM=6.719E-01  e=2.282E-01  synthetic construct
  3sjn-assembly1_A  TM=4.955E-01  e=3.016E-01  Shewanella pealeana ATCC 700345
  7r8y-assembly1_B  TM=3.832E-01  e=1.215E+00  synthetic construct
  3bm3-assembly1_B  TM=6.580E-01  e=6.469E+00  Pyrococcus sp. GI-H